Protein AF-0000000073468523 (afdb_homodimer)

InterPro domains:
  IPR001236 Lactate/malate dehydrogenase, N-terminal [PF00056] (4-134)
  IPR001557 L-lactate/malate dehydrogenase [PIRSF000102] (4-277)
  IPR001557 L-lactate/malate dehydrogenase [PR00086] (3-27)
  IPR001557 L-lactate/malate dehydrogenase [PR00086] (28-52)
  IPR001557 L-lactate/malate dehydrogenase [PR00086] (108-128)
  IPR001557 L-lactate/malate dehydrogenase [PR00086] (132-150)
  IPR001557 L-lactate/malate dehydrogenase [PR00086] (158-171)
  IPR015955 Lactate dehydrogenase/glycoside hydrolase, family 4, C-terminal [G3DSA:3.90.110.10] (137-283)
  IPR015955 Lactate dehydrogenase/glycoside hydrolase, family 4, C-terminal [SSF56327] (136-281)
  IPR036291 NAD(P)-binding domain superfamily [SSF51735] (4-136)

Secondary structure (DSSP, 8-state):
--EEEEE--SHHHHHHHHHHHHTT--SEEEEE-S-HHHHHHHHHHHHTT----EE--GGGGGG-SEEEE--SPPPBTTB-SHHHHHHHHHHHHHHHHHHTTT--SEEEE-SSSHHHHHHHHHHTSSS-GGGEEE--SHHHHHHHHHHHHHTT--S---EEE-SSTTEEE-GGGSSS---HHHHHHHHHHHHTTTHHHHHHHSS--HHHHHHHHHHHHHHHHT-EEEEEEE-TTGGG--SSEEEEEEEEETTEEEE-TT----HHHHHHHHHHHHHHHHHHTT-/--EEEEE--SHHHHHHHHHHHHTT--SEEEEE-S-HHHHHHHHHHHHTT----EE--GGGGGG-SEEEE--SPPPBTTB-SHHHHHHHHHHHHHHHHHHTTT--SEEEE-SSSHHHHHHHHHHTSSS-GGGEEE--SHHHHHHHHHHHHHTT------EEE-SSTTEEE-GGGSSS---HHHHHHHHHHHHTTTHHHHHHHSS--HHHHHHHHHHHHHHHHT-EEEEEEE-TTGGG--SSEEEEEEEEETTEEEE-TT----HHHHHHHHHHHHHHHHHHTT-

Foldseek 3Di:
DAEEEEEDCPQANLLLQLVLVVVVVHQAYEYEDPDPVSRVVSVVVSVVPDPHHYHPDLVCQQVHQEYEYADADDDDPVQPDLVSRCVGCVVVLQVVLVSNVNRAHAYEFERPVRFLSLLCCCPPGPYPLFRGWYLPWQLLQVLLCVLCVVVPANDGWTWKFGRALLIFIAPVPGPDDDDPVRVVVSSVCSNCSFVVVCVVPNGDRPSSSVSVSVVVVCQQVQHWDWIWHQCCCQLHAHQTTMTAIWGHHRRGIDGDNPDDGDPVRSVSNVVSRVVRNVSNVVD/DAEEEEEDCPQANLLLQLVLVVVVVHQAYEYEDPDPVSRVVSVVVSVVPDPHHYHPDLVCQQVHQEYEYADADDDDPVQPDLVSRCVGCVVVLQVVLVSNVNRAHAYEFERPVRFLSLLCCCPPGPYPQFRGWYLPWQLLQVLLCVLCVVVPANDGWTWKFGRALLIFIAPVPGPDDDDPVRVVVSSVCSNCSFVVVCVVPNGDRPSSSVSVSVVVVCQQVQHWDWIWHQCCCQLHAHQTTMTAIWGHHRRGIDGDNPDDGDPVRSVSNVVSRVVRNVSNVVD

Solvent-accessible surface area (backbone atoms only — not comparable to full-atom values): 28530 Å² total; per-residue (Å²): 134,40,30,39,25,23,40,15,45,54,71,48,26,36,42,27,54,47,48,25,42,73,70,63,61,32,57,31,39,34,45,37,39,94,49,60,52,34,38,50,13,48,49,50,26,43,48,36,47,40,98,54,58,70,42,66,55,66,82,54,52,36,70,19,50,31,34,36,40,38,46,66,71,70,81,39,98,86,30,76,47,67,67,49,33,36,67,66,25,47,63,50,51,55,55,49,43,60,62,41,60,79,40,74,32,28,36,38,27,57,35,52,50,24,37,46,50,30,29,40,43,27,72,71,43,89,42,57,47,52,27,41,38,13,74,18,21,56,47,53,8,38,42,43,21,53,53,35,45,73,74,72,38,91,55,84,41,46,24,30,21,32,81,53,88,34,49,30,64,50,56,79,80,43,99,55,90,73,56,66,73,58,49,51,51,51,51,57,50,59,63,49,61,59,49,59,22,28,76,26,65,74,45,77,38,55,15,57,22,48,42,54,41,47,47,55,54,35,25,73,70,51,37,77,41,49,25,14,35,67,37,80,46,53,96,76,34,59,68,30,21,32,17,39,46,22,39,31,38,74,83,30,65,42,77,50,80,80,70,82,67,50,73,70,47,45,51,42,37,50,51,19,47,52,57,38,26,60,56,35,70,74,104,134,38,30,38,24,22,41,16,46,54,71,48,25,37,43,26,55,47,49,26,42,73,71,62,61,32,56,30,38,34,45,36,40,94,51,59,52,34,40,49,12,48,49,50,26,44,50,35,48,39,96,53,57,69,42,67,54,67,81,54,51,36,72,20,51,32,33,36,40,40,47,66,68,70,79,40,96,86,30,75,46,68,67,49,32,36,66,66,25,47,65,52,52,55,54,48,42,60,62,42,60,78,39,73,33,28,35,39,26,58,35,51,49,24,35,48,48,29,30,40,44,27,72,71,44,88,43,57,48,53,27,41,36,13,73,19,22,53,47,53,8,38,43,42,20,54,53,34,44,73,74,72,38,91,55,84,41,46,26,29,22,32,81,54,87,37,49,30,62,51,57,77,80,43,100,54,91,72,56,66,72,57,48,51,52,51,51,56,50,58,62,49,63,59,49,58,22,28,76,26,66,74,44,78,38,56,15,56,24,46,44,54,42,48,46,56,53,35,25,73,69,50,38,77,42,49,26,14,35,67,36,78,46,54,96,76,33,60,68,29,21,32,18,40,47,22,38,29,39,74,82,28,65,44,77,50,80,80,72,83,67,50,72,70,47,46,51,42,37,51,52,20,46,52,57,38,25,61,57,35,67,74,105

Nearest PDB structures (foldseek):
  1o6z-assembly1_A  TM=9.249E-01  e=2.351E-25  Haloarcula marismortui
  2hlp-assembly1_A  TM=9.266E-01  e=4.103E-25  Haloarcula marismortui
  2j5r-assembly1_D  TM=9.161E-01  e=2.049E-24  Haloarcula marismortui
  1d3a-assembly1_A  TM=9.272E-01  e=5.515E-24  Haloarcula marismortui
  6j9t-assembly1_A-2  TM=8.940E-01  e=2.434E-23  Lacticaseibacillus casei DSM 20011 = JCM 1134 = ATCC 393

Organism: Methanocorpusculum labreanum (strain ATCC 43576 / DSM 4855 / Z) (NCBI:txid410358)

Radius of gyration: 25.34 Å; Cα contacts (8 Å, |Δi|>4): 1255; chains: 2; bounding box: 51×72×53 Å

Structure (mmCIF, N/CA/C/O backbone):
data_AF-0000000073468523-model_v1
#
loop_
_entity.id
_entity.type
_entity.pdbx_description
1 polymer 'malate dehydrogenase'
#
loop_
_atom_site.group_PDB
_atom_site.id
_atom_site.type_symbol
_atom_site.label_atom_id
_atom_site.label_alt_id
_atom_site.label_comp_id
_atom_site.label_asym_id
_atom_site.label_entity_id
_atom_site.label_seq_id
_atom_site.pdbx_PDB_ins_code
_atom_site.Cartn_x
_atom_site.Cartn_y
_atom_site.Cartn_z
_atom_site.occupancy
_atom_site.B_iso_or_equiv
_atom_site.auth_seq_id
_atom_site.auth_comp_id
_atom_site.auth_asym_id
_atom_site.auth_atom_id
_atom_site.pdbx_PDB_model_num
ATOM 1 N N . MET A 1 1 ? 19.391 -9.727 9.672 1 92.06 1 MET A N 1
ATOM 2 C CA . MET A 1 1 ? 18.953 -8.648 8.789 1 92.06 1 MET A CA 1
ATOM 3 C C . MET A 1 1 ? 18.469 -9.203 7.457 1 92.06 1 MET A C 1
ATOM 5 O O . MET A 1 1 ? 19.141 -10.031 6.84 1 92.06 1 MET A O 1
ATOM 9 N N . THR A 1 2 ? 17.281 -8.977 7.008 1 98.44 2 THR A N 1
ATOM 10 C CA . THR A 1 2 ? 16.734 -9.469 5.75 1 98.44 2 THR A CA 1
ATOM 11 C C . THR A 1 2 ? 16.703 -8.359 4.703 1 98.44 2 THR A C 1
ATOM 13 O O . THR A 1 2 ? 16.125 -7.289 4.938 1 98.44 2 THR A O 1
ATOM 16 N N . ILE A 1 3 ? 17.375 -8.578 3.576 1 98.81 3 ILE A N 1
ATOM 17 C CA . ILE A 1 3 ? 17.375 -7.637 2.459 1 98.81 3 ILE A CA 1
ATOM 18 C C . ILE A 1 3 ? 16.406 -8.117 1.378 1 98.81 3 ILE A C 1
ATOM 20 O O . ILE A 1 3 ? 16.547 -9.234 0.87 1 98.81 3 ILE A O 1
ATOM 24 N N . VAL A 1 4 ? 15.383 -7.328 1.056 1 98.94 4 VAL A N 1
ATOM 25 C CA . VAL A 1 4 ? 14.43 -7.641 0.002 1 98.94 4 VAL A CA 1
ATOM 26 C C . VAL A 1 4 ? 14.664 -6.727 -1.2 1 98.94 4 VAL A C 1
ATOM 28 O O . VAL A 1 4 ? 14.688 -5.504 -1.062 1 98.94 4 VAL A O 1
ATOM 31 N N . ALA A 1 5 ? 14.898 -7.297 -2.336 1 98.94 5 ALA A N 1
ATOM 32 C CA . ALA A 1 5 ? 15.086 -6.559 -3.578 1 98.94 5 ALA A CA 1
ATOM 33 C C . ALA A 1 5 ? 13.875 -6.699 -4.496 1 98.94 5 ALA A C 1
ATOM 35 O O . ALA A 1 5 ? 13.172 -7.711 -4.449 1 98.94 5 ALA A O 1
ATOM 36 N N . CYS A 1 6 ? 13.609 -5.699 -5.262 1 98.88 6 CYS A N 1
ATOM 37 C CA . CYS A 1 6 ? 12.578 -5.734 -6.293 1 98.88 6 CYS A CA 1
ATOM 38 C C . CYS A 1 6 ? 13.148 -5.328 -7.645 1 98.88 6 CYS A C 1
ATOM 40 O O . CYS A 1 6 ? 13.672 -4.223 -7.797 1 98.88 6 CYS A O 1
ATOM 42 N N . LEU A 1 7 ? 13.117 -6.246 -8.578 1 98.69 7 LEU A N 1
ATOM 43 C CA . LEU A 1 7 ? 13.375 -5.941 -9.984 1 98.69 7 LEU A CA 1
ATOM 44 C C . LEU A 1 7 ? 12.086 -5.555 -10.703 1 98.69 7 LEU A C 1
ATOM 46 O O . LEU A 1 7 ? 11.305 -6.422 -11.086 1 98.69 7 LEU A O 1
ATOM 50 N N . GLY A 1 8 ? 11.961 -4.355 -11 1 98.5 8 GLY A N 1
ATOM 51 C CA . GLY A 1 8 ? 10.68 -3.77 -11.359 1 98.5 8 GLY A CA 1
ATOM 52 C C . GLY A 1 8 ? 9.914 -3.227 -10.164 1 98.5 8 GLY A C 1
ATOM 53 O O . GLY A 1 8 ? 9.438 -3.992 -9.328 1 98.5 8 GLY A O 1
ATOM 54 N N . VAL A 1 9 ? 9.82 -1.893 -10.109 1 98.62 9 VAL A N 1
ATOM 55 C CA . VAL A 1 9 ? 9.188 -1.299 -8.93 1 98.62 9 VAL A CA 1
ATOM 56 C C . VAL A 1 9 ? 7.961 -0.499 -9.359 1 98.62 9 VAL A C 1
ATOM 58 O O . VAL A 1 9 ? 7.715 0.596 -8.844 1 98.62 9 VAL A O 1
ATOM 61 N N . GLY A 1 10 ? 7.273 -1.049 -10.391 1 97.25 10 GLY A N 1
ATOM 62 C CA . GLY A 1 10 ? 5.969 -0.501 -10.727 1 97.25 10 GLY A CA 1
ATOM 63 C C . GLY A 1 10 ? 4.934 -0.711 -9.641 1 97.25 10 GLY A C 1
ATOM 64 O O . GLY A 1 10 ? 5.25 -0.627 -8.453 1 97.25 10 GLY A O 1
ATOM 65 N N . ARG A 1 11 ? 3.717 -0.922 -9.953 1 95.56 11 ARG A N 1
ATOM 66 C CA . ARG A 1 11 ? 2.604 -1.03 -9.016 1 95.56 11 ARG A CA 1
ATOM 67 C C . ARG A 1 11 ? 2.812 -2.189 -8.047 1 95.56 11 ARG A C 1
ATOM 69 O O . ARG A 1 11 ? 2.627 -2.039 -6.84 1 95.56 11 ARG A O 1
ATOM 76 N N . ILE A 1 12 ? 3.256 -3.328 -8.609 1 97.94 12 ILE A N 1
ATOM 77 C CA . ILE A 1 12 ? 3.373 -4.516 -7.773 1 97.94 12 ILE A CA 1
ATOM 78 C C . ILE A 1 12 ? 4.676 -4.461 -6.98 1 97.94 12 ILE A C 1
ATOM 80 O O . ILE A 1 12 ? 4.664 -4.504 -5.75 1 97.94 12 ILE A O 1
ATOM 84 N N . GLY A 1 13 ? 5.836 -4.301 -7.684 1 98.69 13 GLY A N 1
ATOM 85 C CA . GLY A 1 13 ? 7.125 -4.309 -7.008 1 98.69 13 GLY A CA 1
ATOM 86 C C . GLY A 1 13 ? 7.262 -3.207 -5.973 1 98.69 13 GLY A C 1
ATOM 87 O O . GLY A 1 13 ? 7.793 -3.436 -4.887 1 98.69 13 GLY A O 1
ATOM 88 N N . GLY A 1 14 ? 6.793 -2.02 -6.344 1 98.75 14 GLY A N 1
ATOM 89 C CA . GLY A 1 14 ? 6.809 -0.926 -5.383 1 98.75 14 GLY A CA 1
ATOM 90 C C . GLY A 1 14 ? 5.977 -1.206 -4.145 1 98.75 14 GLY A C 1
ATOM 91 O O . GLY A 1 14 ? 6.414 -0.944 -3.023 1 98.75 14 GLY A O 1
ATOM 92 N N . GLU A 1 15 ? 4.766 -1.772 -4.367 1 98.81 15 GLU A N 1
ATOM 93 C CA . GLU A 1 15 ? 3.881 -2.078 -3.248 1 98.81 15 GLU A CA 1
ATOM 94 C C . GLU A 1 15 ? 4.453 -3.191 -2.377 1 98.81 15 GLU A C 1
ATOM 96 O O . GLU A 1 15 ? 4.355 -3.141 -1.15 1 98.81 15 GLU A O 1
ATOM 101 N N . VAL A 1 16 ? 5.062 -4.184 -2.98 1 98.88 16 VAL A N 1
ATOM 102 C CA . VAL A 1 16 ? 5.652 -5.289 -2.23 1 98.88 16 VAL A CA 1
ATOM 103 C C . VAL A 1 16 ? 6.797 -4.773 -1.361 1 98.88 16 VAL A C 1
ATOM 105 O O . VAL A 1 16 ? 6.926 -5.168 -0.2 1 98.88 16 VAL A O 1
ATOM 108 N N . ALA A 1 17 ? 7.664 -3.922 -1.977 1 98.94 17 ALA A N 1
ATOM 109 C CA . ALA A 1 17 ? 8.742 -3.316 -1.193 1 98.94 17 ALA A CA 1
ATOM 110 C C . ALA A 1 17 ? 8.188 -2.586 0.025 1 98.94 17 ALA A C 1
ATOM 112 O O . ALA A 1 17 ? 8.648 -2.799 1.148 1 98.94 17 ALA A O 1
ATOM 113 N N . TYR A 1 18 ? 7.168 -1.843 -0.207 1 98.88 18 TYR A N 1
ATOM 114 C CA . TYR A 1 18 ? 6.512 -1.054 0.831 1 98.88 18 TYR A CA 1
ATOM 115 C C . TYR A 1 18 ? 5.91 -1.954 1.903 1 98.88 18 TYR A C 1
ATOM 117 O O . TYR A 1 18 ? 6.16 -1.761 3.096 1 98.88 18 TYR A O 1
ATOM 125 N N . VAL A 1 19 ? 5.164 -2.977 1.518 1 98.88 19 VAL A N 1
ATOM 126 C CA . VAL A 1 19 ? 4.461 -3.873 2.432 1 98.88 19 VAL A CA 1
ATOM 127 C C . VAL A 1 19 ? 5.473 -4.703 3.219 1 98.88 19 VAL A C 1
ATOM 129 O O . VAL A 1 19 ? 5.285 -4.957 4.41 1 98.88 19 VAL A O 1
ATOM 132 N N . SER A 1 20 ? 6.57 -5.137 2.559 1 98.75 20 SER A N 1
ATOM 133 C CA . SER A 1 20 ? 7.586 -5.914 3.26 1 98.75 20 SER A CA 1
ATOM 134 C C . SER A 1 20 ? 8.242 -5.094 4.363 1 98.75 20 SER A C 1
ATOM 136 O O . SER A 1 20 ? 8.602 -5.633 5.414 1 98.75 20 SER A O 1
ATOM 138 N N . ALA A 1 21 ? 8.43 -3.811 4.082 1 98.38 21 ALA A N 1
ATOM 139 C CA . ALA A 1 21 ? 8.977 -2.904 5.094 1 98.38 21 ALA A CA 1
ATOM 140 C C . ALA A 1 21 ? 7.977 -2.672 6.219 1 98.38 21 ALA A C 1
ATOM 142 O O . ALA A 1 21 ? 8.336 -2.725 7.398 1 98.38 21 ALA A O 1
ATOM 143 N N . LEU A 1 22 ? 6.727 -2.443 5.832 1 98 22 LEU A N 1
ATOM 144 C CA . LEU A 1 22 ? 5.66 -2.152 6.785 1 98 22 LEU A CA 1
ATOM 145 C C . LEU A 1 22 ? 5.484 -3.305 7.77 1 98 22 LEU A C 1
ATOM 147 O O . LEU A 1 22 ? 5.238 -3.08 8.953 1 98 22 LEU A O 1
ATOM 151 N N . ARG A 1 23 ? 5.605 -4.492 7.262 1 97.31 23 ARG A N 1
ATOM 152 C CA . ARG A 1 23 ? 5.391 -5.68 8.078 1 97.31 23 ARG A CA 1
ATOM 153 C C . ARG A 1 23 ? 6.672 -6.082 8.805 1 97.31 23 ARG A C 1
ATOM 155 O O . ARG A 1 23 ? 6.719 -7.125 9.461 1 97.31 23 ARG A O 1
ATOM 162 N N . LYS A 1 24 ? 7.777 -5.32 8.594 1 97.19 24 LYS A N 1
ATOM 163 C CA . LYS A 1 24 ? 9.062 -5.48 9.281 1 97.19 24 LYS A CA 1
ATOM 164 C C . LYS A 1 24 ? 9.734 -6.793 8.891 1 97.19 24 LYS A C 1
ATOM 166 O O . LYS A 1 24 ? 10.453 -7.391 9.688 1 97.19 24 LYS A O 1
ATOM 171 N N . PHE A 1 25 ? 9.359 -7.227 7.742 1 98.38 25 PHE A N 1
ATOM 172 C CA . PHE A 1 25 ? 10.07 -8.375 7.199 1 98.38 25 PHE A CA 1
ATOM 173 C C . PHE A 1 25 ? 11.414 -7.957 6.605 1 98.38 25 PHE A C 1
ATOM 175 O O . PHE A 1 25 ? 12.422 -8.633 6.805 1 98.38 25 PHE A O 1
ATOM 182 N N . ALA A 1 26 ? 11.391 -6.809 5.859 1 98.69 26 ALA A N 1
ATOM 183 C CA . ALA A 1 26 ? 12.602 -6.27 5.258 1 98.69 26 ALA A CA 1
ATOM 184 C C . ALA A 1 26 ? 13.305 -5.305 6.211 1 98.69 26 ALA A C 1
ATOM 186 O O . ALA A 1 26 ? 12.672 -4.398 6.758 1 98.69 26 ALA A O 1
ATOM 187 N N . ASP A 1 27 ? 14.523 -5.52 6.387 1 98.62 27 ASP A N 1
ATOM 188 C CA . ASP A 1 27 ? 15.352 -4.578 7.133 1 98.62 27 ASP A CA 1
ATOM 189 C C . ASP A 1 27 ? 16.016 -3.562 6.199 1 98.62 27 ASP A C 1
ATOM 191 O O . ASP A 1 27 ? 16.391 -2.475 6.629 1 98.62 27 ASP A O 1
ATOM 195 N N . GLU A 1 28 ? 16.188 -3.971 4.992 1 98.81 28 GLU A N 1
ATOM 196 C CA . GLU A 1 28 ? 16.766 -3.172 3.914 1 98.81 28 GLU A CA 1
ATOM 197 C C . GLU A 1 28 ? 16.125 -3.512 2.57 1 98.81 28 GLU A C 1
ATOM 199 O O . GLU A 1 28 ? 15.727 -4.656 2.336 1 98.81 28 GLU A O 1
ATOM 204 N N . LEU A 1 29 ? 16.016 -2.484 1.742 1 98.94 29 LEU A N 1
ATOM 205 C CA . LEU A 1 29 ? 15.445 -2.691 0.418 1 98.94 29 LEU A CA 1
ATOM 206 C C . LEU A 1 29 ? 16.469 -2.381 -0.672 1 98.94 29 LEU A C 1
ATOM 208 O O . LEU A 1 29 ? 17.328 -1.512 -0.496 1 98.94 29 LEU A O 1
ATOM 212 N N . VAL A 1 30 ? 16.406 -3.1 -1.757 1 98.94 30 VAL A N 1
ATOM 213 C CA . VAL A 1 30 ? 17.094 -2.771 -3 1 98.94 30 VAL A CA 1
ATOM 214 C C . VAL A 1 30 ? 16.094 -2.652 -4.137 1 98.94 30 VAL A C 1
ATOM 216 O O . VAL A 1 30 ? 15.391 -3.615 -4.461 1 98.94 30 VAL A O 1
ATOM 219 N N . LEU A 1 31 ? 15.992 -1.471 -4.688 1 98.88 31 LEU A N 1
ATOM 220 C CA . LEU A 1 31 ? 15.016 -1.216 -5.742 1 98.88 31 LEU A CA 1
ATOM 221 C C . LEU A 1 31 ? 15.711 -0.968 -7.078 1 98.88 31 LEU A C 1
ATOM 223 O O . LEU A 1 31 ? 16.625 -0.14 -7.168 1 98.88 31 LEU A O 1
ATOM 227 N N . PHE A 1 32 ? 15.242 -1.645 -8.094 1 98.75 32 PHE A N 1
ATOM 228 C CA . PHE A 1 32 ? 15.766 -1.405 -9.438 1 98.75 32 PHE A CA 1
ATOM 229 C C . PHE A 1 32 ? 14.633 -1.328 -10.453 1 98.75 32 PHE A C 1
ATOM 231 O O . PHE A 1 32 ? 13.727 -2.164 -10.445 1 98.75 32 PHE A O 1
ATOM 238 N N . ASP A 1 33 ? 14.648 -0.378 -11.203 1 98.56 33 ASP A N 1
ATOM 239 C CA . ASP A 1 33 ? 13.773 -0.202 -12.352 1 98.56 33 ASP A CA 1
ATOM 240 C C . ASP A 1 33 ? 14.516 0.462 -13.516 1 98.56 33 ASP A C 1
ATOM 242 O O . ASP A 1 33 ? 15.422 1.265 -13.297 1 98.56 33 ASP A O 1
ATOM 246 N N . ILE A 1 34 ? 14.086 0.087 -14.688 1 97.38 34 ILE A N 1
ATOM 247 C CA . ILE A 1 34 ? 14.703 0.719 -15.852 1 97.38 34 ILE A CA 1
ATOM 248 C C . ILE A 1 34 ? 14.359 2.209 -15.867 1 97.38 34 ILE A C 1
ATOM 250 O O . ILE A 1 34 ? 15.109 3.016 -16.422 1 97.38 34 ILE A O 1
ATOM 254 N N . SER A 1 35 ? 13.227 2.586 -15.336 1 97.75 35 SER A N 1
ATOM 255 C CA . SER A 1 35 ? 12.859 3.988 -15.164 1 97.75 35 SER A CA 1
ATOM 256 C C . SER A 1 35 ? 13.484 4.566 -13.898 1 97.75 35 SER A C 1
ATOM 258 O O . SER A 1 35 ? 12.961 4.379 -12.797 1 97.75 35 SER A O 1
ATOM 260 N N . GLU A 1 36 ? 14.492 5.41 -14.016 1 97.56 36 GLU A N 1
ATOM 261 C CA . GLU A 1 36 ? 15.195 5.996 -12.883 1 97.56 36 GLU A CA 1
ATOM 262 C C . GLU A 1 36 ? 14.273 6.914 -12.078 1 97.56 36 GLU A C 1
ATOM 264 O O . GLU A 1 36 ? 14.273 6.879 -10.852 1 97.56 36 GLU A O 1
ATOM 269 N N . PRO A 1 37 ? 13.398 7.719 -12.781 1 97.94 37 PRO A N 1
ATOM 270 C CA . PRO A 1 37 ? 12.484 8.57 -12.008 1 97.94 37 PRO A CA 1
ATOM 271 C C . PRO A 1 37 ? 11.516 7.762 -11.148 1 97.94 37 PRO A C 1
ATOM 273 O O . PRO A 1 37 ? 11.25 8.133 -10.008 1 97.94 37 PRO A O 1
ATOM 276 N N . LEU A 1 38 ? 11.031 6.641 -11.688 1 98.5 38 LEU A N 1
ATOM 277 C CA . LEU A 1 38 ? 10.117 5.797 -10.93 1 98.5 38 LEU A CA 1
ATOM 278 C C . LEU A 1 38 ? 10.828 5.164 -9.734 1 98.5 38 LEU A C 1
ATOM 280 O O . LEU A 1 38 ? 10.305 5.16 -8.625 1 98.5 38 LEU A O 1
ATOM 284 N N . GLN A 1 39 ? 12.016 4.641 -10.023 1 98.56 39 GLN A N 1
ATOM 285 C CA . GLN A 1 39 ? 12.828 4.027 -8.977 1 98.56 39 GLN A CA 1
ATOM 286 C C . GLN A 1 39 ? 13.086 5.004 -7.832 1 98.56 39 GLN A C 1
ATOM 288 O O . GLN A 1 39 ? 12.922 4.656 -6.664 1 98.56 39 GLN A O 1
ATOM 293 N N . HIS A 1 40 ? 13.453 6.191 -8.195 1 98.25 40 HIS A N 1
ATOM 294 C CA . HIS A 1 40 ? 13.75 7.227 -7.215 1 98.25 40 HIS A CA 1
ATOM 295 C C . HIS A 1 40 ? 12.5 7.641 -6.453 1 98.25 40 HIS A C 1
ATOM 297 O O . HIS A 1 40 ? 12.539 7.832 -5.234 1 98.25 40 HIS A O 1
ATOM 303 N N . ALA A 1 41 ? 11.398 7.777 -7.133 1 98.62 41 ALA A N 1
ATOM 304 C CA . ALA A 1 41 ? 10.133 8.148 -6.516 1 98.62 41 ALA A CA 1
ATOM 305 C C . ALA A 1 41 ? 9.695 7.109 -5.488 1 98.62 41 ALA A C 1
ATOM 307 O O . ALA A 1 41 ? 9.25 7.461 -4.391 1 98.62 41 ALA A O 1
ATOM 308 N N . GLN A 1 42 ? 9.844 5.84 -5.883 1 98.81 42 GLN A N 1
ATOM 309 C CA . GLN A 1 42 ? 9.484 4.77 -4.965 1 98.81 42 GLN A CA 1
ATOM 310 C C . GLN A 1 42 ? 10.344 4.812 -3.705 1 98.81 42 GLN A C 1
ATOM 312 O O . GLN A 1 42 ? 9.828 4.723 -2.59 1 98.81 42 GLN A O 1
ATOM 317 N N . LYS A 1 43 ? 11.641 4.98 -3.871 1 98.69 43 LYS A N 1
ATOM 318 C CA . LYS A 1 43 ? 12.547 5.082 -2.736 1 98.69 43 LYS A CA 1
ATOM 319 C C . LYS A 1 43 ? 12.156 6.23 -1.812 1 98.69 43 LYS A C 1
ATOM 321 O O . LYS A 1 43 ? 12.016 6.043 -0.603 1 98.69 43 LYS A O 1
ATOM 326 N N . LEU A 1 44 ? 11.984 7.383 -2.416 1 98.31 44 LEU A N 1
ATOM 327 C CA . LEU A 1 44 ? 11.703 8.578 -1.626 1 98.31 44 LEU A CA 1
ATOM 328 C C . LEU A 1 44 ? 10.375 8.43 -0.883 1 98.31 44 LEU A C 1
ATOM 330 O O . LEU A 1 44 ? 10.281 8.789 0.292 1 98.31 44 LEU A O 1
ATOM 334 N N . ASP A 1 45 ? 9.375 7.93 -1.563 1 98.69 45 ASP A N 1
ATOM 335 C CA . ASP A 1 45 ? 8.062 7.77 -0.937 1 98.69 45 ASP A CA 1
ATOM 336 C C . ASP A 1 45 ? 8.133 6.809 0.25 1 98.69 45 ASP A C 1
ATOM 338 O O . ASP A 1 45 ? 7.5 7.039 1.28 1 98.69 45 ASP A O 1
ATOM 342 N N . ILE A 1 46 ? 8.938 5.797 0.11 1 98.81 46 ILE A N 1
ATOM 343 C CA . ILE A 1 46 ? 9.086 4.82 1.184 1 98.81 46 ILE A CA 1
ATOM 344 C C . ILE A 1 46 ? 9.844 5.449 2.354 1 98.81 46 ILE A C 1
ATOM 346 O O . ILE A 1 46 ? 9.406 5.352 3.504 1 98.81 46 ILE A O 1
ATOM 350 N N . ILE A 1 47 ? 10.898 6.215 2.096 1 98.12 47 ILE A N 1
ATOM 351 C CA . ILE A 1 47 ? 11.727 6.703 3.189 1 98.12 47 ILE A CA 1
ATOM 352 C C . ILE A 1 47 ? 11.07 7.926 3.83 1 98.12 47 ILE A C 1
ATOM 354 O O . ILE A 1 47 ? 11.438 8.328 4.934 1 98.12 47 ILE A O 1
ATOM 358 N N . HIS A 1 48 ? 10.148 8.547 3.119 1 98.12 48 HIS A N 1
ATOM 359 C CA . HIS A 1 48 ? 9.336 9.602 3.725 1 98.12 48 HIS A CA 1
ATOM 360 C C . HIS A 1 48 ? 8.344 9.023 4.727 1 98.12 48 HIS A C 1
ATOM 362 O O . HIS A 1 48 ? 7.781 9.758 5.543 1 98.12 48 HIS A O 1
ATOM 368 N N . GLY A 1 49 ? 8.102 7.734 4.699 1 97.19 49 GLY A N 1
ATOM 369 C CA . GLY A 1 49 ? 7.23 7.074 5.656 1 97.19 49 GLY A CA 1
ATOM 370 C C . GLY A 1 49 ? 7.992 6.344 6.75 1 97.19 49 GLY A C 1
ATOM 371 O O . GLY A 1 49 ? 7.73 6.555 7.938 1 97.19 49 GLY A O 1
ATOM 372 N N . MET A 1 50 ? 8.969 5.633 6.34 1 96.88 50 MET A N 1
ATOM 373 C CA . MET A 1 50 ? 9.633 4.711 7.258 1 96.88 50 MET A CA 1
ATOM 374 C C . MET A 1 50 ? 11.141 4.914 7.234 1 96.88 50 MET A C 1
ATOM 376 O O . MET A 1 50 ? 11.711 5.27 6.199 1 96.88 50 MET A O 1
ATOM 380 N N . ASP A 1 51 ? 11.711 4.656 8.367 1 96.56 51 ASP A N 1
ATOM 381 C CA . ASP A 1 51 ? 13.172 4.672 8.469 1 96.56 51 ASP A CA 1
ATOM 382 C C . ASP A 1 51 ? 13.758 3.316 8.086 1 96.56 51 ASP A C 1
ATOM 384 O O . ASP A 1 51 ? 13.984 2.463 8.945 1 96.56 51 ASP A O 1
ATOM 388 N N . ILE A 1 52 ? 14.047 3.123 6.883 1 98.25 52 ILE A N 1
ATOM 389 C CA . ILE A 1 52 ? 14.602 1.891 6.336 1 98.25 52 ILE A CA 1
ATOM 390 C C . ILE A 1 52 ? 15.625 2.223 5.254 1 98.25 52 ILE A C 1
ATOM 392 O O . ILE A 1 52 ? 15.391 3.082 4.406 1 98.25 52 ILE A O 1
ATOM 396 N N . PRO A 1 53 ? 16.812 1.595 5.254 1 98.19 53 PRO A N 1
ATOM 397 C CA . PRO A 1 53 ? 17.75 1.805 4.148 1 98.19 53 PRO A CA 1
ATOM 398 C C . PRO A 1 53 ? 17.219 1.292 2.816 1 98.19 53 PRO A C 1
ATOM 400 O O . PRO A 1 53 ? 16.656 0.199 2.754 1 98.19 53 PRO A O 1
ATOM 403 N N . VAL A 1 54 ? 17.328 2.08 1.825 1 98.75 54 VAL A N 1
ATOM 404 C CA . VAL A 1 54 ? 16.906 1.706 0.479 1 98.75 54 VAL A CA 1
ATOM 405 C C . VAL A 1 54 ? 18.031 1.994 -0.513 1 98.75 54 VAL A C 1
ATOM 407 O O . VAL A 1 54 ? 18.422 3.148 -0.699 1 98.75 54 VAL A O 1
ATOM 410 N N . SER A 1 55 ? 18.531 0.97 -1.14 1 98.69 55 SER A N 1
ATOM 411 C CA . SER A 1 55 ? 19.531 1.111 -2.193 1 98.69 55 SER A CA 1
ATOM 412 C C . SER A 1 55 ? 18.875 1.071 -3.574 1 98.69 55 SER A C 1
ATOM 414 O O . SER A 1 55 ? 17.891 0.357 -3.787 1 98.69 55 SER A O 1
ATOM 416 N N . THR A 1 56 ? 19.422 1.83 -4.488 1 98.44 56 THR A N 1
ATOM 417 C CA . THR A 1 56 ? 19 1.766 -5.883 1 98.44 56 THR A CA 1
ATOM 418 C C . THR A 1 56 ? 20.172 1.357 -6.781 1 98.44 56 THR A C 1
ATOM 420 O O . THR A 1 56 ? 20.109 1.51 -8 1 98.44 56 THR A O 1
ATOM 423 N N . ASN A 1 57 ? 21.234 0.937 -6.137 1 97.81 57 ASN A N 1
ATOM 424 C CA . ASN A 1 57 ? 22.391 0.436 -6.863 1 97.81 57 ASN A CA 1
ATOM 425 C C . ASN A 1 57 ? 22.203 -1.02 -7.285 1 97.81 57 ASN A C 1
ATOM 427 O O . ASN A 1 57 ? 22.125 -1.909 -6.438 1 97.81 57 ASN A O 1
ATOM 431 N N . PRO A 1 58 ? 22.25 -1.243 -8.594 1 97.25 58 PRO A N 1
ATOM 432 C CA . PRO A 1 58 ? 22.016 -2.611 -9.062 1 97.25 58 PRO A CA 1
ATOM 433 C C . PRO A 1 58 ? 23.047 -3.602 -8.523 1 97.25 58 PRO A C 1
ATOM 435 O O . PRO A 1 58 ? 22.75 -4.789 -8.375 1 97.25 58 PRO A O 1
ATOM 438 N N . ALA A 1 59 ? 24.219 -3.172 -8.164 1 97.5 59 ALA A N 1
ATOM 439 C CA . ALA A 1 59 ? 25.266 -4.043 -7.641 1 97.5 59 ALA A CA 1
ATOM 440 C C . ALA A 1 59 ? 24.844 -4.652 -6.301 1 97.5 59 ALA A C 1
ATOM 442 O O . ALA A 1 59 ? 25.391 -5.676 -5.883 1 97.5 59 ALA A O 1
ATOM 443 N N . ASP A 1 60 ? 23.859 -4.039 -5.645 1 98.25 60 ASP A N 1
ATOM 444 C CA . ASP A 1 60 ? 23.438 -4.496 -4.32 1 98.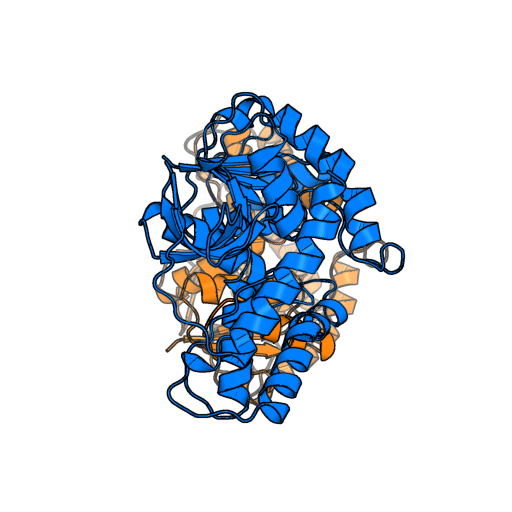25 60 ASP A CA 1
ATOM 445 C C . ASP A 1 60 ? 22.438 -5.633 -4.422 1 98.25 60 ASP A C 1
ATOM 447 O O . ASP A 1 60 ? 22.109 -6.273 -3.42 1 98.25 60 ASP A O 1
ATOM 451 N N . LEU A 1 61 ? 22 -5.965 -5.648 1 98 61 LEU A N 1
ATOM 452 C CA . LEU A 1 61 ? 21.031 -7.039 -5.855 1 98 61 LEU A CA 1
ATOM 453 C C . LEU A 1 61 ? 21.594 -8.375 -5.375 1 98 61 LEU A C 1
ATOM 455 O O . LEU A 1 61 ? 20.859 -9.195 -4.82 1 98 61 LEU A O 1
ATOM 459 N N . LYS A 1 62 ? 22.844 -8.594 -5.59 1 96.62 62 LYS A N 1
ATOM 460 C CA . LYS A 1 62 ? 23.484 -9.875 -5.273 1 96.62 62 LYS A CA 1
ATOM 461 C C . LYS A 1 62 ? 23.469 -10.141 -3.773 1 96.62 62 LYS A C 1
ATOM 463 O O . LYS A 1 62 ? 23.609 -11.281 -3.34 1 96.62 62 LYS A O 1
ATOM 468 N N . ASP A 1 63 ? 23.281 -9.078 -2.977 1 97.38 63 ASP A N 1
ATOM 469 C CA . ASP A 1 63 ? 23.344 -9.203 -1.523 1 97.38 63 ASP A CA 1
ATOM 470 C C . ASP A 1 63 ? 21.969 -9.484 -0.929 1 97.38 63 ASP A C 1
ATOM 472 O O . ASP A 1 63 ? 21.844 -9.758 0.268 1 97.38 63 ASP A O 1
ATOM 476 N N . ALA A 1 64 ? 20.922 -9.469 -1.749 1 98.31 64 ALA A N 1
ATOM 477 C CA . ALA A 1 64 ? 19.562 -9.625 -1.257 1 98.31 64 ALA A CA 1
ATOM 478 C C . ALA A 1 64 ? 19.297 -11.062 -0.832 1 98.31 64 ALA A C 1
ATOM 480 O O . ALA A 1 64 ? 19.828 -12.008 -1.422 1 98.31 64 ALA A O 1
ATOM 481 N N . ASP A 1 65 ? 18.484 -11.227 0.208 1 98.44 65 ASP A N 1
ATOM 482 C CA . ASP A 1 65 ? 18.016 -12.539 0.625 1 98.44 65 ASP A CA 1
ATOM 483 C C . ASP A 1 65 ? 16.859 -13.016 -0.257 1 98.44 65 ASP A C 1
ATOM 485 O O . ASP A 1 65 ? 16.719 -14.211 -0.514 1 98.44 65 ASP A O 1
ATOM 489 N N . TYR A 1 66 ? 16.031 -12.102 -0.634 1 98.75 66 TYR A N 1
ATOM 490 C CA . TYR A 1 66 ? 14.922 -12.32 -1.549 1 98.75 66 TYR A CA 1
ATOM 491 C C . TYR A 1 66 ? 14.93 -11.289 -2.672 1 98.75 66 TYR A C 1
ATOM 493 O O . TYR A 1 66 ? 15.242 -10.117 -2.445 1 98.75 66 TYR A O 1
ATOM 501 N N . CYS A 1 67 ? 14.594 -11.695 -3.84 1 98.69 67 CYS A N 1
ATOM 502 C CA . CYS A 1 67 ? 14.398 -10.781 -4.965 1 98.69 67 CYS A CA 1
ATOM 503 C C . CYS A 1 67 ? 13.07 -11.055 -5.66 1 98.69 67 CYS A C 1
ATOM 505 O O . CYS A 1 67 ? 12.781 -12.195 -6.035 1 98.69 67 CYS A O 1
ATOM 507 N N . ILE A 1 68 ? 12.25 -10.039 -5.742 1 98.94 68 ILE A N 1
ATOM 508 C CA . ILE A 1 68 ? 10.977 -10.125 -6.449 1 98.94 68 ILE A CA 1
ATOM 509 C C . ILE A 1 68 ? 11.164 -9.719 -7.906 1 98.94 68 ILE A C 1
ATOM 511 O O . ILE A 1 68 ? 11.562 -8.578 -8.195 1 98.94 68 ILE A O 1
ATOM 515 N N . PHE A 1 69 ? 10.969 -10.633 -8.812 1 98.88 69 PHE A N 1
ATOM 516 C CA . PHE A 1 69 ? 10.961 -10.297 -10.234 1 98.88 69 PHE A CA 1
ATOM 517 C C . PHE A 1 69 ? 9.562 -9.867 -10.672 1 98.88 69 PHE A C 1
ATOM 519 O O . PHE A 1 69 ? 8.711 -10.703 -10.953 1 98.88 69 PHE A O 1
ATOM 526 N N . SER A 1 70 ? 9.359 -8.555 -10.758 1 98.56 70 SER A N 1
ATOM 527 C CA . SER A 1 70 ? 8.078 -7.969 -11.141 1 98.56 70 SER A CA 1
ATOM 528 C C . SER A 1 70 ? 8.242 -6.988 -12.297 1 98.56 70 SER A C 1
ATOM 530 O O . SER A 1 70 ? 7.395 -6.121 -12.508 1 98.56 70 SER A O 1
ATOM 532 N N . ALA A 1 71 ? 9.352 -7.094 -12.961 1 98.12 71 ALA A N 1
ATOM 533 C CA . ALA A 1 71 ? 9.609 -6.258 -14.133 1 98.12 71 ALA A CA 1
ATOM 534 C C . ALA A 1 71 ? 8.875 -6.789 -15.359 1 98.12 71 ALA A C 1
ATOM 536 O O . ALA A 1 71 ? 8.875 -7.996 -15.617 1 98.12 71 ALA A O 1
ATOM 537 N N . GLY A 1 72 ? 8.289 -5.938 -16.062 1 95.88 72 GLY A N 1
ATOM 538 C CA . GLY A 1 72 ? 7.66 -6.348 -17.312 1 95.88 72 GLY A CA 1
ATOM 539 C C . GLY A 1 72 ? 6.355 -5.621 -17.594 1 95.88 72 GLY A C 1
ATOM 540 O O . GLY A 1 72 ? 5.922 -4.789 -16.797 1 95.88 72 GLY A O 1
ATOM 541 N N . TYR A 1 73 ? 5.805 -5.941 -18.688 1 92.69 73 TYR A N 1
ATOM 542 C CA . TYR A 1 73 ? 4.539 -5.367 -19.125 1 92.69 73 TYR A CA 1
ATOM 543 C C . TYR A 1 73 ? 3.361 -6.195 -18.609 1 92.69 73 TYR A C 1
ATOM 545 O O . TYR A 1 73 ? 3.51 -7.383 -18.328 1 92.69 73 TYR A O 1
ATOM 553 N N . SER A 1 74 ? 2.336 -5.484 -18.359 1 87.81 74 SER A N 1
ATOM 554 C CA . SER A 1 74 ? 1.071 -6.148 -18.062 1 87.81 74 SER A CA 1
ATOM 555 C C . SER A 1 74 ? 0.146 -6.141 -19.266 1 87.81 74 SER A C 1
ATOM 557 O O . SER A 1 74 ? 0.447 -5.508 -20.281 1 87.81 74 SER A O 1
ATOM 559 N N . ARG A 1 75 ? -0.953 -6.922 -19.203 1 79.5 75 ARG A N 1
ATOM 560 C CA . ARG A 1 75 ? -1.938 -6.918 -20.281 1 79.5 75 ARG A CA 1
ATOM 561 C C . ARG A 1 75 ? -2.484 -5.516 -20.516 1 79.5 75 ARG A C 1
ATOM 563 O O . ARG A 1 75 ? -2.65 -4.738 -19.578 1 79.5 75 ARG A O 1
ATOM 570 N N . SER A 1 76 ? -2.611 -5.195 -21.609 1 79 76 SER A N 1
ATOM 571 C CA . SER A 1 76 ? -3.172 -3.945 -22.125 1 79 76 SER A CA 1
ATOM 572 C C . SER A 1 76 ? -3.893 -4.16 -23.438 1 79 76 SER A C 1
ATOM 574 O O . SER A 1 76 ? -3.9 -5.27 -23.984 1 79 76 SER A O 1
ATOM 576 N N . PRO A 1 77 ? -4.691 -3.123 -23.812 1 74.75 77 PRO A N 1
ATOM 577 C CA . PRO A 1 77 ? -5.348 -3.256 -25.109 1 74.75 77 PRO A CA 1
ATOM 578 C C . PRO A 1 77 ? -4.379 -3.658 -26.219 1 74.75 77 PRO A C 1
ATOM 580 O O . PRO A 1 77 ? -4.777 -4.32 -27.188 1 74.75 77 PRO A O 1
ATOM 583 N N . ASN A 1 78 ? -3.127 -3.357 -26.047 1 80.31 78 ASN A N 1
ATOM 584 C CA . ASN A 1 78 ? -2.129 -3.662 -27.062 1 80.31 78 ASN A CA 1
ATOM 585 C C . ASN A 1 78 ? -1.44 -4.996 -26.797 1 80.31 78 ASN A C 1
ATOM 587 O O . ASN A 1 78 ? -0.736 -5.523 -27.656 1 80.31 78 ASN A O 1
ATOM 591 N N . ILE A 1 79 ? -1.458 -5.465 -25.688 1 79.5 79 ILE A N 1
ATOM 592 C CA . ILE A 1 79 ? -0.935 -6.754 -25.25 1 79.5 79 ILE A CA 1
ATOM 593 C C . ILE A 1 79 ? -2.072 -7.617 -24.719 1 79.5 79 ILE A C 1
ATOM 595 O O . ILE A 1 79 ? -2.363 -7.586 -23.516 1 79.5 79 ILE A O 1
ATOM 599 N N . LYS A 1 80 ? -2.617 -8.328 -25.656 1 74.88 80 LYS A N 1
ATOM 600 C CA . LYS A 1 80 ? -3.934 -8.859 -25.312 1 74.88 80 LYS A CA 1
ATOM 601 C C . LYS A 1 80 ? -3.846 -10.312 -24.875 1 74.88 80 LYS A C 1
ATOM 603 O O . LYS A 1 80 ? -4.617 -10.758 -24.016 1 74.88 80 LYS A O 1
ATOM 608 N N . THR A 1 81 ? -2.848 -11.07 -25.375 1 78.38 81 THR A N 1
ATOM 609 C CA . THR A 1 81 ? -2.826 -12.508 -25.109 1 78.38 81 THR A CA 1
ATOM 610 C C . THR A 1 81 ? -1.65 -12.875 -24.203 1 78.38 81 THR A C 1
ATOM 612 O O . THR A 1 81 ? -0.705 -12.094 -24.062 1 78.38 81 THR A O 1
ATOM 615 N N . ARG A 1 82 ? -1.707 -14.055 -23.641 1 78.75 82 ARG A N 1
ATOM 616 C CA . ARG A 1 82 ? -0.601 -14.57 -22.844 1 78.75 82 ARG A CA 1
ATOM 617 C C . ARG A 1 82 ? 0.656 -14.742 -23.688 1 78.75 82 ARG A C 1
ATOM 619 O O . ARG A 1 82 ? 1.767 -14.484 -23.219 1 78.75 82 ARG A O 1
ATOM 626 N N . ALA A 1 83 ? 0.464 -15.18 -24.859 1 80.25 83 ALA A N 1
ATOM 627 C CA . ALA A 1 83 ? 1.586 -15.336 -25.781 1 80.25 83 ALA A CA 1
ATOM 628 C C . ALA A 1 83 ? 2.238 -13.992 -26.078 1 80.25 83 ALA A C 1
ATOM 630 O O . ALA A 1 83 ? 3.465 -13.891 -26.172 1 80.25 83 ALA A O 1
ATOM 631 N N . ASP A 1 84 ? 1.434 -12.945 -26.266 1 87.5 84 ASP A N 1
ATOM 632 C CA . ASP A 1 84 ? 1.96 -11.602 -26.469 1 87.5 84 ASP A CA 1
ATOM 633 C C . ASP A 1 84 ? 2.773 -11.148 -25.266 1 87.5 84 ASP A C 1
ATOM 635 O O . ASP A 1 84 ? 3.852 -10.57 -25.422 1 87.5 84 ASP A O 1
ATOM 639 N N . LEU A 1 85 ? 2.221 -11.461 -24.156 1 90.88 85 LEU A N 1
ATOM 640 C CA . LEU A 1 85 ? 2.904 -11.086 -22.922 1 90.88 85 LEU A CA 1
ATOM 641 C C . LEU A 1 85 ? 4.25 -11.797 -22.812 1 90.88 85 LEU A C 1
ATOM 643 O O . LEU A 1 85 ? 5.238 -11.203 -22.375 1 90.88 85 LEU A O 1
ATOM 647 N N . PHE A 1 86 ? 4.238 -13.031 -23.156 1 92.81 86 PHE A N 1
ATOM 648 C CA . PHE A 1 86 ? 5.461 -13.828 -23.141 1 92.81 86 PHE A CA 1
ATOM 649 C C . PHE A 1 86 ? 6.531 -13.195 -24.031 1 92.81 86 PHE A C 1
ATOM 651 O O . PHE A 1 86 ? 7.664 -12.992 -23.594 1 92.81 86 PHE A O 1
ATOM 658 N N . ASP A 1 87 ? 6.195 -12.812 -25.219 1 93.62 87 ASP A N 1
ATOM 659 C CA . ASP A 1 87 ? 7.152 -12.273 -26.188 1 93.62 87 ASP A CA 1
ATOM 660 C C . ASP A 1 87 ? 7.691 -10.922 -25.719 1 93.62 87 ASP A C 1
ATOM 662 O O . ASP A 1 87 ? 8.859 -10.602 -25.938 1 93.62 87 ASP A O 1
ATOM 666 N N . LYS A 1 88 ? 6.879 -10.211 -25.078 1 95 88 LYS A N 1
ATOM 667 C CA . LYS A 1 88 ? 7.27 -8.875 -24.625 1 95 88 LYS A CA 1
ATOM 668 C C . LYS A 1 88 ? 8.148 -8.953 -23.391 1 95 88 LYS A C 1
ATOM 670 O O . LYS A 1 88 ? 9.07 -8.148 -23.219 1 95 88 LYS A O 1
ATOM 675 N N . ASN A 1 89 ? 7.895 -9.969 -22.516 1 97.44 89 ASN A N 1
ATOM 676 C CA . ASN A 1 89 ? 8.562 -9.992 -21.219 1 97.44 89 ASN A CA 1
ATOM 677 C C . ASN A 1 89 ? 9.773 -10.914 -21.234 1 97.44 89 ASN A C 1
ATOM 679 O O . ASN A 1 89 ? 10.609 -10.852 -20.328 1 97.44 89 ASN A O 1
ATOM 683 N N . LEU A 1 90 ? 9.945 -11.727 -22.266 1 96.88 90 LEU A N 1
ATOM 684 C CA . LEU A 1 90 ? 11.078 -12.648 -22.312 1 96.88 90 LEU A CA 1
ATOM 685 C C . LEU A 1 90 ? 12.398 -11.891 -22.359 1 96.88 90 LEU A C 1
ATOM 687 O O . LEU A 1 90 ? 13.328 -12.203 -21.594 1 96.88 90 LEU A O 1
ATOM 691 N N . PRO A 1 91 ? 12.531 -10.82 -23.234 1 97.19 91 PRO A N 1
ATOM 692 C CA . PRO A 1 91 ? 13.781 -10.055 -23.203 1 97.19 91 PRO A CA 1
ATOM 693 C C . PRO A 1 91 ? 14.07 -9.43 -21.844 1 97.19 91 PRO A C 1
ATOM 695 O O . PRO A 1 91 ? 15.227 -9.328 -21.438 1 97.19 91 PRO A O 1
ATOM 698 N N . ILE A 1 92 ? 13.055 -9.055 -21.141 1 98 92 ILE A N 1
ATOM 699 C CA . ILE A 1 92 ? 13.195 -8.453 -19.828 1 98 92 ILE A CA 1
ATOM 700 C C . ILE A 1 92 ? 13.68 -9.5 -18.828 1 98 92 ILE A C 1
ATOM 702 O O . ILE A 1 92 ? 14.562 -9.227 -18 1 98 92 ILE A O 1
ATOM 706 N N . ALA A 1 93 ? 13.125 -10.703 -18.938 1 98.06 93 ALA A N 1
ATOM 707 C CA . ALA A 1 93 ? 13.57 -11.797 -18.078 1 98.06 93 ALA A CA 1
ATOM 708 C C . ALA A 1 93 ? 15.039 -12.117 -18.312 1 98.06 93 ALA A C 1
ATOM 710 O O . ALA A 1 93 ? 15.797 -12.336 -17.375 1 98.06 93 ALA A O 1
ATOM 711 N N . LYS A 1 94 ? 15.438 -12.102 -19.547 1 97.44 94 LYS A N 1
ATOM 712 C CA . LYS A 1 94 ? 16.828 -12.383 -19.906 1 97.44 94 LYS A CA 1
ATOM 713 C C . LYS A 1 94 ? 17.766 -11.32 -19.328 1 97.44 94 LYS A C 1
ATOM 715 O O . LYS A 1 94 ? 18.781 -11.648 -18.734 1 97.44 94 LYS A O 1
ATOM 720 N N . GLU A 1 95 ? 17.375 -10.086 -19.5 1 97.5 95 GLU A N 1
ATOM 721 C CA . GLU A 1 95 ? 18.172 -8.984 -18.969 1 97.5 95 GLU A CA 1
ATOM 722 C C . GLU A 1 95 ? 18.234 -9.055 -17.438 1 97.5 95 GLU A C 1
ATOM 724 O O . GLU A 1 95 ? 19.281 -8.781 -16.844 1 97.5 95 GLU A O 1
ATOM 729 N N . SER A 1 96 ? 17.141 -9.398 -16.844 1 98 96 SER A N 1
ATOM 730 C CA . SER A 1 96 ? 17.078 -9.5 -15.391 1 98 96 SER A CA 1
ATOM 731 C C . SER A 1 96 ? 17.969 -10.633 -14.883 1 98 96 SER A C 1
ATOM 733 O O . SER A 1 96 ? 18.578 -10.516 -13.812 1 98 96 SER A O 1
ATOM 735 N N . SER A 1 97 ? 17.984 -11.727 -15.633 1 97.25 97 SER A N 1
ATOM 736 C CA . SER A 1 97 ? 18.859 -12.836 -15.273 1 97.25 97 SER A CA 1
ATOM 737 C C . SER A 1 97 ? 20.312 -12.398 -15.234 1 97.25 97 SER A C 1
ATOM 739 O O . SER A 1 97 ? 21.078 -12.836 -14.367 1 97.25 97 SER A O 1
ATOM 741 N N . GLU A 1 98 ? 20.656 -11.523 -16.141 1 96.62 98 GLU A N 1
ATOM 742 C CA . GLU A 1 98 ? 22.016 -11.008 -16.172 1 96.62 98 GLU A CA 1
ATOM 743 C C . GLU A 1 98 ? 22.297 -10.117 -14.969 1 96.62 98 GLU A C 1
ATOM 745 O O . GLU A 1 98 ? 23.391 -10.164 -14.398 1 96.62 98 GLU A O 1
ATOM 750 N N . LEU A 1 99 ? 21.328 -9.336 -14.586 1 97.25 99 LEU A N 1
ATOM 751 C CA . LEU A 1 99 ? 21.469 -8.461 -13.422 1 97.25 99 LEU A CA 1
ATOM 752 C C . LEU A 1 99 ? 21.609 -9.273 -12.141 1 97.25 99 LEU A C 1
ATOM 754 O O . LEU A 1 99 ? 22.172 -8.797 -11.156 1 97.25 99 LEU A O 1
ATOM 758 N N . LEU A 1 100 ? 21.141 -10.547 -12.195 1 97.56 100 LEU A N 1
ATOM 759 C CA . LEU A 1 100 ? 21.094 -11.375 -11 1 97.56 100 LEU A CA 1
ATOM 760 C C . LEU A 1 100 ? 22.297 -12.312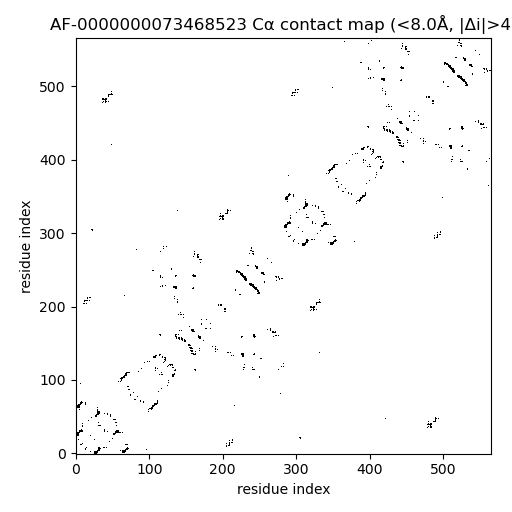 -10.938 1 97.56 100 LEU A C 1
ATOM 762 O O . LEU A 1 100 ? 22.328 -13.242 -10.133 1 97.56 100 LEU A O 1
ATOM 766 N N . LYS A 1 101 ? 23.234 -12.094 -11.883 1 96.06 101 LYS A N 1
ATOM 767 C CA . LYS A 1 101 ? 24.469 -12.867 -11.789 1 96.06 101 LYS A CA 1
ATOM 768 C C . LYS A 1 101 ? 25.109 -12.703 -10.414 1 96.06 101 LYS A C 1
ATOM 770 O O . LYS A 1 101 ? 25.312 -11.586 -9.945 1 96.06 101 LYS A O 1
ATOM 775 N N . GLY A 1 102 ? 25.406 -13.711 -9.758 1 95.31 102 GLY A N 1
ATOM 776 C CA . GLY A 1 102 ? 26.016 -13.68 -8.43 1 95.31 102 GLY A CA 1
ATOM 777 C C . GLY A 1 102 ? 25 -13.68 -7.309 1 95.31 102 GLY A C 1
ATOM 778 O O . GLY A 1 102 ? 25.359 -13.797 -6.137 1 95.31 102 GLY A O 1
ATOM 779 N N . PHE A 1 103 ? 23.719 -13.57 -7.668 1 96.5 103 PHE A N 1
ATOM 780 C CA . PHE A 1 103 ? 22.641 -13.617 -6.684 1 96.5 103 PHE A CA 1
ATOM 781 C C . PHE A 1 103 ? 22.453 -15.031 -6.152 1 96.5 103 PHE A C 1
ATOM 783 O O . PHE A 1 103 ? 22.375 -15.984 -6.926 1 96.5 103 PHE A O 1
ATOM 790 N N . SER A 1 104 ? 22.391 -15.172 -4.82 1 95.38 104 SER A N 1
ATOM 791 C CA . SER A 1 104 ? 22.25 -16.5 -4.219 1 95.38 104 SER A CA 1
ATOM 792 C C . SER A 1 104 ? 21.016 -16.578 -3.324 1 95.38 104 SER A C 1
ATOM 794 O O . SER A 1 104 ? 20.828 -17.562 -2.625 1 95.38 104 SER A O 1
ATOM 796 N N . GLY A 1 105 ? 20.25 -15.484 -3.248 1 96.88 105 GLY A N 1
ATOM 797 C CA . GLY A 1 105 ? 19.016 -15.492 -2.486 1 96.88 105 GLY A CA 1
ATOM 798 C C . GLY A 1 105 ? 17.875 -16.172 -3.215 1 96.88 105 GLY A C 1
ATOM 799 O O . GLY A 1 105 ? 18.094 -16.875 -4.207 1 96.88 105 GLY A O 1
ATOM 800 N N . LYS A 1 106 ? 16.688 -16.062 -2.711 1 98.19 106 LYS A N 1
ATOM 801 C CA . LYS A 1 106 ? 15.492 -16.656 -3.309 1 98.19 106 LYS A CA 1
ATOM 802 C C . LYS A 1 106 ? 14.82 -15.688 -4.27 1 98.19 106 LYS A C 1
ATOM 804 O O . LYS A 1 106 ? 14.508 -14.555 -3.898 1 98.19 106 LYS A O 1
ATOM 809 N N . LEU A 1 107 ? 14.664 -16.141 -5.473 1 98.31 107 LEU A N 1
ATOM 810 C CA . LEU A 1 107 ? 13.945 -15.344 -6.465 1 9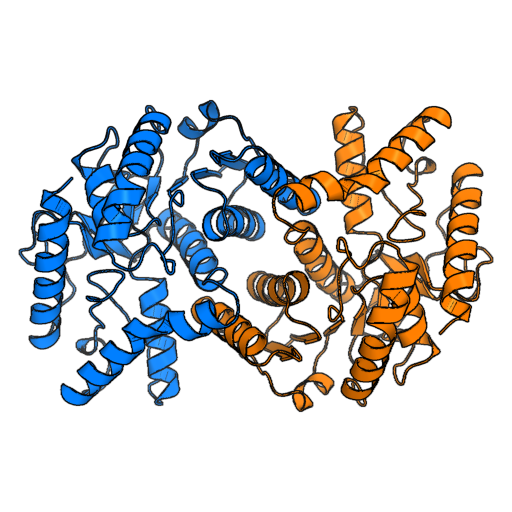8.31 107 LEU A CA 1
ATOM 811 C C . LEU A 1 107 ? 12.461 -15.695 -6.469 1 98.31 107 LEU A C 1
ATOM 813 O O . LEU A 1 107 ? 12.094 -16.859 -6.609 1 98.31 107 LEU A O 1
ATOM 817 N N . ILE A 1 108 ? 11.625 -14.695 -6.258 1 98.81 108 ILE A N 1
ATOM 818 C CA . ILE A 1 108 ? 10.18 -14.852 -6.391 1 98.81 108 ILE A CA 1
ATOM 819 C C . ILE A 1 108 ? 9.727 -14.289 -7.738 1 98.81 108 ILE A C 1
ATOM 821 O O . ILE A 1 108 ? 9.781 -13.078 -7.969 1 98.81 108 ILE A O 1
ATOM 825 N N . VAL A 1 109 ? 9.242 -15.133 -8.586 1 98.81 109 VAL A N 1
ATOM 826 C CA . VAL A 1 109 ? 8.828 -14.727 -9.922 1 98.81 109 VAL A CA 1
ATOM 827 C C . VAL A 1 109 ? 7.363 -14.297 -9.906 1 98.81 109 VAL A C 1
ATOM 829 O O . VAL A 1 109 ? 6.492 -15.062 -9.492 1 98.81 109 VAL A O 1
ATOM 832 N N . VAL A 1 110 ? 7.07 -13.07 -10.375 1 98.44 110 VAL A N 1
ATOM 833 C CA . VAL A 1 110 ? 5.719 -12.523 -10.312 1 98.44 110 VAL A CA 1
ATOM 834 C C . VAL A 1 110 ? 5.242 -12.164 -11.719 1 98.44 110 VAL A C 1
ATOM 836 O O . VAL A 1 110 ? 4.059 -12.297 -12.031 1 98.44 110 VAL A O 1
ATOM 839 N N . THR A 1 111 ? 6.168 -11.797 -12.633 1 97.5 111 THR A N 1
ATOM 840 C CA . THR A 1 111 ? 5.848 -11.289 -13.961 1 97.5 111 THR A CA 1
ATOM 841 C C . THR A 1 111 ? 5.215 -12.383 -14.82 1 97.5 111 THR A C 1
ATOM 843 O O . THR A 1 111 ? 5.711 -13.516 -14.859 1 97.5 111 THR A O 1
ATOM 846 N N . ASN A 1 112 ? 4.164 -12.023 -15.508 1 94.75 112 ASN A N 1
ATOM 847 C CA . ASN A 1 112 ? 3.447 -12.961 -16.359 1 94.75 112 ASN A CA 1
ATOM 848 C C . ASN A 1 112 ? 4.113 -13.102 -17.734 1 94.75 112 ASN A C 1
ATOM 850 O O . ASN A 1 112 ? 4.664 -12.133 -18.25 1 94.75 112 ASN A O 1
ATOM 854 N N . PRO A 1 113 ? 3.955 -14.258 -18.328 1 96.12 113 PRO A N 1
ATOM 855 C CA . PRO A 1 113 ? 3.381 -15.484 -17.766 1 96.12 113 PRO A CA 1
ATOM 856 C C . PRO A 1 113 ? 4.254 -16.094 -16.672 1 96.12 113 PRO A C 1
ATOM 858 O O . PRO A 1 113 ? 5.301 -16.672 -16.969 1 96.12 113 PRO A O 1
ATOM 861 N N . MET A 1 114 ? 3.82 -16.031 -15.508 1 97.12 114 MET A N 1
ATOM 862 C CA . MET A 1 114 ? 4.617 -16.219 -14.297 1 97.12 114 MET A CA 1
ATOM 863 C C . MET A 1 114 ? 5.188 -17.625 -14.234 1 97.12 114 MET A C 1
ATOM 865 O O . MET A 1 114 ? 6.379 -17.812 -13.984 1 97.12 114 MET A O 1
ATOM 869 N N . ASP A 1 115 ? 4.363 -18.641 -14.562 1 97.75 115 ASP A N 1
ATOM 870 C CA . ASP A 1 115 ? 4.809 -20.031 -14.492 1 97.75 115 ASP A CA 1
ATOM 871 C C . ASP A 1 115 ? 5.91 -20.297 -15.508 1 97.75 115 ASP A C 1
ATOM 873 O O . ASP A 1 115 ? 6.859 -21.031 -15.219 1 97.75 115 ASP A O 1
ATOM 877 N N . VAL A 1 116 ? 5.793 -19.703 -16.656 1 97.56 116 VAL A N 1
ATOM 878 C CA . VAL A 1 116 ? 6.777 -19.891 -17.719 1 97.56 116 VAL A CA 1
ATOM 879 C C . VAL A 1 116 ? 8.102 -19.25 -17.312 1 97.56 116 VAL A C 1
ATOM 881 O O . VAL A 1 116 ? 9.172 -19.828 -17.516 1 97.56 116 VAL A O 1
ATOM 884 N N . PHE A 1 117 ? 8.031 -18.094 -16.734 1 98.19 117 PHE A N 1
ATOM 885 C CA . PHE A 1 117 ? 9.258 -17.406 -16.328 1 98.19 117 PHE A CA 1
ATOM 886 C C . PHE A 1 117 ? 9.875 -18.078 -15.109 1 98.19 117 PHE A C 1
ATOM 888 O O . PHE A 1 117 ? 11.086 -18.031 -14.922 1 98.19 117 PHE A O 1
ATOM 895 N N . THR A 1 118 ? 9 -18.672 -14.289 1 98.44 118 THR A N 1
ATOM 896 C CA . THR A 1 118 ? 9.555 -19.516 -13.234 1 98.44 118 THR A CA 1
ATOM 897 C C . THR A 1 118 ? 10.406 -20.625 -13.82 1 98.44 118 THR A C 1
ATOM 899 O O . THR A 1 118 ? 11.523 -20.875 -13.359 1 98.44 118 THR A O 1
ATOM 902 N N . TRP A 1 119 ? 9.906 -21.266 -14.82 1 98.31 119 TRP A N 1
ATOM 903 C CA . TRP A 1 119 ? 10.641 -22.312 -15.523 1 98.31 119 TRP A CA 1
ATOM 904 C C . TRP A 1 119 ? 11.922 -21.766 -16.141 1 98.31 119 TRP A C 1
ATOM 906 O O . TRP A 1 119 ? 13 -22.359 -15.984 1 98.31 119 TRP A O 1
ATOM 916 N N . TYR A 1 120 ? 11.836 -20.656 -16.812 1 98.25 120 TYR A N 1
ATOM 917 C CA . TYR A 1 120 ? 12.984 -20.031 -17.438 1 98.25 120 TYR A CA 1
ATOM 918 C C . TYR A 1 120 ? 14.102 -19.766 -16.422 1 98.25 120 TYR A C 1
ATOM 920 O O . TYR A 1 120 ? 15.242 -20.188 -16.641 1 98.25 120 TYR A O 1
ATOM 928 N N . PHE A 1 121 ? 13.789 -19.094 -15.328 1 98.38 121 PHE A N 1
ATOM 929 C CA . PHE A 1 121 ? 14.805 -18.734 -14.344 1 98.38 121 PHE A CA 1
ATOM 930 C C . PHE A 1 121 ? 15.391 -19.984 -13.695 1 98.38 121 PHE A C 1
ATOM 932 O O . PHE A 1 121 ? 16.578 -20.016 -13.383 1 98.38 121 PHE A O 1
ATOM 939 N N . ALA A 1 122 ? 14.531 -21 -13.508 1 97.69 122 ALA A N 1
ATOM 940 C CA . ALA A 1 122 ? 14.961 -22.219 -12.82 1 97.69 122 ALA A CA 1
ATOM 941 C C . ALA A 1 122 ? 15.844 -23.078 -13.727 1 97.69 122 ALA A C 1
ATOM 943 O O . ALA A 1 122 ? 16.797 -23.703 -13.25 1 97.69 122 ALA A O 1
ATOM 944 N N . LYS A 1 123 ? 15.555 -23.062 -15.047 1 97.75 123 LYS A N 1
ATOM 945 C CA . LYS A 1 123 ? 16.156 -24.078 -15.898 1 97.75 123 LYS A CA 1
ATOM 946 C C . LYS A 1 123 ? 17.078 -23.453 -16.938 1 97.75 123 LYS A C 1
ATOM 948 O O . LYS A 1 123 ? 17.953 -24.125 -17.5 1 97.75 123 LYS A O 1
ATOM 953 N N . LYS A 1 124 ? 16.906 -22.188 -17.234 1 95.88 124 LYS A N 1
ATOM 954 C CA . LYS A 1 124 ? 17.578 -21.625 -18.406 1 95.88 124 LYS A CA 1
ATOM 955 C C . LYS A 1 124 ? 18.422 -20.406 -18.016 1 95.88 124 LYS A C 1
ATOM 957 O O . LYS A 1 124 ? 19.047 -19.797 -18.875 1 95.88 124 LYS A O 1
ATOM 962 N N . SER A 1 125 ? 18.359 -20.031 -16.781 1 95.62 125 SER A N 1
ATOM 963 C CA . SER A 1 125 ? 19.141 -18.875 -16.344 1 95.62 125 SER A CA 1
ATOM 964 C C . SER A 1 125 ? 20.359 -19.312 -15.539 1 95.62 125 SER A C 1
ATOM 966 O O . SER A 1 125 ? 20.688 -20.5 -15.477 1 95.62 125 SER A O 1
ATOM 968 N N . CYS A 1 126 ? 21.094 -18.312 -14.938 1 93.62 126 CYS A N 1
ATOM 969 C CA . CYS A 1 126 ? 22.297 -18.562 -14.156 1 93.62 126 CYS A CA 1
ATOM 970 C C . CYS A 1 126 ? 21.953 -18.953 -12.727 1 93.62 126 CYS A C 1
ATOM 972 O O . CYS A 1 126 ? 22.844 -19.266 -11.93 1 93.62 126 CYS A O 1
ATOM 974 N N . LEU A 1 127 ? 20.734 -19 -12.383 1 94.62 127 LEU A N 1
ATOM 975 C CA . LEU A 1 127 ? 20.312 -19.266 -11.016 1 94.62 127 LEU A CA 1
ATOM 976 C C . LEU A 1 127 ? 20.156 -20.766 -10.781 1 94.62 127 LEU A C 1
ATOM 978 O O . LEU A 1 127 ? 19.797 -21.516 -11.703 1 94.62 127 LEU A O 1
ATOM 982 N N . ASP A 1 128 ? 20.359 -21.141 -9.539 1 94.44 128 ASP A N 1
ATOM 983 C CA . ASP A 1 128 ? 20.047 -22.516 -9.133 1 94.44 128 ASP A CA 1
ATOM 984 C C . ASP A 1 128 ? 18.547 -22.734 -9.047 1 94.44 128 ASP A C 1
ATOM 986 O O . ASP A 1 128 ? 17.812 -21.875 -8.539 1 94.44 128 ASP A O 1
ATOM 990 N N . GLU A 1 129 ? 18.109 -23.844 -9.562 1 95.31 129 GLU A N 1
ATOM 991 C CA . GLU A 1 129 ? 16.688 -24.188 -9.562 1 95.31 129 GLU A CA 1
ATOM 992 C C . GLU A 1 129 ? 16.094 -24.047 -8.164 1 95.31 129 GLU A C 1
ATOM 994 O O . GLU A 1 129 ? 14.961 -23.594 -8.008 1 95.31 129 GLU A O 1
ATOM 999 N N . SER A 1 130 ? 16.859 -24.344 -7.152 1 92.38 130 SER A N 1
ATOM 1000 C CA . SER A 1 130 ? 16.375 -24.344 -5.777 1 92.38 130 SER A CA 1
ATOM 1001 C C . SER A 1 130 ? 16.125 -22.922 -5.281 1 92.38 130 SER A C 1
ATOM 1003 O O . SER A 1 130 ? 15.477 -22.734 -4.25 1 92.38 130 SER A O 1
ATOM 1005 N N . GLN A 1 131 ? 16.578 -21.922 -6.043 1 94.31 131 GLN A N 1
ATOM 1006 C CA . GLN A 1 131 ? 16.469 -20.516 -5.637 1 94.31 131 GLN A CA 1
ATOM 1007 C C . GLN A 1 131 ? 15.273 -19.844 -6.285 1 94.31 131 GLN A C 1
ATOM 1009 O O . GLN A 1 131 ? 14.961 -18.688 -5.98 1 94.31 131 GLN A O 1
ATOM 1014 N N . VAL A 1 132 ? 14.586 -20.578 -7.117 1 97.81 132 VAL A N 1
ATOM 1015 C CA . VAL A 1 132 ? 13.547 -19.938 -7.926 1 97.81 132 VAL A CA 1
ATOM 1016 C C . VAL A 1 132 ? 12.18 -20.469 -7.516 1 97.81 132 VAL A C 1
ATOM 1018 O O . VAL A 1 132 ? 11.961 -21.688 -7.465 1 97.81 132 VAL A O 1
ATOM 1021 N N . VAL A 1 133 ? 11.289 -19.578 -7.176 1 98.38 133 VAL A N 1
ATOM 1022 C CA . VAL A 1 133 ? 9.906 -19.938 -6.84 1 98.38 133 VAL A CA 1
ATOM 1023 C C . VAL A 1 133 ? 8.953 -18.953 -7.516 1 98.38 133 VAL A C 1
ATOM 1025 O O . VAL A 1 133 ? 9.211 -17.75 -7.566 1 98.38 133 VAL A O 1
ATOM 1028 N N . GLY A 1 134 ? 7.891 -19.438 -8.055 1 98.62 134 GLY A N 1
ATOM 1029 C CA . GLY A 1 134 ? 6.883 -18.562 -8.648 1 98.62 134 GLY A CA 1
ATOM 1030 C C . GLY A 1 134 ? 5.73 -18.266 -7.707 1 98.62 134 GLY A C 1
ATOM 1031 O O . GLY A 1 134 ? 5.297 -19.141 -6.953 1 98.62 134 GLY A O 1
ATOM 1032 N N . PHE A 1 135 ? 5.145 -16.969 -7.73 1 96.81 135 PHE A N 1
ATOM 1033 C CA . PHE A 1 135 ? 4.047 -16.469 -6.91 1 96.81 135 PHE A CA 1
ATOM 1034 C C . PHE A 1 135 ? 2.715 -17.031 -7.391 1 96.81 135 PHE A C 1
ATOM 1036 O O . PHE A 1 135 ? 1.698 -16.344 -7.383 1 96.81 135 PHE A O 1
ATOM 1043 N N . GLY A 1 136 ? 2.641 -18.359 -7.656 1 87.75 136 GLY A N 1
ATOM 1044 C CA . GLY A 1 136 ? 1.406 -18.953 -8.156 1 87.75 136 GLY A CA 1
ATOM 1045 C C . GLY A 1 136 ? 0.597 -19.641 -7.074 1 87.75 136 GLY A C 1
ATOM 1046 O O . GLY A 1 136 ? 1.158 -20.312 -6.203 1 87.75 136 GLY A O 1
ATOM 1047 N N . GLY A 1 137 ? -0.734 -19.297 -7.004 1 93.56 137 GLY A N 1
ATOM 1048 C CA . GLY A 1 137 ? -1.64 -20.141 -6.242 1 93.56 137 GLY A CA 1
ATOM 1049 C C . GLY A 1 137 ? -2.186 -19.469 -5 1 93.56 137 GLY A C 1
ATOM 1050 O O . GLY A 1 137 ? -3.318 -19.719 -4.59 1 93.56 137 GLY A O 1
ATOM 1051 N N . LEU A 1 138 ? -1.336 -18.609 -4.297 1 96.5 138 LEU A N 1
ATOM 1052 C CA . LEU A 1 138 ? -1.784 -18.031 -3.037 1 96.5 138 LEU A CA 1
ATOM 1053 C C . LEU A 1 138 ? -2.939 -17.062 -3.264 1 96.5 138 LEU A C 1
ATOM 1055 O O . LEU A 1 138 ? -3.979 -17.172 -2.609 1 96.5 138 LEU A O 1
ATOM 1059 N N . LEU A 1 139 ? -2.76 -16.156 -4.176 1 97.06 139 LEU A N 1
ATOM 1060 C CA . LEU A 1 139 ? -3.801 -15.18 -4.504 1 97.06 139 LEU A CA 1
ATOM 1061 C C . LEU A 1 139 ? -5.027 -15.875 -5.078 1 97.06 139 LEU A C 1
ATOM 1063 O O . LEU A 1 139 ? -6.16 -15.57 -4.691 1 97.06 139 LEU A O 1
ATOM 1067 N N . ASP A 1 140 ? -4.82 -16.828 -5.953 1 97.31 140 ASP A N 1
ATOM 1068 C CA . ASP A 1 140 ? -5.914 -17.578 -6.566 1 97.31 140 ASP A CA 1
ATOM 1069 C C . ASP A 1 140 ? -6.695 -18.375 -5.516 1 97.31 140 ASP A C 1
ATOM 1071 O O . ASP A 1 140 ? -7.918 -18.484 -5.602 1 97.31 140 ASP A O 1
ATOM 1075 N N . SER A 1 141 ? -5.973 -18.922 -4.602 1 98.06 141 SER A N 1
ATOM 1076 C CA . SER A 1 141 ? -6.617 -19.672 -3.527 1 98.06 141 SER A CA 1
ATOM 1077 C C . SER A 1 141 ? -7.48 -18.766 -2.656 1 98.06 141 SER A C 1
ATOM 1079 O O . SER A 1 141 ? -8.586 -19.141 -2.258 1 98.06 141 SER A O 1
ATOM 1081 N N . ARG A 1 142 ? -6.984 -17.609 -2.373 1 98 142 ARG A N 1
ATOM 1082 C CA . ARG A 1 142 ? -7.77 -16.641 -1.619 1 98 142 ARG A CA 1
ATOM 1083 C C . ARG A 1 142 ? -9.023 -16.234 -2.387 1 98 142 ARG A C 1
ATOM 1085 O O . ARG A 1 142 ? -10.109 -16.141 -1.807 1 98 142 ARG A O 1
ATOM 1092 N N . ARG A 1 143 ? -8.883 -15.977 -3.627 1 97.88 143 ARG A N 1
ATOM 1093 C CA . ARG A 1 143 ? -10.031 -15.633 -4.449 1 97.88 143 ARG A CA 1
ATOM 1094 C C . ARG A 1 143 ? -11.055 -16.766 -4.461 1 97.88 143 ARG A C 1
ATOM 1096 O O . ARG A 1 143 ? -12.266 -16.516 -4.422 1 97.88 143 ARG A O 1
ATOM 1103 N N . PHE A 1 144 ? -10.562 -18 -4.551 1 98.25 144 PHE A N 1
ATOM 1104 C CA . PHE A 1 144 ? -11.445 -19.156 -4.48 1 98.25 144 PHE A CA 1
ATOM 1105 C C . PHE A 1 144 ? -12.18 -19.203 -3.146 1 98.25 144 PHE A C 1
ATOM 1107 O O . PHE A 1 144 ? -13.391 -19.453 -3.105 1 98.25 144 PHE A O 1
ATOM 1114 N N . THR A 1 145 ? -11.5 -18.906 -2.059 1 97.94 145 THR A N 1
ATOM 1115 C CA . THR A 1 145 ? -12.109 -18.844 -0.737 1 97.94 145 THR A CA 1
ATOM 1116 C C . THR A 1 145 ? -13.227 -17.797 -0.708 1 97.94 145 THR A C 1
ATOM 1118 O O . THR A 1 145 ? -14.305 -18.062 -0.161 1 97.94 145 THR A O 1
ATOM 1121 N N . VAL A 1 146 ? -12.938 -16.641 -1.285 1 97.06 146 VAL A N 1
ATOM 1122 C CA . VAL A 1 146 ? -13.93 -15.562 -1.327 1 97.06 146 VAL A CA 1
ATOM 1123 C C . VAL A 1 146 ? -15.164 -16.031 -2.102 1 97.06 146 VAL A C 1
ATOM 1125 O O . VAL A 1 146 ? -16.297 -15.781 -1.68 1 97.06 146 VAL A O 1
ATOM 1128 N N . VAL A 1 147 ? -14.945 -16.688 -3.244 1 96.5 147 VAL A N 1
ATOM 1129 C CA . VAL A 1 147 ? -16.047 -17.188 -4.07 1 96.5 147 VAL A CA 1
ATOM 1130 C C . VAL A 1 147 ? -16.844 -18.234 -3.293 1 96.5 147 VAL A C 1
ATOM 1132 O O . VAL A 1 147 ? -18.078 -18.188 -3.281 1 96.5 147 VAL A O 1
ATOM 1135 N N . LEU A 1 148 ? -16.156 -19.172 -2.635 1 96.69 148 LEU A N 1
ATOM 1136 C CA . LEU A 1 148 ? -16.828 -20.219 -1.855 1 96.69 148 LEU A CA 1
ATOM 1137 C C . LEU A 1 148 ? -17.719 -19.594 -0.788 1 96.69 148 LEU A C 1
ATOM 1139 O O . LEU A 1 148 ? -18.891 -19.953 -0.663 1 96.69 148 LEU A O 1
ATOM 1143 N N . ARG A 1 149 ? -17.219 -18.609 -0.11 1 95.56 149 ARG A N 1
ATOM 1144 C CA . ARG A 1 149 ? -17.969 -17.953 0.946 1 95.56 149 ARG A CA 1
ATOM 1145 C C . ARG A 1 149 ? -19.188 -17.219 0.374 1 95.56 149 ARG A C 1
ATOM 1147 O O . ARG A 1 149 ? -20.25 -17.188 1.002 1 95.56 149 ARG A O 1
ATOM 1154 N N . SER A 1 150 ? -19.016 -16.672 -0.777 1 93.88 150 SER A N 1
ATOM 1155 C CA . SER A 1 150 ? -20.109 -15.922 -1.4 1 93.88 150 SER A CA 1
ATOM 1156 C C . SER A 1 150 ? -21.281 -16.828 -1.749 1 93.88 150 SER A C 1
ATOM 1158 O O . SER A 1 150 ? -22.422 -16.375 -1.861 1 93.88 150 SER A O 1
ATOM 1160 N N . ILE A 1 151 ? -21.031 -18.125 -1.905 1 93.06 151 ILE A N 1
ATOM 1161 C CA . ILE A 1 151 ? -22.109 -19.031 -2.26 1 93.06 151 ILE A CA 1
ATOM 1162 C C . ILE A 1 151 ? -22.453 -19.906 -1.06 1 93.06 151 ILE A C 1
ATOM 1164 O O . ILE A 1 151 ? -23.047 -20.984 -1.217 1 93.06 151 ILE A O 1
ATOM 1168 N N . GLY A 1 152 ? -21.969 -19.5 0.129 1 94.06 152 GLY A N 1
ATOM 1169 C CA . GLY A 1 152 ? -22.422 -20.078 1.384 1 94.06 152 GLY A CA 1
ATOM 1170 C C . GLY A 1 1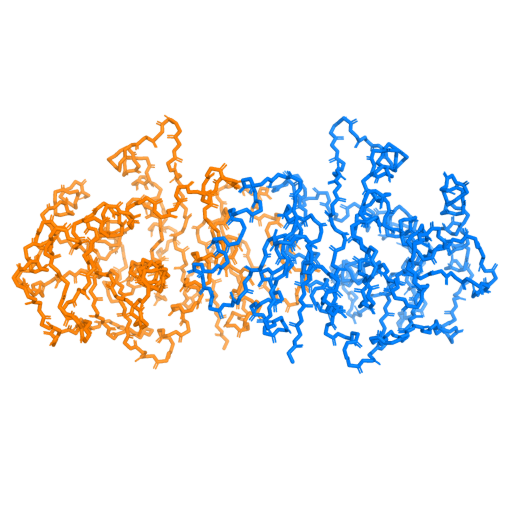52 ? -21.562 -21.25 1.838 1 94.06 152 GLY A C 1
ATOM 1171 O O . GLY A 1 152 ? -21.938 -21.969 2.758 1 94.06 152 GLY A O 1
ATOM 1172 N N . ILE A 1 153 ? -20.422 -21.469 1.209 1 94.5 153 ILE A N 1
ATOM 1173 C CA . ILE A 1 153 ? -19.531 -22.562 1.604 1 94.5 153 ILE A CA 1
ATOM 1174 C C . ILE A 1 153 ? -18.391 -22 2.465 1 94.5 153 ILE A C 1
ATOM 1176 O O . ILE A 1 153 ? -17.547 -21.266 1.975 1 94.5 153 ILE A O 1
ATOM 1180 N N . GLU A 1 154 ? -18.406 -22.344 3.725 1 94.06 154 GLU A N 1
ATOM 1181 C CA . GLU A 1 154 ? -17.375 -21.875 4.648 1 94.06 154 GLU A CA 1
ATOM 1182 C C . GLU A 1 154 ? -16.156 -22.797 4.637 1 94.06 154 GLU A C 1
ATOM 1184 O O . GLU A 1 154 ? -16.031 -23.672 5.492 1 94.06 154 GLU A O 1
ATOM 1189 N N . ALA A 1 155 ? -15.289 -22.609 3.719 1 95.38 155 ALA A N 1
ATOM 1190 C CA . ALA A 1 155 ? -14.07 -23.406 3.572 1 95.38 155 ALA A CA 1
ATOM 1191 C C . ALA A 1 155 ? -12.953 -22.578 2.939 1 95.38 155 ALA A C 1
ATOM 1193 O O . ALA A 1 155 ? -13.211 -21.578 2.285 1 95.38 155 ALA A O 1
ATOM 1194 N N . GLU A 1 156 ? -11.797 -22.953 3.182 1 95.75 156 GLU A N 1
ATOM 1195 C CA . GLU A 1 156 ? -10.641 -22.375 2.512 1 95.75 156 GLU A CA 1
ATOM 1196 C C . GLU A 1 156 ? -10.352 -23.078 1.192 1 95.75 156 GLU A C 1
ATOM 1198 O O . GLU A 1 156 ? -10.242 -24.312 1.152 1 95.75 156 GLU A O 1
ATOM 1203 N N . GLY A 1 157 ? -10.305 -22.297 0.194 1 96.88 157 GLY A N 1
ATOM 1204 C CA . GLY A 1 157 ? -10.031 -22.844 -1.123 1 96.88 157 GLY A CA 1
ATOM 1205 C C . GLY A 1 157 ? -8.555 -22.938 -1.437 1 96.88 157 GLY A C 1
ATOM 1206 O O . GLY A 1 157 ? -7.746 -22.188 -0.883 1 96.88 157 GLY A O 1
ATOM 1207 N N . GLN A 1 158 ? -8.234 -23.875 -2.283 1 97.56 158 GLN A N 1
ATOM 1208 C CA . GLN A 1 158 ? -6.902 -24.031 -2.848 1 97.56 158 GLN A CA 1
ATOM 1209 C C . GLN A 1 158 ? -6.949 -24.094 -4.371 1 97.56 158 GLN A C 1
ATOM 1211 O O . GLN A 1 158 ? -7.855 -24.719 -4.941 1 97.56 158 GLN A O 1
ATOM 1216 N N . VAL A 1 159 ? -6.047 -23.406 -4.945 1 98.38 159 VAL A N 1
ATOM 1217 C CA . VAL A 1 159 ? -5.969 -23.422 -6.398 1 98.38 159 VAL A CA 1
ATOM 1218 C C . VAL A 1 159 ? -4.547 -23.766 -6.84 1 98.38 159 VAL A C 1
ATOM 1220 O O . VAL A 1 159 ? -3.582 -23.156 -6.363 1 98.38 159 VAL A O 1
ATOM 1223 N N . LEU A 1 160 ? -4.355 -24.75 -7.652 1 98.25 160 LEU A N 1
ATOM 1224 C CA . LEU A 1 160 ? -3.094 -25.188 -8.234 1 98.25 160 LEU A CA 1
ATOM 1225 C C . LEU A 1 160 ? -3.072 -24.922 -9.742 1 98.25 160 LEU A C 1
ATOM 1227 O O . LEU A 1 160 ? -3.877 -24.141 -10.25 1 98.25 160 LEU A O 1
ATOM 1231 N N . GLY A 1 161 ? -2.109 -25.5 -10.453 1 97.94 161 GLY A N 1
ATOM 1232 C CA . GLY A 1 161 ? -2.043 -25.391 -11.898 1 97.94 161 GLY A CA 1
ATOM 1233 C C . GLY A 1 161 ? -1.4 -24.094 -12.367 1 97.94 161 GLY A C 1
ATOM 1234 O O . GLY A 1 161 ? -0.384 -23.672 -11.812 1 97.94 161 GLY A O 1
ATOM 1235 N N . GLU A 1 162 ? -1.939 -23.594 -13.438 1 96.88 162 GLU A N 1
ATOM 1236 C CA . GLU A 1 162 ? -1.4 -22.359 -14.016 1 96.88 162 GLU A CA 1
ATOM 1237 C C . GLU A 1 162 ? -1.999 -21.125 -13.352 1 96.88 162 GLU A C 1
ATOM 1239 O O . GLU A 1 162 ? -3.205 -21.078 -13.102 1 96.88 162 GLU A O 1
ATOM 1244 N N . HIS A 1 163 ? -1.203 -20.141 -12.961 1 93.5 163 HIS A N 1
ATOM 1245 C CA . HIS A 1 163 ? -1.699 -18.828 -12.562 1 93.5 163 HIS A CA 1
ATOM 1246 C C . HIS A 1 163 ? -2.299 -18.078 -13.75 1 93.5 163 HIS A C 1
ATOM 1248 O O . HIS A 1 163 ? -1.67 -17.172 -14.297 1 93.5 163 HIS A O 1
ATOM 1254 N N . GLY A 1 164 ? -3.461 -18.422 -14.133 1 90.62 164 GLY A N 1
ATOM 1255 C CA . GLY A 1 164 ? -4.145 -17.906 -15.305 1 90.62 164 GLY A CA 1
ATOM 1256 C C . GLY A 1 164 ? -5.395 -18.688 -15.664 1 90.62 164 GLY A C 1
ATOM 1257 O O . GLY A 1 164 ? -6.195 -19.031 -14.789 1 90.62 164 GLY A O 1
ATOM 1258 N N . GLU A 1 165 ? -5.516 -18.969 -16.906 1 90.88 165 GLU A N 1
ATOM 1259 C CA . GLU A 1 165 ? -6.746 -19.562 -17.422 1 90.88 165 GLU A CA 1
ATOM 1260 C C . GLU A 1 165 ? -6.859 -21.031 -17.016 1 90.88 165 GLU A C 1
ATOM 1262 O O . GLU A 1 165 ? -7.965 -21.578 -16.938 1 90.88 165 GLU A O 1
ATOM 1267 N N . HIS A 1 166 ? -5.766 -21.625 -16.734 1 95.56 166 HIS A N 1
ATOM 1268 C CA . HIS A 1 166 ? -5.766 -23.062 -16.469 1 95.56 166 HIS A CA 1
ATOM 1269 C C . HIS A 1 166 ? -5.516 -23.344 -14.984 1 95.56 166 HIS A C 1
ATOM 1271 O O . HIS A 1 166 ? -4.742 -24.234 -14.641 1 95.56 166 HIS A O 1
ATOM 1277 N N . GLN A 1 167 ? -6.113 -22.516 -14.156 1 97.5 167 GLN A N 1
ATOM 1278 C CA . GLN A 1 167 ? -6.066 -22.766 -12.727 1 97.5 167 GLN A CA 1
ATOM 1279 C C . GLN A 1 167 ? -6.867 -24.016 -12.367 1 97.5 167 GLN A C 1
ATOM 1281 O O . GLN A 1 167 ? -7.805 -24.391 -13.078 1 97.5 167 GLN A O 1
ATOM 1286 N N . VAL A 1 168 ? -6.508 -24.672 -11.32 1 98.25 168 VAL A N 1
ATOM 1287 C CA . VAL A 1 168 ? -7.133 -25.922 -10.891 1 98.25 168 VAL A CA 1
ATOM 1288 C C . VAL A 1 168 ? -7.609 -25.797 -9.445 1 98.25 168 VAL A C 1
ATOM 1290 O O . VAL A 1 168 ? -6.895 -26.172 -8.516 1 98.25 168 VAL A O 1
ATOM 1293 N N . PRO A 1 169 ? -8.867 -25.375 -9.25 1 98.44 169 PRO A N 1
ATOM 1294 C CA . PRO A 1 169 ? -9.422 -25.375 -7.898 1 98.44 169 PRO A CA 1
ATOM 1295 C C . PRO A 1 169 ? -9.609 -26.781 -7.332 1 98.44 169 PRO A C 1
ATOM 1297 O O . PRO A 1 169 ? -10.055 -27.672 -8.047 1 98.44 169 PRO A O 1
ATOM 1300 N N . LEU A 1 170 ? -9.273 -26.969 -6.109 1 97.88 170 LEU A N 1
ATOM 1301 C CA . LEU A 1 170 ? -9.375 -28.281 -5.461 1 97.88 170 LEU A CA 1
ATOM 1302 C C . LEU A 1 170 ? -10.719 -28.422 -4.758 1 97.88 170 LEU A C 1
ATOM 1304 O O . LEU A 1 170 ? -10.836 -28.141 -3.562 1 97.88 170 LEU A O 1
ATOM 1308 N N . PHE A 1 171 ? -11.641 -28.953 -5.465 1 97.81 171 PHE A N 1
ATOM 1309 C CA . PHE A 1 171 ? -12.961 -29.188 -4.902 1 97.81 171 PHE A CA 1
ATOM 1310 C C . PHE A 1 171 ? -12.961 -30.422 -4 1 97.81 171 PHE A C 1
ATOM 1312 O O . PHE A 1 171 ? -13.727 -30.5 -3.037 1 97.81 171 PHE A O 1
ATOM 1319 N N . SER A 1 172 ? -12.062 -31.359 -4.273 1 95.12 172 SER A N 1
ATOM 1320 C CA . SER A 1 172 ? -11.977 -32.594 -3.518 1 95.12 172 SER A CA 1
ATOM 1321 C C . SER A 1 172 ? -11.547 -32.344 -2.076 1 95.12 172 SER A C 1
ATOM 1323 O O . SER A 1 172 ? -11.758 -33.188 -1.203 1 95.12 172 SER A O 1
ATOM 1325 N N . SER A 1 173 ? -10.891 -31.203 -1.88 1 92.94 173 SER A N 1
ATOM 1326 C CA . SER A 1 173 ? -10.422 -30.875 -0.54 1 92.94 173 SER A CA 1
ATOM 1327 C C . SER A 1 173 ? -11.531 -30.25 0.299 1 92.94 173 SER A C 1
ATOM 1329 O O . SER A 1 173 ? -11.359 -30.047 1.502 1 92.94 173 SER A O 1
ATOM 1331 N N . LEU A 1 174 ? -12.625 -30.125 -0.423 1 94.25 174 LEU A N 1
ATOM 1332 C CA . LEU A 1 174 ? -13.75 -29.516 0.283 1 94.25 174 LEU A CA 1
ATOM 1333 C C . LEU A 1 174 ? -14.586 -30.594 0.976 1 94.25 174 LEU A C 1
ATOM 1335 O O . LEU A 1 174 ? -14.586 -31.75 0.561 1 94.25 174 LEU A O 1
ATOM 1339 N N . ASP A 1 175 ? -15.18 -30.406 2.135 1 89.81 175 ASP A N 1
ATOM 1340 C CA . ASP A 1 175 ? -16 -31.359 2.879 1 89.81 175 ASP A CA 1
ATOM 1341 C C . ASP A 1 175 ? -17.391 -31.484 2.262 1 89.81 175 ASP A C 1
ATOM 1343 O O . ASP A 1 175 ? -18.328 -31.938 2.92 1 89.81 175 ASP A O 1
ATOM 1347 N N . ILE A 1 176 ? -17.562 -31.062 1.007 1 92.44 176 ILE A N 1
ATOM 1348 C CA . ILE A 1 176 ? -18.844 -31.125 0.314 1 92.44 176 ILE A CA 1
ATOM 1349 C C . ILE A 1 176 ? -18.625 -31.547 -1.135 1 92.44 176 ILE A C 1
ATOM 1351 O O . ILE A 1 176 ? -17.594 -31.234 -1.735 1 92.44 176 ILE A O 1
ATOM 1355 N N . ASP A 1 177 ? -19.625 -32.281 -1.598 1 92.44 177 ASP A N 1
ATOM 1356 C CA . ASP A 1 177 ? -19.562 -32.688 -2.994 1 92.44 177 ASP A CA 1
ATOM 1357 C C . ASP A 1 177 ? -20.141 -31.625 -3.914 1 92.44 177 ASP A C 1
ATOM 1359 O O . ASP A 1 177 ? -21.328 -31.297 -3.809 1 92.44 177 ASP A O 1
ATOM 1363 N N . ILE A 1 178 ? -19.312 -31.125 -4.75 1 95.25 178 ILE A N 1
ATOM 1364 C CA . ILE A 1 178 ? -19.766 -30.125 -5.723 1 95.25 178 ILE A CA 1
ATOM 1365 C C . ILE A 1 178 ? -19.828 -30.75 -7.109 1 95.25 178 ILE A C 1
ATOM 1367 O O . ILE A 1 178 ? -18.828 -31.234 -7.637 1 95.25 178 ILE A O 1
ATOM 1371 N N . PRO A 1 179 ? -21 -30.75 -7.758 1 96.12 179 PRO A N 1
ATOM 1372 C CA . PRO A 1 179 ? -21.141 -31.344 -9.086 1 96.12 179 PRO A CA 1
ATOM 1373 C C . PRO A 1 179 ? -20.266 -30.656 -10.133 1 96.12 179 PRO A C 1
ATOM 1375 O O . PRO A 1 179 ? -20 -29.453 -10.023 1 96.12 179 PRO A O 1
ATOM 1378 N N . ILE A 1 180 ? -19.938 -31.375 -11.18 1 97.06 180 ILE A N 1
ATOM 1379 C CA . ILE A 1 180 ? -18.969 -30.938 -12.188 1 97.06 180 ILE A CA 1
ATOM 1380 C C . ILE A 1 180 ? -19.469 -29.656 -12.859 1 97.06 180 ILE A C 1
ATOM 1382 O O . ILE A 1 180 ? -18.703 -28.719 -13.047 1 97.06 180 ILE A O 1
ATOM 1386 N N . PRO A 1 181 ? -20.781 -29.578 -13.188 1 97.38 181 PRO A N 1
ATOM 1387 C CA . PRO A 1 181 ? -21.234 -28.344 -13.82 1 97.38 181 PRO A CA 1
ATOM 1388 C C . PRO A 1 181 ? -21.016 -27.109 -12.938 1 97.38 181 PRO A C 1
ATOM 1390 O O . PRO A 1 181 ? -20.703 -26.031 -13.445 1 97.38 181 PRO A O 1
ATOM 1393 N N . VAL A 1 182 ? -21.203 -27.312 -11.664 1 96.62 182 VAL A N 1
ATOM 1394 C CA . VAL A 1 182 ? -21 -26.219 -10.719 1 96.62 182 VAL A CA 1
ATOM 1395 C C . VAL A 1 182 ? -19.516 -25.906 -10.594 1 96.62 182 VAL A C 1
ATOM 1397 O O . VAL A 1 182 ? -19.125 -24.75 -10.492 1 96.62 182 VAL A O 1
ATOM 1400 N N . ARG A 1 183 ? -18.625 -26.953 -10.641 1 97.88 183 ARG A N 1
ATOM 1401 C CA . ARG A 1 183 ? -17.188 -26.75 -10.641 1 97.88 183 ARG A CA 1
ATOM 1402 C C . ARG A 1 183 ? -16.75 -25.875 -11.812 1 97.88 183 ARG A C 1
ATOM 1404 O O . ARG A 1 183 ? -15.961 -24.953 -11.641 1 97.88 183 ARG A O 1
ATOM 1411 N N . GLU A 1 184 ? -17.328 -26.219 -12.93 1 97.5 184 GLU A N 1
ATOM 1412 C CA . GLU A 1 184 ? -16.969 -25.484 -14.141 1 97.5 184 GLU A CA 1
ATOM 1413 C C . GLU A 1 184 ? -17.406 -24.031 -14.062 1 97.5 184 GLU A C 1
ATOM 1415 O O . GLU A 1 184 ? -16.703 -23.125 -14.531 1 97.5 184 GLU A O 1
ATOM 1420 N N . GLU A 1 185 ? -18.547 -23.797 -13.516 1 96.88 185 GLU A N 1
ATOM 1421 C CA . GLU A 1 185 ? -19.047 -22.438 -13.344 1 96.88 185 GLU A CA 1
ATOM 1422 C C . GLU A 1 185 ? -18.141 -21.641 -12.398 1 96.88 185 GLU A C 1
ATOM 1424 O O . GLU A 1 185 ? -17.828 -20.484 -12.68 1 96.88 185 GLU A O 1
ATOM 1429 N N . ILE A 1 186 ? -17.781 -22.266 -11.297 1 97.12 186 ILE A N 1
ATOM 1430 C CA . ILE A 1 186 ? -16.906 -21.625 -10.328 1 97.12 186 ILE A CA 1
ATOM 1431 C C . ILE A 1 186 ? -15.555 -21.312 -10.969 1 97.12 186 ILE A C 1
ATOM 1433 O O . ILE A 1 186 ? -15.023 -20.219 -10.82 1 97.12 186 ILE A O 1
ATOM 1437 N N . LEU A 1 187 ? -15.023 -22.281 -11.711 1 97.5 187 LEU A N 1
ATOM 1438 C CA . LEU A 1 187 ? -13.742 -22.109 -12.398 1 97.5 187 LEU A CA 1
ATOM 1439 C C . LEU A 1 187 ? -13.805 -20.938 -13.375 1 97.5 187 LEU A C 1
ATOM 1441 O O . LEU A 1 187 ? -12.875 -20.125 -13.438 1 97.5 187 LEU A O 1
ATOM 1445 N N . THR A 1 188 ? -14.883 -20.828 -14.133 1 95.81 188 THR A N 1
ATOM 1446 C CA . THR A 1 188 ? -15.07 -19.719 -15.062 1 95.81 188 THR A CA 1
ATOM 1447 C C . THR A 1 188 ? -15.086 -18.391 -14.328 1 95.81 188 THR A C 1
ATOM 1449 O O . THR A 1 188 ? -14.469 -17.422 -14.773 1 95.81 188 THR A O 1
ATOM 1452 N N . GLY A 1 189 ? -15.734 -18.328 -13.227 1 94.81 189 GLY A N 1
ATOM 1453 C CA . GLY A 1 189 ? -15.766 -17.125 -12.398 1 94.81 189 GLY A CA 1
ATOM 1454 C C . GLY A 1 189 ? -14.398 -16.75 -11.852 1 94.81 189 GLY A C 1
ATOM 1455 O O . GLY A 1 189 ? -14.047 -15.57 -11.82 1 94.81 189 GLY A O 1
ATOM 1456 N N . LEU A 1 190 ? -13.648 -17.734 -11.422 1 96.25 190 LEU A N 1
ATOM 1457 C CA . LEU A 1 190 ? -12.312 -17.5 -10.867 1 96.25 190 LEU A CA 1
ATOM 1458 C C . LEU A 1 190 ? -11.391 -16.891 -11.914 1 96.25 190 LEU A C 1
ATOM 1460 O O . LEU A 1 190 ? -10.578 -16.016 -11.602 1 96.25 190 LEU A O 1
ATOM 1464 N N . ARG A 1 191 ? -11.523 -17.281 -13.18 1 92.25 191 ARG A N 1
ATOM 1465 C CA . ARG A 1 191 ? -10.711 -16.75 -14.266 1 92.25 191 ARG A CA 1
ATOM 1466 C C . ARG A 1 191 ? -10.945 -15.258 -14.445 1 92.25 191 ARG A C 1
ATOM 1468 O O . ARG A 1 191 ? -10.047 -14.531 -14.875 1 92.25 191 ARG A O 1
ATOM 1475 N N . GLY A 1 192 ? -12.062 -14.758 -14.031 1 91.38 192 GLY A N 1
ATOM 1476 C CA . GLY A 1 192 ? -12.438 -13.359 -14.211 1 91.38 192 GLY A CA 1
ATOM 1477 C C . GLY A 1 192 ? -12.383 -12.562 -12.922 1 91.38 192 GLY A C 1
ATOM 1478 O O . GLY A 1 192 ? -12.82 -11.406 -12.883 1 91.38 192 GLY A O 1
ATOM 1479 N N . SER A 1 193 ? -11.797 -13.125 -11.891 1 92.44 193 SER A N 1
ATOM 1480 C CA . SER A 1 193 ? -11.883 -12.547 -10.555 1 92.44 193 SER A CA 1
ATOM 1481 C C . SER A 1 193 ? -11.156 -11.203 -10.484 1 92.44 193 SER A C 1
ATOM 1483 O O . SER A 1 193 ? -11.5 -10.352 -9.656 1 92.44 193 SER A O 1
ATOM 1485 N N . SER A 1 194 ? -10.156 -11 -11.375 1 92.88 194 SER A N 1
ATOM 1486 C CA . SER A 1 194 ? -9.359 -9.781 -11.312 1 92.88 194 SER A CA 1
ATOM 1487 C C . SER A 1 194 ? -10.008 -8.648 -12.109 1 92.88 194 SER A C 1
ATOM 1489 O O . SER A 1 194 ? -9.633 -7.484 -11.953 1 92.88 194 SER A O 1
ATOM 1491 N N . MET A 1 195 ? -10.969 -8.93 -12.938 1 93.19 195 MET A N 1
ATOM 1492 C CA . MET A 1 195 ? -11.477 -8 -13.945 1 93.19 195 MET A CA 1
ATOM 1493 C C . MET A 1 195 ? -12.156 -6.805 -13.289 1 93.19 195 MET A C 1
ATOM 1495 O O . MET A 1 195 ? -11.922 -5.66 -13.68 1 93.19 195 MET A O 1
ATOM 1499 N N . PRO A 1 196 ? -13 -7.055 -12.234 1 95 196 PRO A N 1
ATOM 1500 C CA . PRO A 1 196 ? -13.609 -5.883 -11.609 1 95 196 PRO A CA 1
ATOM 1501 C C . PRO A 1 196 ? -12.578 -4.938 -10.992 1 95 196 PRO A C 1
ATOM 1503 O O . PRO A 1 196 ? -12.773 -3.717 -11 1 95 196 PRO A O 1
ATOM 1506 N N . VAL A 1 197 ? -11.508 -5.477 -10.445 1 96.88 197 VAL A N 1
ATOM 1507 C CA . VAL A 1 197 ? -10.453 -4.652 -9.859 1 96.88 197 VAL A CA 1
ATOM 1508 C C . VAL A 1 197 ? -9.758 -3.855 -10.961 1 96.88 197 VAL A C 1
ATOM 1510 O O . VAL A 1 197 ? -9.562 -2.645 -10.828 1 96.88 197 VAL A O 1
ATOM 1513 N N . ILE A 1 198 ? -9.43 -4.527 -12.055 1 94.75 198 ILE A N 1
ATOM 1514 C CA . ILE A 1 198 ? -8.719 -3.9 -13.164 1 94.75 198 ILE A CA 1
ATOM 1515 C C . ILE A 1 198 ? -9.578 -2.801 -13.781 1 94.75 198 ILE A C 1
ATOM 1517 O O . ILE A 1 198 ? -9.094 -1.706 -14.062 1 94.75 198 ILE A O 1
ATOM 1521 N N . LYS A 1 199 ? -10.852 -3.07 -13.922 1 94.88 199 LYS A N 1
ATOM 1522 C CA . LYS A 1 199 ? -11.766 -2.098 -14.508 1 94.88 199 LYS A CA 1
ATOM 1523 C C . LYS A 1 199 ? -11.93 -0.88 -13.609 1 94.88 199 LYS A C 1
ATOM 1525 O O . LYS A 1 199 ? -12.094 0.242 -14.094 1 94.88 199 LYS A O 1
ATOM 1530 N N . GLY A 1 200 ? -11.859 -1.102 -12.305 1 96.94 200 GLY A N 1
ATOM 1531 C CA . GLY A 1 200 ? -12.164 -0.038 -11.367 1 96.94 200 GLY A CA 1
ATOM 1532 C C . GLY A 1 200 ? -10.945 0.798 -11 1 96.94 200 GLY A C 1
ATOM 1533 O O . GLY A 1 200 ? -11.086 1.961 -10.609 1 96.94 200 GLY A O 1
ATOM 1534 N N . LYS A 1 201 ? -9.781 0.188 -11.055 1 96.12 201 LYS A N 1
ATOM 1535 C CA . LYS A 1 201 ? -8.641 0.964 -10.586 1 96.12 201 LYS A CA 1
ATOM 1536 C C . LYS A 1 201 ? -7.387 0.634 -11.391 1 96.12 201 LYS A C 1
ATOM 1538 O O . LYS A 1 201 ? -6.266 0.877 -10.93 1 96.12 201 LYS A O 1
ATOM 1543 N N . ALA A 1 202 ? -7.477 -0.049 -12.508 1 92 202 ALA A N 1
ATOM 1544 C CA . ALA A 1 202 ? -6.484 -0.226 -13.562 1 92 202 ALA A CA 1
ATOM 1545 C C . ALA A 1 202 ? -5.523 -1.365 -13.227 1 92 202 ALA A C 1
ATOM 1547 O O . ALA A 1 202 ? -4.555 -1.6 -13.945 1 92 202 ALA A O 1
ATOM 1548 N N . GLY A 1 203 ? -5.766 -2.092 -12.148 1 93.44 203 GLY A N 1
ATOM 1549 C CA . GLY A 1 203 ? -4.934 -3.248 -11.852 1 93.44 203 GLY A CA 1
ATOM 1550 C C . GLY A 1 203 ? -5.098 -3.746 -10.43 1 93.44 203 GLY A C 1
ATOM 1551 O O . GLY A 1 203 ? -5.566 -3.01 -9.555 1 93.44 203 GLY A O 1
ATOM 1552 N N . THR A 1 204 ? -4.715 -4.992 -10.219 1 95.25 204 THR A N 1
ATOM 1553 C CA . THR A 1 204 ? -4.648 -5.543 -8.875 1 95.25 204 THR A CA 1
ATOM 1554 C C . THR A 1 204 ? -3.338 -5.152 -8.195 1 95.25 204 THR A C 1
ATOM 1556 O O . THR A 1 204 ? -2.273 -5.188 -8.82 1 95.25 204 THR A O 1
ATOM 1559 N N . VAL A 1 205 ? -3.398 -4.719 -6.941 1 97.81 205 VAL A N 1
ATOM 1560 C CA . VAL A 1 205 ? -2.188 -4.246 -6.277 1 97.81 205 VAL A CA 1
ATOM 1561 C C . VAL A 1 205 ? -2.143 -4.781 -4.848 1 97.81 205 VAL A C 1
ATOM 1563 O O . VAL A 1 205 ? -1.2 -5.48 -4.469 1 97.81 205 VAL A O 1
ATOM 1566 N N . PHE A 1 206 ? -3.203 -4.57 -4.059 1 98.62 206 PHE A N 1
ATOM 1567 C CA . PHE A 1 206 ? -3.205 -4.883 -2.633 1 98.62 206 PHE A CA 1
ATOM 1568 C C . PHE A 1 206 ? -3.158 -6.387 -2.408 1 98.62 206 PHE A C 1
ATOM 1570 O O . PHE A 1 206 ? -2.322 -6.883 -1.647 1 98.62 206 PHE A O 1
ATOM 1577 N N . GLY A 1 207 ? -4.047 -7.086 -3.084 1 98.25 207 GLY A N 1
ATOM 1578 C CA . GLY A 1 207 ? -4.094 -8.531 -2.957 1 98.25 207 GLY A CA 1
ATOM 1579 C C . GLY A 1 207 ? -2.773 -9.203 -3.283 1 98.25 207 GLY A C 1
ATOM 1580 O O . GLY A 1 207 ? -2.184 -9.875 -2.434 1 98.25 207 GLY A O 1
ATOM 1581 N N . PRO A 1 208 ? -2.273 -8.93 -4.492 1 98 208 PRO A N 1
ATOM 1582 C CA . PRO A 1 208 ? -1.001 -9.547 -4.879 1 98 208 PRO A CA 1
ATOM 1583 C C . PRO A 1 208 ? 0.141 -9.18 -3.934 1 98 208 PRO A C 1
ATOM 1585 O O . PRO A 1 208 ? 0.904 -10.047 -3.514 1 98 208 PRO A O 1
ATOM 1588 N N . ALA A 1 209 ? 0.251 -7.891 -3.582 1 98.69 209 ALA A N 1
ATOM 1589 C CA . ALA A 1 209 ? 1.349 -7.461 -2.721 1 98.69 209 ALA A CA 1
ATOM 1590 C C . ALA A 1 209 ? 1.271 -8.133 -1.354 1 98.69 209 ALA A C 1
ATOM 1592 O O . ALA A 1 209 ? 2.293 -8.539 -0.795 1 98.69 209 ALA A O 1
ATOM 1593 N N . TYR A 1 210 ? 0.059 -8.258 -0.839 1 98.62 210 TYR A N 1
ATOM 1594 C CA . TYR A 1 210 ? -0.133 -8.93 0.439 1 98.62 210 TYR A CA 1
ATOM 1595 C C . TYR A 1 210 ? 0.368 -10.367 0.376 1 98.62 210 TYR A C 1
ATOM 1597 O O . TYR A 1 210 ? 1.102 -10.82 1.262 1 98.62 210 TYR A O 1
ATOM 1605 N N . HIS A 1 211 ? -0.016 -11.062 -0.633 1 98.62 211 HIS A N 1
ATOM 1606 C CA . HIS A 1 211 ? 0.29 -12.484 -0.704 1 98.62 211 HIS A CA 1
ATOM 1607 C C . HIS A 1 211 ? 1.76 -12.719 -1.04 1 98.62 211 HIS A C 1
ATOM 1609 O O . HIS A 1 211 ? 2.359 -13.695 -0.581 1 98.62 211 HIS A O 1
ATOM 1615 N N . ILE A 1 212 ? 2.383 -11.836 -1.857 1 98.75 212 ILE A N 1
ATOM 1616 C CA . ILE A 1 212 ? 3.811 -11.961 -2.133 1 98.75 212 ILE A CA 1
ATOM 1617 C C . ILE A 1 212 ? 4.605 -11.758 -0.845 1 98.75 212 ILE A C 1
ATOM 1619 O O . ILE A 1 212 ? 5.496 -12.547 -0.521 1 98.75 212 ILE A O 1
ATOM 1623 N N . ALA A 1 213 ? 4.266 -10.711 -0.092 1 98.5 213 ALA A N 1
ATOM 1624 C CA . ALA A 1 213 ? 4.93 -10.477 1.187 1 98.5 213 ALA A CA 1
ATOM 1625 C C . ALA A 1 213 ? 4.695 -11.641 2.146 1 98.5 213 ALA A C 1
ATOM 1627 O O . ALA A 1 213 ? 5.617 -12.062 2.846 1 98.5 213 ALA A O 1
ATOM 1628 N N . SER A 1 214 ? 3.469 -12.164 2.174 1 98.19 214 SER A N 1
ATOM 1629 C CA . SER A 1 214 ? 3.15 -13.305 3.031 1 98.19 214 SER A CA 1
ATOM 1630 C C . SER A 1 214 ? 3.965 -14.531 2.645 1 98.19 214 SER A C 1
ATOM 1632 O O . SER A 1 214 ? 4.363 -15.312 3.51 1 98.19 214 SER A O 1
ATOM 1634 N N . MET A 1 215 ? 4.137 -14.688 1.354 1 98.44 215 MET A N 1
ATOM 1635 C CA . MET A 1 215 ? 4.922 -15.812 0.859 1 98.44 215 MET A CA 1
ATOM 1636 C C . MET A 1 215 ? 6.344 -15.766 1.406 1 98.44 215 MET A C 1
ATOM 1638 O O . MET A 1 215 ? 6.895 -16.797 1.811 1 98.44 215 MET A O 1
ATOM 1642 N N . LEU A 1 216 ? 6.953 -14.555 1.399 1 98.56 216 LEU A N 1
ATOM 1643 C CA . LEU A 1 216 ? 8.297 -14.406 1.95 1 98.56 216 LEU A CA 1
ATOM 1644 C C . LEU A 1 216 ? 8.344 -14.883 3.398 1 98.56 216 LEU A C 1
ATOM 1646 O O . LEU A 1 216 ? 9.25 -15.617 3.785 1 98.56 216 LEU A O 1
ATOM 1650 N N . GLU A 1 217 ? 7.359 -14.508 4.125 1 98.19 217 GLU A N 1
ATOM 1651 C CA . GLU A 1 217 ? 7.281 -14.883 5.531 1 98.19 217 GLU A CA 1
ATOM 1652 C C . GLU A 1 217 ? 7.113 -16.391 5.695 1 98.19 217 GLU A C 1
ATOM 1654 O O . GLU A 1 217 ? 7.738 -17 6.566 1 98.19 217 GLU A O 1
ATOM 1659 N N . LYS A 1 218 ? 6.25 -16.953 4.883 1 97.94 218 LYS A N 1
ATOM 1660 C CA . LYS A 1 218 ? 5.988 -18.391 4.957 1 97.94 218 LYS A CA 1
ATOM 1661 C C . LYS A 1 218 ? 7.223 -19.188 4.57 1 97.94 218 LYS A C 1
ATOM 1663 O O . LYS A 1 218 ? 7.504 -20.234 5.168 1 97.94 218 LYS A O 1
ATOM 1668 N N . ILE A 1 219 ? 7.895 -18.688 3.557 1 98.12 219 ILE A N 1
ATOM 1669 C CA . ILE A 1 219 ? 9.125 -19.344 3.139 1 98.12 219 ILE A CA 1
ATOM 1670 C C . ILE A 1 219 ? 10.141 -19.312 4.281 1 98.12 219 ILE A C 1
ATOM 1672 O O . ILE A 1 219 ? 10.789 -20.328 4.562 1 98.12 219 ILE A O 1
ATOM 1676 N N . GLU A 1 220 ? 10.266 -18.156 4.934 1 97.31 220 GLU A N 1
ATOM 1677 C CA . GLU A 1 220 ? 11.188 -18.016 6.051 1 97.31 220 GLU A CA 1
ATOM 1678 C C . GLU A 1 220 ? 10.875 -19 7.164 1 97.31 220 GLU A C 1
ATOM 1680 O O . GLU A 1 220 ? 11.781 -19.484 7.852 1 97.31 220 GLU A O 1
ATOM 1685 N N . LYS A 1 221 ? 9.641 -19.422 7.316 1 96.81 221 LYS A N 1
ATOM 1686 C CA . LYS A 1 221 ? 9.195 -20.297 8.383 1 96.81 221 LYS A CA 1
ATOM 1687 C C . LYS A 1 221 ? 9.188 -21.75 7.926 1 96.81 221 LYS A C 1
ATOM 1689 O O . LYS A 1 221 ? 8.953 -22.672 8.727 1 96.81 221 LYS A O 1
ATOM 1694 N N . GLY A 1 222 ? 9.398 -21.953 6.707 1 96.69 222 GLY A N 1
ATOM 1695 C CA . GLY A 1 222 ? 9.359 -23.312 6.16 1 96.69 222 GLY A CA 1
ATOM 1696 C C . GLY A 1 222 ? 7.965 -23.906 6.137 1 96.69 222 GLY A C 1
ATOM 1697 O O . GLY A 1 222 ? 7.793 -25.094 6.367 1 96.69 222 GLY A O 1
ATOM 1698 N N . GLU A 1 223 ? 7.023 -23.047 5.832 1 96.69 223 GLU A N 1
ATOM 1699 C CA . GLU A 1 223 ? 5.637 -23.5 5.789 1 96.69 223 GLU A CA 1
ATOM 1700 C C . GLU A 1 223 ? 5.301 -24.125 4.438 1 96.69 223 GLU A C 1
ATOM 1702 O O . GLU A 1 223 ? 5.93 -23.797 3.426 1 96.69 223 GLU A O 1
ATOM 1707 N N . ARG A 1 224 ? 4.371 -25.047 4.504 1 97.06 224 ARG A N 1
ATOM 1708 C CA . ARG A 1 224 ? 3.83 -25.578 3.254 1 97.06 224 ARG A CA 1
ATOM 1709 C C . ARG A 1 224 ? 2.965 -24.531 2.549 1 97.06 224 ARG A C 1
ATOM 1711 O O . ARG A 1 224 ? 2.051 -23.969 3.152 1 97.06 224 ARG A O 1
ATOM 1718 N N . ILE A 1 225 ? 3.287 -24.281 1.271 1 97.38 225 ILE A N 1
ATOM 1719 C CA . ILE A 1 225 ? 2.547 -23.281 0.507 1 97.38 225 ILE A CA 1
ATOM 1720 C C . ILE A 1 225 ? 2.275 -23.797 -0.902 1 97.38 225 ILE A C 1
ATOM 1722 O O . ILE A 1 225 ? 2.916 -24.75 -1.35 1 97.38 225 ILE A O 1
ATOM 1726 N N . ILE A 1 226 ? 1.271 -23.25 -1.531 1 97.81 226 ILE A N 1
ATOM 1727 C CA . ILE A 1 226 ? 1.094 -23.453 -2.965 1 97.81 226 ILE A CA 1
ATOM 1728 C C . ILE A 1 226 ? 1.931 -22.438 -3.738 1 97.81 226 ILE A C 1
ATOM 1730 O O . ILE A 1 226 ? 1.835 -21.234 -3.5 1 97.81 226 ILE A O 1
ATOM 1734 N N . CYS A 1 227 ? 2.785 -22.891 -4.621 1 98.31 227 CYS A N 1
ATOM 1735 C CA . CYS A 1 227 ? 3.637 -22.031 -5.434 1 98.31 227 CYS A CA 1
ATOM 1736 C C . CYS A 1 227 ? 4.031 -22.719 -6.73 1 98.31 227 CYS A C 1
ATOM 1738 O O . CYS A 1 227 ? 3.793 -23.922 -6.898 1 98.31 227 CYS A O 1
ATOM 1740 N N . SER A 1 228 ? 4.449 -21.969 -7.652 1 98.56 228 SER A N 1
ATOM 1741 C CA . SER A 1 228 ? 4.895 -22.531 -8.922 1 98.56 228 SER A CA 1
ATOM 1742 C C . SER A 1 228 ? 6.344 -23 -8.844 1 98.56 228 SER A C 1
ATOM 1744 O O . SER A 1 228 ? 7.223 -22.25 -8.414 1 98.56 228 SER A O 1
ATOM 1746 N N . LEU A 1 229 ? 6.594 -24.219 -9.164 1 98.31 229 LEU A N 1
ATOM 1747 C CA . LEU A 1 229 ? 7.91 -24.844 -9.211 1 98.31 229 LEU A CA 1
ATOM 1748 C C . LEU A 1 229 ? 8.031 -25.75 -10.43 1 98.31 229 LEU A C 1
ATOM 1750 O O . LEU A 1 229 ? 7.023 -26.219 -10.969 1 98.31 229 LEU A O 1
ATOM 1754 N N . PRO A 1 230 ? 9.266 -25.922 -10.883 1 98.25 230 PRO A N 1
ATOM 1755 C CA . PRO A 1 230 ? 9.414 -27 -11.859 1 98.25 230 PRO A CA 1
ATOM 1756 C C . PRO A 1 230 ? 8.867 -28.344 -11.336 1 98.25 230 PRO A C 1
ATOM 1758 O O . PRO A 1 230 ? 9.242 -28.781 -10.25 1 98.25 230 PRO A O 1
ATOM 1761 N N . ALA A 1 231 ? 8 -28.953 -12.117 1 97.94 231 ALA A N 1
ATOM 1762 C CA . ALA A 1 231 ? 7.305 -30.156 -11.664 1 97.94 231 ALA A CA 1
ATOM 1763 C C . ALA A 1 231 ? 8.273 -31.328 -11.516 1 97.94 231 ALA A C 1
ATOM 1765 O O . ALA A 1 231 ? 8.086 -32.188 -10.648 1 97.94 231 ALA A O 1
ATOM 1766 N N . ASN A 1 232 ? 9.25 -31.422 -12.453 1 97.31 232 ASN A N 1
ATOM 1767 C CA . ASN A 1 232 ? 10.312 -32.406 -12.414 1 97.31 232 ASN A CA 1
ATOM 1768 C C . ASN A 1 232 ? 9.758 -33.812 -12.172 1 97.31 232 ASN A C 1
ATOM 1770 O O . ASN A 1 232 ? 10.289 -34.562 -11.344 1 97.31 232 ASN A O 1
ATOM 1774 N N . GLY A 1 233 ? 8.625 -34.125 -12.719 1 98 233 GLY A N 1
ATOM 1775 C CA . GLY A 1 233 ? 8.086 -35.5 -12.664 1 98 233 GLY A CA 1
ATOM 1776 C C . GLY A 1 233 ? 6.922 -35.625 -11.695 1 98 233 GLY A C 1
ATOM 1777 O O . GLY A 1 233 ? 6.215 -36.656 -11.711 1 98 233 GLY A O 1
ATOM 1778 N N . ALA A 1 234 ? 6.762 -34.625 -10.812 1 97.56 234 ALA A N 1
ATOM 1779 C CA . ALA A 1 234 ? 5.633 -34.688 -9.891 1 97.56 234 ALA A CA 1
ATOM 1780 C C . ALA A 1 234 ? 4.316 -34.844 -10.641 1 97.56 234 ALA A C 1
ATOM 1782 O O . ALA A 1 234 ? 4.051 -34.156 -11.617 1 97.56 234 ALA A O 1
ATOM 1783 N N . TYR A 1 235 ? 3.541 -35.875 -10.227 1 97.19 235 TYR A N 1
ATOM 1784 C CA . TYR A 1 235 ? 2.238 -36.219 -10.797 1 97.19 235 TYR A CA 1
ATOM 1785 C C . TYR A 1 235 ? 2.357 -36.531 -12.281 1 97.19 235 TYR A C 1
ATOM 1787 O O . TYR A 1 235 ? 1.431 -36.281 -13.055 1 97.19 235 TYR A O 1
ATOM 1795 N N . GLY A 1 236 ? 3.543 -36.875 -12.695 1 97.62 236 GLY A N 1
ATOM 1796 C CA . GLY A 1 236 ? 3.801 -37.281 -14.07 1 97.62 236 GLY A CA 1
ATOM 1797 C C . GLY A 1 236 ? 4.062 -36.094 -14.984 1 97.62 236 GLY A C 1
ATOM 1798 O O . GLY A 1 236 ? 4.031 -36.219 -16.203 1 97.62 236 GLY A O 1
ATOM 1799 N N . ILE A 1 237 ? 4.273 -34.969 -14.422 1 98.25 237 ILE A N 1
ATOM 1800 C CA . ILE A 1 237 ? 4.402 -33.75 -15.203 1 98.25 237 ILE A CA 1
ATOM 1801 C C . ILE A 1 237 ? 5.875 -33.344 -15.297 1 98.25 237 ILE A C 1
ATOM 1803 O O . ILE A 1 237 ? 6.586 -33.344 -14.289 1 98.25 237 ILE A O 1
ATOM 1807 N N . GLU A 1 238 ? 6.309 -33.094 -16.469 1 97.81 238 GLU A N 1
ATOM 1808 C CA . GLU A 1 238 ? 7.664 -32.625 -16.766 1 97.81 238 GLU A CA 1
ATOM 1809 C C . GLU A 1 238 ? 7.645 -31.438 -17.734 1 97.81 238 GLU A C 1
ATOM 1811 O O . GLU A 1 238 ? 6.625 -31.172 -18.375 1 97.81 238 GLU A O 1
ATOM 1816 N N . GLY A 1 239 ? 8.734 -30.734 -17.766 1 98 239 GLY A N 1
ATOM 1817 C CA . GLY A 1 239 ? 8.961 -29.781 -18.844 1 98 239 GLY A CA 1
ATOM 1818 C C . GLY A 1 239 ? 8.281 -28.438 -18.609 1 98 239 GLY A C 1
ATOM 1819 O O . GLY A 1 239 ? 8.172 -27.625 -19.531 1 98 239 GLY A O 1
ATOM 1820 N N . CYS A 1 240 ? 7.82 -28.25 -17.406 1 98.5 240 CYS A N 1
ATOM 1821 C CA . CYS A 1 240 ? 7.219 -26.969 -17.094 1 98.5 240 CYS A CA 1
ATOM 1822 C C . CYS A 1 240 ? 7.191 -26.719 -15.586 1 98.5 240 CYS A C 1
ATOM 1824 O O . CYS A 1 240 ? 7.516 -27.609 -14.805 1 98.5 240 CYS A O 1
ATOM 1826 N N . SER A 1 241 ? 6.988 -25.5 -15.195 1 98.38 241 SER A N 1
ATOM 1827 C CA . SER A 1 241 ? 6.641 -25.125 -13.828 1 98.38 241 SER A CA 1
ATOM 1828 C C . SER A 1 241 ? 5.145 -24.859 -13.688 1 98.38 241 SER A C 1
ATOM 1830 O O . SER A 1 241 ? 4.516 -24.328 -14.602 1 98.38 241 SER A O 1
ATOM 1832 N N . LEU A 1 242 ? 4.535 -25.234 -12.609 1 98.25 242 LEU A N 1
ATOM 1833 C CA . LEU A 1 242 ? 3.137 -24.922 -12.336 1 98.25 242 LEU A CA 1
ATOM 1834 C C . LEU A 1 242 ? 2.857 -24.953 -10.836 1 98.25 242 LEU A C 1
ATOM 1836 O O . LEU A 1 242 ? 3.697 -25.406 -10.055 1 98.25 242 LEU A O 1
ATOM 1840 N N . GLY A 1 243 ? 1.746 -24.406 -10.461 1 98.25 243 GLY A N 1
ATOM 1841 C CA . GLY A 1 243 ? 1.359 -24.328 -9.062 1 98.25 243 GLY A CA 1
ATOM 1842 C C . GLY A 1 243 ? 1.132 -25.672 -8.422 1 98.25 243 GLY A C 1
ATOM 1843 O O . GLY A 1 243 ? 0.245 -26.422 -8.844 1 98.25 243 GLY A O 1
ATOM 1844 N N . LEU A 1 244 ? 1.892 -26.016 -7.402 1 97.75 244 LEU A N 1
ATOM 1845 C CA . LEU A 1 244 ? 1.81 -27.25 -6.617 1 97.75 244 LEU A CA 1
ATOM 1846 C C . LEU A 1 244 ? 2.109 -26.969 -5.148 1 97.75 244 LEU A C 1
ATOM 1848 O O . LEU A 1 244 ? 2.738 -25.969 -4.816 1 97.75 244 LEU A O 1
ATOM 1852 N N . PRO A 1 245 ? 1.561 -27.781 -4.258 1 97.19 245 PRO A N 1
ATOM 1853 C CA . PRO A 1 245 ? 1.974 -27.625 -2.859 1 97.19 245 PRO A CA 1
ATOM 1854 C C . PRO A 1 245 ? 3.439 -27.984 -2.633 1 97.19 245 PRO A C 1
ATOM 1856 O O . PRO A 1 245 ? 3.934 -28.969 -3.213 1 97.19 245 PRO A O 1
ATOM 1859 N N . ALA A 1 246 ? 4.102 -27.219 -1.859 1 97.38 246 ALA A N 1
ATOM 1860 C CA . ALA A 1 246 ? 5.516 -27.469 -1.589 1 97.38 246 ALA A CA 1
ATOM 1861 C C . ALA A 1 246 ? 5.934 -26.875 -0.252 1 97.38 246 ALA A C 1
ATOM 1863 O O . ALA A 1 246 ? 5.246 -26 0.292 1 97.38 246 ALA A O 1
ATOM 1864 N N . VAL A 1 247 ? 6.91 -27.438 0.308 1 97.31 247 VAL A N 1
ATOM 1865 C CA . VAL A 1 247 ? 7.645 -26.781 1.385 1 97.31 247 VAL A CA 1
ATOM 1866 C C . VAL A 1 247 ? 8.859 -26.047 0.813 1 97.31 247 VAL A C 1
ATOM 1868 O O . VAL A 1 247 ? 9.719 -26.672 0.184 1 97.31 247 VAL A O 1
ATOM 1871 N N . VAL A 1 248 ? 8.812 -24.75 0.951 1 97.19 248 VAL A N 1
ATOM 1872 C CA . VAL A 1 248 ? 9.883 -23.906 0.422 1 97.19 248 VAL A CA 1
ATOM 1873 C C . VAL A 1 248 ? 10.609 -23.219 1.57 1 97.19 248 VAL A C 1
ATOM 1875 O O . VAL A 1 248 ? 9.977 -22.703 2.498 1 97.19 248 VAL A O 1
ATOM 1878 N N . THR A 1 249 ? 11.922 -23.281 1.573 1 96.38 249 THR A N 1
ATOM 1879 C CA . THR A 1 249 ? 12.781 -22.578 2.516 1 96.38 249 THR A CA 1
ATOM 1880 C C . THR A 1 249 ? 13.773 -21.688 1.776 1 96.38 249 THR A C 1
ATOM 1882 O O . THR A 1 249 ? 13.805 -21.672 0.544 1 96.38 249 THR A O 1
ATOM 1885 N N . ARG A 1 250 ? 14.57 -20.953 2.525 1 90.38 250 ARG A N 1
ATOM 1886 C CA . ARG A 1 250 ? 15.578 -20.094 1.918 1 90.38 250 ARG A CA 1
ATOM 1887 C C . ARG A 1 250 ? 16.547 -20.906 1.071 1 90.38 250 ARG A C 1
ATOM 1889 O O . ARG A 1 250 ? 17.047 -20.422 0.054 1 90.38 250 ARG A O 1
ATOM 1896 N N . SER A 1 251 ? 16.719 -22.141 1.428 1 88.25 251 SER A N 1
ATOM 1897 C CA . SER A 1 251 ? 17.812 -22.906 0.828 1 88.25 251 SER A CA 1
ATOM 1898 C C . SER A 1 251 ? 17.266 -23.969 -0.12 1 88.25 251 SER A C 1
ATOM 1900 O O . SER A 1 251 ? 18.047 -24.656 -0.806 1 88.25 251 SER A O 1
ATOM 1902 N N . GLY A 1 252 ? 15.875 -24.078 -0.165 1 90.62 252 GLY A N 1
ATOM 1903 C CA . GLY A 1 252 ? 15.391 -25.156 -1.021 1 90.62 252 GLY A CA 1
ATOM 1904 C C . GLY A 1 252 ? 13.883 -25.172 -1.146 1 90.62 252 GLY A C 1
ATOM 1905 O O . GLY A 1 252 ? 13.188 -24.359 -0.542 1 90.62 252 GLY A O 1
ATOM 1906 N N . ALA A 1 253 ? 13.477 -26.016 -2.059 1 94.12 253 ALA A N 1
ATOM 1907 C CA . ALA A 1 253 ? 12.055 -26.266 -2.283 1 94.12 253 ALA A CA 1
ATOM 1908 C C . ALA A 1 253 ? 11.797 -27.734 -2.561 1 94.12 253 ALA A C 1
ATOM 1910 O O . ALA A 1 253 ? 12.586 -28.406 -3.236 1 94.12 253 ALA A O 1
ATOM 1911 N N . LYS A 1 254 ? 10.75 -28.234 -1.904 1 94.69 254 LYS A N 1
ATOM 1912 C CA . LYS A 1 254 ? 10.352 -29.625 -2.119 1 94.69 254 LYS A CA 1
ATOM 1913 C C . LYS A 1 254 ? 8.852 -29.719 -2.377 1 94.69 254 LYS A C 1
ATOM 1915 O O . LYS A 1 254 ? 8.039 -29.312 -1.539 1 94.69 254 LYS A O 1
ATOM 1920 N N . ILE A 1 255 ? 8.547 -30.344 -3.486 1 97.12 255 ILE A N 1
ATOM 1921 C CA . ILE A 1 255 ? 7.145 -30.547 -3.844 1 97.12 255 ILE A CA 1
ATOM 1922 C C . ILE A 1 255 ? 6.527 -31.609 -2.943 1 97.12 255 ILE A C 1
ATOM 1924 O O . ILE A 1 255 ? 7.156 -32.625 -2.666 1 97.12 255 ILE A O 1
ATOM 1928 N N . ASP A 1 256 ? 5.375 -31.297 -2.436 1 96.69 256 ASP A N 1
ATOM 1929 C CA . ASP A 1 256 ? 4.586 -32.25 -1.657 1 96.69 256 ASP A CA 1
ATOM 1930 C C . ASP A 1 256 ? 3.646 -33.031 -2.555 1 96.69 256 ASP A C 1
ATOM 1932 O O . ASP A 1 256 ? 2.574 -32.562 -2.926 1 96.69 256 ASP A O 1
ATOM 1936 N N . GLU A 1 257 ? 3.924 -34.312 -2.779 1 96.19 257 GLU A N 1
ATOM 1937 C CA . GLU A 1 257 ? 3.143 -35.125 -3.703 1 96.19 257 GLU A CA 1
ATOM 1938 C C . GLU A 1 257 ? 2.094 -35.938 -2.961 1 96.19 257 GLU A C 1
ATOM 1940 O O . GLU A 1 257 ? 1.515 -36.875 -3.523 1 96.19 257 GLU A O 1
ATOM 1945 N N . SER A 1 258 ? 1.865 -35.531 -1.735 1 95.25 258 SER A N 1
ATOM 1946 C CA . SER A 1 258 ? 0.921 -36.312 -0.936 1 95.25 258 SER A CA 1
ATOM 1947 C C . SER A 1 258 ? -0.521 -35.938 -1.275 1 95.25 258 SER A C 1
ATOM 1949 O O . SER A 1 258 ? -1.451 -36.656 -0.917 1 95.25 258 SER A O 1
ATOM 1951 N N . LEU A 1 259 ? -0.616 -34.812 -1.938 1 93.94 259 LEU A N 1
ATOM 1952 C CA . LEU A 1 259 ? -1.967 -34.375 -2.277 1 93.94 259 LEU A CA 1
ATOM 1953 C C . LEU A 1 259 ? -2.588 -35.312 -3.32 1 93.94 259 LEU A C 1
ATOM 1955 O O . LEU A 1 259 ? -1.953 -35.625 -4.328 1 93.94 259 LEU A O 1
ATOM 1959 N N . LYS A 1 260 ? -3.844 -35.719 -3.014 1 92.88 260 LYS A N 1
ATOM 1960 C CA . LYS A 1 260 ? -4.578 -36.562 -3.965 1 92.88 260 LYS A CA 1
ATOM 1961 C C . LYS A 1 260 ? -5.602 -35.719 -4.738 1 92.88 260 LYS A C 1
ATOM 1963 O O . LYS A 1 260 ? -6.254 -34.844 -4.172 1 92.88 260 LYS A O 1
ATOM 1968 N N . PHE A 1 261 ? -5.648 -36 -6.031 1 96 261 PHE A N 1
ATOM 1969 C CA . PHE A 1 261 ? -6.586 -35.312 -6.918 1 96 261 PHE A CA 1
ATOM 1970 C C . PHE A 1 261 ? -7.723 -36.25 -7.32 1 96 261 PHE A C 1
ATOM 1972 O O . PHE A 1 261 ? -7.504 -37.438 -7.566 1 96 261 PHE A O 1
ATOM 1979 N N . ASP A 1 262 ? -8.93 -35.75 -7.348 1 96.31 262 ASP A N 1
ATOM 1980 C CA . ASP A 1 262 ? -9.969 -36.531 -8.008 1 96.31 262 ASP A CA 1
ATOM 1981 C C . ASP A 1 262 ? -9.805 -36.5 -9.523 1 96.31 262 ASP A C 1
ATOM 1983 O O . ASP A 1 262 ? -8.922 -35.812 -10.039 1 96.31 262 ASP A O 1
ATOM 1987 N N . PRO A 1 263 ? -10.547 -37.281 -10.242 1 97.25 263 PRO A N 1
ATOM 1988 C CA . PRO A 1 263 ? -10.32 -37.406 -11.68 1 97.25 263 PRO A CA 1
ATOM 1989 C C . PRO A 1 263 ? -10.445 -36.062 -12.414 1 97.25 263 PRO A C 1
ATOM 1991 O O . PRO A 1 263 ? -9.664 -35.781 -13.328 1 97.25 263 PRO A O 1
ATOM 1994 N N . TRP A 1 264 ? -11.422 -35.281 -12.047 1 98 264 TRP A N 1
ATOM 1995 C CA . TRP A 1 264 ? -11.617 -33.969 -12.68 1 98 264 TRP A CA 1
ATOM 1996 C C . TRP A 1 264 ? -10.406 -33.062 -12.453 1 98 264 TRP A C 1
ATOM 1998 O O . TRP A 1 264 ? -9.898 -32.438 -13.391 1 98 264 TRP A O 1
ATOM 2008 N N . GLU A 1 265 ? -9.938 -33.031 -11.273 1 98.25 265 GLU A N 1
ATOM 2009 C CA . GLU A 1 265 ? -8.797 -32.188 -10.898 1 98.25 265 GLU A CA 1
ATOM 2010 C C . GLU A 1 265 ? -7.523 -32.656 -11.602 1 98.25 265 GLU A C 1
ATOM 2012 O O . GLU A 1 265 ? -6.727 -31.844 -12.062 1 98.25 265 GLU A O 1
ATOM 2017 N N . MET A 1 266 ? -7.355 -34 -11.664 1 97.88 266 MET A N 1
ATOM 2018 C CA . MET A 1 266 ? -6.18 -34.531 -12.336 1 97.88 266 MET A CA 1
ATOM 2019 C C . MET A 1 266 ? -6.188 -34.188 -13.82 1 97.88 266 MET A C 1
ATOM 2021 O O . MET A 1 266 ? -5.148 -33.844 -14.391 1 97.88 266 MET A O 1
ATOM 2025 N N . GLU A 1 267 ? -7.312 -34.281 -14.391 1 98.25 267 GLU A N 1
ATOM 2026 C CA . GLU A 1 267 ? -7.457 -33.906 -15.797 1 98.25 267 GLU A CA 1
ATOM 2027 C C . GLU A 1 267 ? -7.113 -32.438 -16.016 1 98.25 267 GLU A C 1
ATOM 2029 O O . GLU A 1 267 ? -6.379 -32.094 -16.938 1 98.25 267 GLU A O 1
ATOM 2034 N N . LYS A 1 268 ? -7.625 -31.578 -15.188 1 98.44 268 LYS A N 1
ATOM 2035 C CA . LYS A 1 268 ? -7.367 -30.141 -15.289 1 98.44 268 LYS A CA 1
ATOM 2036 C C . LYS A 1 268 ? -5.891 -29.828 -15.062 1 98.44 268 LYS A C 1
ATOM 2038 O O . LYS A 1 268 ? -5.328 -28.953 -15.703 1 98.44 268 LYS A O 1
ATOM 2043 N N . LEU A 1 269 ? -5.309 -30.562 -14.102 1 98.56 269 LEU A N 1
ATOM 2044 C CA . LEU A 1 269 ? -3.893 -30.359 -13.82 1 98.56 269 LEU A CA 1
ATOM 2045 C C . LEU A 1 269 ? -3.043 -30.688 -15.047 1 98.56 269 LEU A C 1
ATOM 2047 O O . LEU A 1 269 ? -2.109 -29.953 -15.375 1 98.56 269 LEU A O 1
ATOM 2051 N N . HIS A 1 270 ? -3.365 -31.734 -15.711 1 98.5 270 HIS A N 1
ATOM 2052 C CA . HIS A 1 270 ? -2.621 -32.125 -16.906 1 98.5 270 HIS A CA 1
ATOM 2053 C C . HIS A 1 270 ? -2.877 -31.172 -18.062 1 98.5 270 HIS A C 1
ATOM 2055 O O . HIS A 1 270 ? -1.983 -30.906 -18.859 1 98.5 270 HIS A O 1
ATOM 2061 N N . GLU A 1 271 ? -4.074 -30.656 -18.172 1 98.31 271 GLU A N 1
ATOM 2062 C CA . GLU A 1 271 ? -4.355 -29.625 -19.156 1 98.31 271 GLU A CA 1
ATOM 2063 C C . GLU A 1 271 ? -3.494 -28.391 -18.922 1 98.31 271 GLU A C 1
ATOM 2065 O O . GLU A 1 271 ? -2.965 -27.797 -19.859 1 98.31 271 GLU A O 1
ATOM 2070 N N . ALA A 1 272 ? -3.428 -28.031 -17.672 1 98.12 272 ALA A N 1
ATOM 2071 C CA . ALA A 1 272 ? -2.584 -26.891 -17.312 1 98.12 272 ALA A CA 1
ATOM 2072 C C . ALA A 1 272 ? -1.127 -27.141 -17.672 1 98.12 272 ALA A C 1
ATOM 2074 O O . ALA A 1 272 ? -0.466 -26.281 -18.266 1 98.12 272 ALA A O 1
ATOM 2075 N N . ALA A 1 273 ? -0.664 -28.344 -17.375 1 98.56 273 ALA A N 1
ATOM 2076 C CA . ALA A 1 273 ? 0.714 -28.734 -17.672 1 98.56 273 ALA A CA 1
ATOM 2077 C C . ALA A 1 273 ? 0.987 -28.688 -19.172 1 98.56 273 ALA A C 1
ATOM 2079 O O . ALA A 1 273 ? 2.021 -28.172 -19.594 1 98.56 273 ALA A O 1
ATOM 2080 N N . ASP A 1 274 ? 0.035 -29.219 -19.906 1 98.19 274 ASP A N 1
ATOM 2081 C CA . ASP A 1 274 ? 0.187 -29.25 -21.359 1 98.19 274 ASP A CA 1
ATOM 2082 C C . ASP A 1 274 ? 0.318 -27.828 -21.938 1 98.19 274 ASP A C 1
ATOM 2084 O O . ASP A 1 274 ? 1.175 -27.578 -22.781 1 98.19 274 ASP A O 1
ATOM 2088 N N . PHE A 1 275 ? -0.516 -26.984 -21.516 1 96.19 275 PHE A N 1
ATOM 2089 C CA . PHE A 1 275 ? -0.489 -25.594 -21.953 1 96.19 275 PHE A CA 1
ATOM 2090 C C . PHE A 1 275 ? 0.853 -24.938 -21.625 1 96.19 275 PHE A C 1
ATOM 2092 O O . PHE A 1 275 ? 1.484 -24.344 -22.484 1 96.19 275 PHE A O 1
ATOM 2099 N N . LEU A 1 276 ? 1.316 -25.141 -20.375 1 97 276 LEU A N 1
ATOM 2100 C CA . LEU A 1 276 ? 2.549 -24.516 -19.906 1 97 276 LEU A CA 1
ATOM 2101 C C . LEU A 1 276 ? 3.764 -25.125 -20.609 1 97 276 LEU A C 1
ATOM 2103 O O . LEU A 1 276 ? 4.727 -24.422 -20.906 1 97 276 LEU A O 1
ATOM 2107 N N . GLN A 1 277 ? 3.693 -26.453 -20.828 1 97.88 277 GLN A N 1
ATOM 2108 C CA . GLN A 1 277 ? 4.766 -27.125 -21.578 1 97.88 277 GLN A CA 1
ATOM 2109 C C . GLN A 1 277 ? 4.945 -26.5 -22.953 1 97.88 277 GLN A C 1
ATOM 2111 O O . GLN A 1 277 ? 6.074 -26.312 -23.406 1 97.88 277 GLN A O 1
ATOM 2116 N N . GLY A 1 278 ? 3.844 -26.25 -23.562 1 96 278 GLY A N 1
ATOM 2117 C CA . GLY A 1 278 ? 3.895 -25.609 -24.859 1 96 278 GLY A CA 1
ATOM 2118 C C . GLY A 1 278 ? 4.625 -24.281 -24.844 1 96 278 GLY A C 1
ATOM 2119 O O . GLY A 1 278 ? 5.414 -23.984 -25.75 1 96 278 GLY A O 1
ATOM 2120 N N . LEU A 1 279 ? 4.441 -23.484 -23.875 1 94.25 279 LEU A N 1
ATOM 2121 C CA . LEU A 1 279 ? 5.086 -22.188 -23.75 1 94.25 279 LEU A CA 1
ATOM 2122 C C . LEU A 1 279 ? 6.539 -22.328 -23.312 1 94.25 279 LEU A C 1
ATOM 2124 O O . LEU A 1 279 ? 7.414 -21.609 -23.797 1 94.25 279 LEU A O 1
ATOM 2128 N N . CYS A 1 280 ? 6.766 -23.266 -22.391 1 96.56 280 CYS A N 1
ATOM 2129 C CA . CYS A 1 280 ? 8.109 -23.453 -21.859 1 96.56 280 CYS A CA 1
ATOM 2130 C C . CYS A 1 280 ? 9.07 -23.938 -22.938 1 96.56 280 CYS A C 1
ATOM 2132 O O . CYS A 1 280 ? 10.266 -23.688 -22.859 1 96.56 280 CYS A O 1
ATOM 2134 N N . ARG A 1 281 ? 8.539 -24.594 -23.922 1 95.94 281 ARG A N 1
ATOM 2135 C CA . ARG A 1 281 ? 9.367 -25.062 -25.031 1 95.94 281 ARG A CA 1
ATOM 2136 C C . ARG A 1 281 ? 9.922 -23.891 -25.844 1 95.94 281 ARG A C 1
ATOM 2138 O O . ARG A 1 281 ? 10.914 -24.047 -26.562 1 95.94 281 ARG A O 1
ATOM 2145 N N . ARG A 1 282 ? 9.344 -22.766 -25.656 1 92.31 282 ARG A N 1
ATOM 2146 C CA . ARG A 1 282 ? 9.734 -21.594 -26.422 1 92.31 282 ARG A CA 1
ATOM 2147 C C . ARG A 1 282 ? 10.859 -20.828 -25.734 1 92.31 282 ARG A C 1
ATOM 2149 O O . ARG A 1 282 ? 11.383 -19.859 -26.281 1 92.31 282 ARG A O 1
ATOM 2156 N N . VAL A 1 283 ? 11.195 -21.172 -24.547 1 90.94 283 VAL A N 1
ATOM 2157 C CA . VAL A 1 283 ? 12.227 -20.438 -23.812 1 90.94 283 VAL A CA 1
ATOM 2158 C C . VAL A 1 283 ? 13.586 -21.094 -24.047 1 90.94 283 VAL A C 1
ATOM 2160 O O . VAL A 1 283 ? 13.688 -22.312 -24.109 1 90.94 283 VAL A O 1
ATOM 2163 N N . MET B 1 1 ? -13.242 -3.752 18.844 1 92 1 MET B N 1
ATOM 2164 C CA . MET B 1 1 ? -13.273 -3.746 17.391 1 92 1 MET B CA 1
ATOM 2165 C C . MET B 1 1 ? -13.156 -2.324 16.844 1 92 1 MET B C 1
ATOM 2167 O O . MET B 1 1 ? -13.852 -1.421 17.312 1 92 1 MET B O 1
ATOM 2171 N N . THR B 1 2 ? -12.242 -1.973 16.031 1 98.44 2 THR B N 1
ATOM 2172 C CA . THR B 1 2 ? -12.055 -0.641 15.461 1 98.44 2 THR B CA 1
ATOM 2173 C C . THR B 1 2 ? -12.516 -0.603 14.008 1 98.44 2 THR B C 1
ATOM 2175 O O . THR B 1 2 ? -12.062 -1.405 13.18 1 98.44 2 THR B O 1
ATOM 2178 N N . ILE B 1 3 ? -13.477 0.263 13.703 1 98.81 3 ILE B N 1
ATOM 2179 C CA . ILE B 1 3 ? -13.969 0.461 12.344 1 98.81 3 ILE B CA 1
ATOM 2180 C C . ILE B 1 3 ? -13.336 1.713 11.742 1 98.81 3 ILE B C 1
ATOM 2182 O O . ILE B 1 3 ? -13.461 2.809 12.297 1 98.81 3 ILE B O 1
ATOM 2186 N N . VAL B 1 4 ? -12.602 1.571 10.641 1 98.94 4 VAL B N 1
ATOM 2187 C CA . VAL B 1 4 ? -11.984 2.691 9.938 1 98.94 4 VAL B CA 1
ATOM 2188 C C . VAL B 1 4 ? -12.719 2.934 8.617 1 98.94 4 VAL B C 1
ATOM 2190 O O . VAL B 1 4 ? -12.875 2.016 7.809 1 98.94 4 VAL B O 1
ATOM 2193 N N . ALA B 1 5 ? -13.203 4.109 8.422 1 98.94 5 ALA B N 1
ATOM 2194 C CA . ALA B 1 5 ? -13.891 4.504 7.195 1 98.94 5 ALA B CA 1
ATOM 2195 C C . ALA B 1 5 ? -13.023 5.445 6.367 1 98.94 5 ALA B C 1
ATOM 2197 O O . ALA B 1 5 ? -12.195 6.184 6.914 1 98.94 5 ALA B O 1
ATOM 2198 N N . CYS B 1 6 ? -13.164 5.383 5.082 1 98.88 6 CYS B N 1
ATOM 2199 C CA . CYS B 1 6 ? -12.516 6.316 4.164 1 98.88 6 CYS B CA 1
ATOM 2200 C C . CYS B 1 6 ? -13.539 6.957 3.232 1 98.88 6 CYS B C 1
ATOM 2202 O O . CYS B 1 6 ? -14.242 6.258 2.502 1 98.88 6 CYS B O 1
ATOM 2204 N N . LEU B 1 7 ? -13.672 8.258 3.334 1 98.75 7 LEU B N 1
ATOM 2205 C CA . LEU B 1 7 ? -14.398 9.047 2.348 1 98.75 7 LEU B CA 1
ATOM 2206 C C . LEU B 1 7 ? -13.477 9.508 1.224 1 98.75 7 LEU B C 1
ATOM 2208 O O . LEU B 1 7 ? -12.734 10.477 1.379 1 98.75 7 LEU B O 1
ATOM 2212 N N . GLY B 1 8 ? -13.617 8.938 0.124 1 98.5 8 GLY B N 1
ATOM 2213 C CA . GLY B 1 8 ? -12.617 9 -0.926 1 98.5 8 GLY B CA 1
ATOM 2214 C C . GLY B 1 8 ? -11.602 7.875 -0.849 1 98.5 8 GLY B C 1
ATOM 2215 O O . GLY B 1 8 ? -10.773 7.84 0.066 1 98.5 8 GLY B O 1
ATOM 2216 N N . VAL B 1 9 ? -11.688 6.957 -1.818 1 98.62 9 VAL B N 1
ATOM 2217 C CA . VAL B 1 9 ? -10.805 5.793 -1.745 1 98.62 9 VAL B CA 1
ATOM 2218 C C . VAL B 1 9 ? -9.898 5.75 -2.975 1 98.62 9 VAL B C 1
ATOM 2220 O O . VAL B 1 9 ? -9.672 4.684 -3.551 1 98.62 9 VAL B O 1
ATOM 2223 N N . GLY B 1 10 ? -9.5 6.977 -3.408 1 97.25 10 GLY B N 1
ATOM 2224 C CA . GLY B 1 10 ? -8.461 7.047 -4.426 1 97.25 10 GLY B CA 1
ATOM 2225 C C . GLY B 1 10 ? -7.117 6.543 -3.939 1 97.25 10 GLY B C 1
ATOM 2226 O O . GLY B 1 10 ? -7.047 5.57 -3.184 1 97.25 10 GLY B O 1
ATOM 2227 N N . ARG B 1 11 ? -6.055 7.102 -4.344 1 95.44 11 ARG B N 1
ATOM 2228 C CA . ARG B 1 11 ? -4.699 6.652 -4.055 1 95.44 11 ARG B CA 1
ATOM 2229 C C . ARG B 1 11 ? -4.422 6.68 -2.555 1 95.44 11 ARG B C 1
ATOM 2231 O O . ARG B 1 11 ? -3.889 5.715 -1.998 1 95.44 11 ARG B O 1
ATOM 2238 N N . ILE B 1 12 ? -4.852 7.773 -1.929 1 97.94 12 ILE B N 1
ATOM 2239 C CA . ILE B 1 12 ? -4.527 7.93 -0.515 1 97.94 12 ILE B CA 1
ATOM 2240 C C . ILE B 1 12 ? -5.508 7.117 0.331 1 97.94 12 ILE B C 1
ATOM 2242 O O . ILE B 1 12 ? -5.098 6.246 1.101 1 97.94 12 ILE B O 1
ATOM 2246 N N . GLY B 1 13 ? -6.832 7.352 0.147 1 98.69 13 GLY B N 1
ATOM 2247 C CA . GLY B 1 13 ? -7.824 6.672 0.964 1 98.69 13 GLY B CA 1
ATOM 2248 C C . GLY B 1 13 ? -7.785 5.164 0.822 1 98.69 13 GLY B C 1
ATOM 2249 O O . GLY B 1 13 ? -7.902 4.438 1.812 1 98.69 13 GLY B O 1
ATOM 2250 N N . GLY B 1 14 ? -7.633 4.719 -0.421 1 98.75 14 GLY B N 1
ATOM 2251 C CA . GLY B 1 14 ? -7.5 3.287 -0.642 1 98.75 14 GLY B CA 1
ATOM 2252 C C . GLY B 1 14 ? -6.293 2.686 0.05 1 98.75 14 GLY B C 1
ATOM 2253 O O . GLY B 1 14 ? -6.391 1.628 0.673 1 98.75 14 GLY B O 1
ATOM 2254 N N . GLU B 1 15 ? -5.145 3.395 -0.051 1 98.81 15 GLU B N 1
ATOM 2255 C CA . GLU B 1 15 ? -3.918 2.904 0.567 1 98.81 15 GLU B CA 1
ATOM 2256 C C . GLU B 1 15 ? -4.023 2.922 2.09 1 98.81 15 GLU B C 1
ATOM 2258 O O . GLU B 1 15 ? -3.549 2.002 2.76 1 98.81 15 GLU B O 1
ATOM 2263 N N . VAL B 1 16 ? -4.648 3.932 2.652 1 98.94 16 VAL B N 1
ATOM 2264 C CA . VAL B 1 16 ? -4.805 4.031 4.098 1 98.94 16 VAL B CA 1
ATOM 2265 C C . VAL B 1 16 ? -5.676 2.885 4.605 1 98.94 16 VAL B C 1
ATOM 2267 O O . VAL B 1 16 ? -5.379 2.275 5.633 1 98.94 16 VAL B O 1
ATOM 2270 N N . ALA B 1 17 ? -6.805 2.648 3.879 1 98.94 17 ALA B N 1
ATOM 2271 C CA . ALA B 1 17 ? -7.652 1.517 4.246 1 98.94 17 ALA B CA 1
ATOM 2272 C C . ALA B 1 17 ? -6.855 0.217 4.27 1 98.94 17 ALA B C 1
ATOM 2274 O O . ALA B 1 17 ? -6.906 -0.533 5.246 1 98.94 17 ALA B O 1
ATOM 2275 N N . TYR B 1 18 ? -6.078 0.037 3.262 1 98.88 18 TYR B N 1
ATOM 2276 C CA . TYR B 1 18 ? -5.25 -1.153 3.102 1 98.88 18 TYR B CA 1
ATOM 2277 C C . TYR B 1 18 ? -4.219 -1.256 4.219 1 98.88 18 TYR B C 1
ATOM 2279 O O . TYR B 1 18 ? -4.105 -2.295 4.871 1 98.88 18 TYR B O 1
ATOM 2287 N N . VAL B 1 19 ? -3.49 -0.181 4.496 1 98.88 19 VAL B N 1
ATOM 2288 C CA . VAL B 1 19 ? -2.416 -0.156 5.484 1 98.88 19 VAL B CA 1
ATOM 2289 C C . VAL B 1 19 ? -2.998 -0.33 6.887 1 98.88 19 VAL B C 1
ATOM 2291 O O . VAL B 1 19 ? -2.406 -1.007 7.73 1 98.88 19 VAL B O 1
ATOM 2294 N N . SER B 1 20 ? -4.172 0.282 7.152 1 98.75 20 SER B N 1
ATOM 2295 C CA . SER B 1 20 ? -4.793 0.136 8.469 1 98.75 20 SER B CA 1
ATOM 2296 C C . SER B 1 20 ? -5.18 -1.313 8.734 1 98.75 20 SER B C 1
ATOM 2298 O O . SER B 1 20 ? -5.109 -1.778 9.875 1 98.75 20 SER B O 1
ATOM 2300 N N . ALA B 1 21 ? -5.621 -1.992 7.684 1 98.38 21 ALA B N 1
ATOM 2301 C CA . ALA B 1 21 ? -5.945 -3.412 7.797 1 98.38 21 ALA B CA 1
ATOM 2302 C C . ALA B 1 21 ? -4.684 -4.246 7.988 1 98.38 21 ALA B C 1
ATOM 2304 O O . ALA B 1 21 ? -4.637 -5.129 8.852 1 98.38 21 ALA B O 1
ATOM 2305 N N . LEU B 1 22 ? -3.672 -3.934 7.195 1 98 22 LEU B N 1
ATOM 2306 C CA . LEU B 1 22 ? -2.412 -4.668 7.223 1 98 22 LEU B CA 1
ATOM 2307 C C . LEU B 1 22 ? -1.771 -4.598 8.602 1 98 22 LEU B C 1
ATOM 2309 O O . LEU B 1 22 ? -1.196 -5.582 9.078 1 98 22 LEU B O 1
ATOM 2313 N N . ARG B 1 23 ? -1.875 -3.459 9.211 1 97.31 23 ARG B N 1
ATOM 2314 C CA . ARG B 1 23 ? -1.249 -3.234 10.508 1 97.31 23 ARG B CA 1
ATOM 2315 C C . ARG B 1 23 ? -2.16 -3.693 11.641 1 97.31 23 ARG B C 1
ATOM 2317 O O . ARG B 1 23 ? -1.846 -3.498 12.812 1 97.31 23 ARG B O 1
ATOM 2324 N N . LYS B 1 24 ? -3.375 -4.199 11.305 1 97.25 24 LYS B N 1
ATOM 2325 C CA . LYS B 1 24 ? -4.34 -4.781 12.234 1 97.25 24 LYS B CA 1
ATOM 2326 C C . LYS B 1 24 ? -4.906 -3.719 13.172 1 97.25 24 LYS B C 1
ATOM 2328 O O . LYS B 1 24 ? -5.246 -4.012 14.32 1 97.25 24 LYS B O 1
ATOM 2333 N N . PHE B 1 25 ? -4.852 -2.537 12.688 1 98.38 25 PHE B N 1
ATOM 2334 C CA . PHE B 1 25 ? -5.523 -1.478 13.43 1 98.38 25 PHE B CA 1
ATOM 2335 C C . PHE B 1 25 ? -7.027 -1.512 13.188 1 98.38 25 PHE B C 1
ATOM 2337 O O . PHE B 1 25 ? -7.816 -1.351 14.117 1 98.38 25 PHE B O 1
ATOM 2344 N N . ALA B 1 26 ? -7.402 -1.73 11.891 1 98.69 26 ALA B N 1
ATOM 2345 C CA . ALA B 1 26 ? -8.812 -1.821 11.516 1 98.69 26 ALA B CA 1
ATOM 2346 C C . ALA B 1 26 ? -9.305 -3.262 11.602 1 98.69 26 ALA B C 1
ATOM 2348 O O . ALA B 1 26 ? -8.68 -4.176 11.062 1 98.69 26 ALA B O 1
ATOM 2349 N N . ASP B 1 27 ? -10.367 -3.418 12.25 1 98.62 27 ASP B N 1
ATOM 2350 C CA . ASP B 1 27 ? -11.047 -4.711 12.273 1 98.62 27 ASP B CA 1
ATOM 2351 C C . ASP B 1 27 ? -12.102 -4.793 11.172 1 98.62 27 ASP B C 1
ATOM 2353 O O . ASP B 1 27 ? -12.484 -5.887 10.75 1 98.62 27 ASP B O 1
ATOM 2357 N N . GLU B 1 28 ? -12.586 -3.662 10.805 1 98.81 28 GLU B N 1
ATOM 2358 C CA . GLU B 1 28 ? -13.586 -3.484 9.75 1 98.81 28 GLU B CA 1
ATOM 2359 C C . GLU B 1 28 ? -13.359 -2.182 8.984 1 98.81 28 GLU B C 1
ATOM 2361 O O . GLU B 1 28 ? -12.891 -1.193 9.562 1 98.81 28 GLU B O 1
ATOM 2366 N N . LEU B 1 29 ? -13.672 -2.242 7.699 1 98.94 29 LEU B N 1
ATOM 2367 C CA . LEU B 1 29 ? -13.516 -1.051 6.871 1 98.94 29 LEU B CA 1
ATOM 2368 C C . LEU B 1 29 ? -14.859 -0.604 6.309 1 98.94 29 LEU B C 1
ATOM 2370 O O . LEU B 1 29 ? -15.734 -1.433 6.043 1 98.94 29 LEU B O 1
ATOM 2374 N N . VAL B 1 30 ? -15.047 0.682 6.164 1 98.94 30 VAL B N 1
ATOM 2375 C CA . VAL B 1 30 ? -16.141 1.276 5.395 1 98.94 30 VAL B CA 1
ATOM 2376 C C . VAL B 1 30 ? -15.562 2.176 4.301 1 98.94 30 VAL B C 1
ATOM 2378 O O . VAL B 1 30 ? -14.867 3.15 4.594 1 98.94 30 VAL B O 1
ATOM 2381 N N . LEU B 1 31 ? -15.828 1.809 3.076 1 98.88 31 LEU B N 1
ATOM 2382 C CA . LEU B 1 31 ? -15.281 2.553 1.947 1 98.88 31 LEU B CA 1
ATOM 2383 C C . LEU B 1 31 ? -16.391 3.27 1.183 1 98.88 31 LEU B C 1
ATOM 2385 O O . LEU B 1 31 ? -17.391 2.656 0.811 1 98.88 31 LEU B O 1
ATOM 2389 N N . PHE B 1 32 ? -16.172 4.535 0.922 1 98.75 32 PHE B N 1
ATOM 2390 C CA . PHE B 1 32 ? -17.109 5.289 0.107 1 98.75 32 PHE B CA 1
ATOM 2391 C C . PHE B 1 32 ? -16.391 6.145 -0.92 1 98.75 32 PHE B C 1
ATOM 2393 O O . PHE B 1 32 ? -15.406 6.82 -0.592 1 98.75 32 PHE B O 1
ATOM 2400 N N . ASP B 1 33 ? -16.781 6.066 -2.061 1 98.56 33 ASP B N 1
ATOM 2401 C CA . ASP B 1 33 ? -16.344 6.922 -3.162 1 98.56 33 ASP B CA 1
ATOM 2402 C C . ASP B 1 33 ? -17.5 7.223 -4.113 1 98.56 33 ASP B C 1
ATOM 2404 O O . ASP B 1 33 ? -18.391 6.398 -4.289 1 98.56 33 ASP B O 1
ATOM 2408 N N . ILE B 1 34 ? -17.406 8.391 -4.684 1 97.31 34 ILE B N 1
ATOM 2409 C CA . ILE B 1 34 ? -18.453 8.727 -5.656 1 97.31 34 ILE B CA 1
ATOM 2410 C C . ILE B 1 34 ? -18.344 7.801 -6.863 1 97.31 34 ILE B C 1
ATOM 2412 O O . ILE B 1 34 ? -19.344 7.559 -7.551 1 97.31 34 ILE B O 1
ATOM 2416 N N . SER B 1 35 ? -17.172 7.328 -7.18 1 97.75 35 SER B N 1
ATOM 2417 C CA . SER B 1 35 ? -16.969 6.32 -8.219 1 97.75 35 SER B CA 1
ATOM 2418 C C . SER B 1 35 ? -17.25 4.918 -7.688 1 97.75 35 SER B C 1
ATOM 2420 O O . SER B 1 35 ? -16.375 4.312 -7.047 1 97.75 35 SER B O 1
ATOM 2422 N N . GLU B 1 36 ? -18.344 4.312 -8.062 1 97.62 36 GLU B N 1
ATOM 2423 C CA . GLU B 1 36 ? -18.734 2.984 -7.59 1 97.62 36 GLU B CA 1
ATOM 2424 C C . GLU B 1 36 ? -17.75 1.922 -8.07 1 97.62 36 GLU B C 1
ATOM 2426 O O . GLU B 1 36 ? -17.344 1.042 -7.305 1 97.62 36 GLU B O 1
ATOM 2431 N N . PRO B 1 37 ? -17.266 2.021 -9.352 1 98 37 PRO B N 1
ATOM 2432 C CA . PRO B 1 37 ? -16.281 1.027 -9.805 1 98 37 PRO B CA 1
ATOM 2433 C C . PRO B 1 37 ? -14.984 1.072 -9 1 98 37 PRO B C 1
ATOM 2435 O O . PRO B 1 37 ? -14.422 0.025 -8.672 1 98 37 PRO B O 1
ATOM 2438 N N . LEU B 1 38 ? -14.547 2.283 -8.656 1 98.5 38 LEU B N 1
ATOM 2439 C CA . LEU B 1 38 ? -13.328 2.418 -7.867 1 98.5 38 LEU B CA 1
ATOM 2440 C C . LEU B 1 38 ? -13.531 1.858 -6.461 1 98.5 38 LEU B C 1
ATOM 2442 O O . LEU B 1 38 ? -12.68 1.119 -5.957 1 98.5 38 LEU B O 1
ATOM 2446 N N . GLN B 1 39 ? -14.664 2.242 -5.875 1 98.56 39 GLN B N 1
ATOM 2447 C CA . GLN B 1 39 ? -15.008 1.764 -4.539 1 98.56 39 GLN B CA 1
ATOM 2448 C C . GLN B 1 39 ? -15.023 0.239 -4.488 1 98.56 39 GLN B C 1
ATOM 2450 O O . GLN B 1 39 ? -14.453 -0.366 -3.582 1 98.56 39 GLN B O 1
ATOM 2455 N N . HIS B 1 40 ? -15.648 -0.331 -5.465 1 98.31 40 HIS B N 1
ATOM 2456 C CA . HIS B 1 40 ? -15.773 -1.782 -5.539 1 98.31 40 HIS B CA 1
ATOM 2457 C C . HIS B 1 40 ? -14.414 -2.436 -5.781 1 98.31 40 HIS B C 1
ATOM 2459 O O . HIS B 1 40 ? -14.102 -3.463 -5.18 1 98.31 40 HIS B O 1
ATOM 2465 N N . ALA B 1 41 ? -13.617 -1.865 -6.641 1 98.62 41 ALA B N 1
ATOM 2466 C CA . ALA B 1 41 ? -12.289 -2.379 -6.945 1 98.62 41 ALA B CA 1
ATOM 2467 C C . ALA B 1 41 ? -11.406 -2.383 -5.699 1 98.62 41 ALA B C 1
ATOM 2469 O O . ALA B 1 41 ? -10.695 -3.355 -5.441 1 98.62 41 ALA B O 1
ATOM 2470 N N . GLN B 1 42 ? -11.484 -1.276 -4.953 1 98.81 42 GLN B N 1
ATOM 2471 C CA . GLN B 1 42 ? -10.703 -1.188 -3.727 1 98.81 42 GLN B CA 1
ATOM 2472 C C . GLN B 1 42 ? -11.117 -2.268 -2.73 1 98.81 42 GLN B C 1
ATOM 2474 O O . GLN B 1 42 ? -10.273 -2.949 -2.154 1 98.81 42 GLN B O 1
ATOM 2479 N N . LYS B 1 43 ? -12.406 -2.441 -2.549 1 98.69 43 LYS B N 1
ATOM 2480 C CA . LYS B 1 43 ? -12.922 -3.471 -1.65 1 98.69 43 LYS B CA 1
ATOM 2481 C C . LYS B 1 43 ? -12.43 -4.855 -2.061 1 98.69 43 LYS B C 1
ATOM 2483 O O . LYS B 1 43 ? -11.891 -5.598 -1.237 1 98.69 43 LYS B O 1
ATOM 2488 N N . LEU B 1 44 ? -12.625 -5.16 -3.33 1 98.31 44 LEU B N 1
ATOM 2489 C CA . LEU B 1 44 ? -12.273 -6.488 -3.818 1 98.31 44 LEU B CA 1
ATOM 2490 C C . LEU B 1 44 ? -10.773 -6.746 -3.678 1 98.31 44 LEU B C 1
ATOM 2492 O O . LEU B 1 44 ? -10.367 -7.832 -3.262 1 98.31 44 LEU B O 1
ATOM 2496 N N . ASP B 1 45 ? -9.977 -5.77 -4.031 1 98.69 45 ASP B N 1
ATOM 2497 C CA . ASP B 1 45 ? -8.523 -5.934 -3.947 1 98.69 45 ASP B CA 1
ATOM 2498 C C . ASP B 1 45 ? -8.086 -6.176 -2.506 1 98.69 45 ASP B C 1
ATOM 2500 O O . ASP B 1 45 ? -7.195 -6.992 -2.254 1 98.69 45 ASP B O 1
ATOM 2504 N N . ILE B 1 46 ? -8.742 -5.52 -1.595 1 98.81 46 ILE B N 1
ATOM 2505 C CA . ILE B 1 46 ? -8.406 -5.684 -0.186 1 98.81 46 ILE B CA 1
ATOM 2506 C C . ILE B 1 46 ? -8.828 -7.066 0.293 1 98.81 46 ILE B C 1
ATOM 2508 O O . ILE B 1 46 ? -8.047 -7.785 0.917 1 98.81 46 ILE B O 1
ATOM 2512 N N . ILE B 1 47 ? -10.016 -7.527 -0.09 1 98.19 47 ILE B N 1
ATOM 2513 C CA . ILE B 1 47 ? -10.523 -8.781 0.47 1 98.19 47 ILE B CA 1
ATOM 2514 C C . ILE B 1 47 ? -9.883 -9.961 -0.251 1 98.19 47 ILE B C 1
ATOM 2516 O O . ILE B 1 47 ? -9.938 -11.094 0.232 1 98.19 47 ILE B O 1
ATOM 2520 N N . HIS B 1 48 ? -9.328 -9.727 -1.432 1 98.12 48 HIS B N 1
ATOM 2521 C CA . HIS B 1 48 ? -8.531 -10.75 -2.094 1 98.12 48 HIS B CA 1
ATOM 2522 C C . HIS B 1 48 ? -7.191 -10.953 -1.388 1 98.12 48 HIS B C 1
ATOM 2524 O O . HIS B 1 48 ? -6.512 -11.961 -1.612 1 98.12 48 HIS B O 1
ATOM 2530 N N . GLY B 1 49 ? -6.789 -10.047 -0.528 1 97.19 49 GLY B N 1
ATOM 2531 C CA . GLY B 1 49 ? -5.574 -10.188 0.258 1 97.19 49 GLY B CA 1
ATOM 2532 C C . GLY B 1 49 ? -5.836 -10.625 1.688 1 97.19 49 GLY B C 1
ATOM 2533 O O . GLY B 1 49 ? -5.238 -11.586 2.166 1 97.19 49 GLY B O 1
ATOM 2534 N N . MET B 1 50 ? -6.785 -10 2.27 1 96.88 50 MET B N 1
ATOM 2535 C CA . MET B 1 50 ? -6.984 -10.156 3.707 1 96.88 50 MET B CA 1
ATOM 2536 C C . MET B 1 50 ? -8.438 -10.492 4.02 1 96.88 50 MET B C 1
ATOM 2538 O O . MET B 1 50 ? -9.344 -10.047 3.318 1 96.88 50 MET B O 1
ATOM 2542 N N . ASP B 1 51 ? -8.578 -11.219 5.078 1 96.62 51 ASP B N 1
ATOM 2543 C CA . ASP B 1 51 ? -9.914 -11.516 5.586 1 96.62 51 ASP B CA 1
ATOM 2544 C C . ASP B 1 51 ? -10.398 -10.414 6.535 1 96.62 51 ASP B C 1
ATOM 2546 O O . ASP B 1 51 ? -10.211 -10.516 7.75 1 96.62 51 ASP B O 1
ATOM 2550 N N . ILE B 1 52 ? -11.016 -9.453 6.047 1 98.25 52 ILE B N 1
ATOM 2551 C CA . ILE B 1 52 ? -11.531 -8.312 6.801 1 98.25 52 ILE B CA 1
ATOM 2552 C C . ILE B 1 52 ? -12.883 -7.887 6.23 1 98.25 52 ILE B C 1
ATOM 2554 O O . ILE B 1 52 ? -13.047 -7.801 5.012 1 98.25 52 ILE B O 1
ATOM 2558 N N . PRO B 1 53 ? -13.914 -7.641 7.066 1 98.25 53 PRO B N 1
ATOM 2559 C CA . PRO B 1 53 ? -15.172 -7.102 6.543 1 98.25 53 PRO B CA 1
ATOM 2560 C C . PRO B 1 53 ? -15.008 -5.707 5.945 1 98.25 53 PRO B C 1
ATOM 2562 O O . PRO B 1 53 ? -14.336 -4.855 6.531 1 98.25 53 PRO B O 1
ATOM 2565 N N . VAL B 1 54 ? -15.539 -5.52 4.805 1 98.75 54 VAL B N 1
ATOM 2566 C CA . VAL B 1 54 ? -15.516 -4.223 4.137 1 98.75 54 VAL B CA 1
ATOM 2567 C C . VAL B 1 54 ? -16.922 -3.846 3.684 1 98.75 54 VAL B C 1
ATOM 2569 O O . VAL B 1 54 ? -17.516 -4.531 2.844 1 98.75 54 VAL B O 1
ATOM 2572 N N . SER B 1 55 ? -17.438 -2.777 4.219 1 98.69 55 SER B N 1
ATOM 2573 C CA . SER B 1 55 ? -18.734 -2.242 3.795 1 98.69 55 SER B CA 1
ATOM 2574 C C . SER B 1 55 ? -18.562 -1.108 2.791 1 98.69 55 SER B C 1
ATOM 2576 O O . SER B 1 55 ? -17.594 -0.338 2.877 1 98.69 55 SER B O 1
ATOM 2578 N N . THR B 1 56 ? -19.453 -1.023 1.848 1 98.44 56 THR B N 1
ATOM 2579 C CA . THR B 1 56 ? -19.5 0.104 0.923 1 98.44 56 THR B CA 1
ATOM 2580 C C . THR B 1 56 ? -20.812 0.864 1.057 1 98.44 56 THR B C 1
ATOM 2582 O O . THR B 1 56 ? -21.172 1.67 0.191 1 98.44 56 THR B O 1
ATOM 2585 N N . ASN B 1 57 ? -21.547 0.521 2.098 1 97.81 57 ASN B N 1
ATOM 2586 C CA . ASN B 1 57 ? -22.797 1.217 2.396 1 97.81 57 ASN B CA 1
ATOM 2587 C C . ASN B 1 57 ? -22.531 2.518 3.152 1 97.81 57 ASN B C 1
ATOM 2589 O O . ASN B 1 57 ? -22.062 2.498 4.285 1 97.81 57 ASN B O 1
ATOM 2593 N N . PRO B 1 58 ? -22.969 3.611 2.545 1 97.25 58 PRO B N 1
ATOM 2594 C CA . PRO B 1 58 ? -22.703 4.898 3.195 1 97.25 58 PRO B CA 1
ATOM 2595 C C . PRO B 1 58 ? -23.344 5.008 4.57 1 97.25 58 PRO B C 1
ATOM 2597 O O . PRO B 1 58 ? -22.859 5.73 5.438 1 97.25 58 PRO B O 1
ATOM 2600 N N . ALA B 1 59 ? -24.391 4.297 4.836 1 97.5 59 ALA B N 1
ATOM 2601 C CA . ALA B 1 59 ? -25.078 4.336 6.125 1 97.5 59 ALA B CA 1
ATOM 2602 C C . ALA B 1 59 ? -24.172 3.82 7.242 1 97.5 59 ALA B C 1
ATOM 2604 O O . ALA B 1 59 ? -24.406 4.113 8.422 1 97.5 59 ALA B O 1
ATOM 2605 N N . ASP B 1 60 ? -23.125 3.076 6.871 1 98.25 60 ASP B N 1
ATOM 2606 C CA . ASP B 1 60 ? -22.25 2.467 7.871 1 98.25 60 ASP B CA 1
ATOM 2607 C C . ASP B 1 60 ? -21.172 3.443 8.328 1 98.25 60 ASP B C 1
ATOM 2609 O O . ASP B 1 60 ? -20.469 3.184 9.297 1 98.25 60 ASP B O 1
ATOM 2613 N N . LEU B 1 61 ? -21.109 4.629 7.691 1 98 61 LEU B N 1
ATOM 2614 C CA . LEU B 1 61 ? -20.109 5.637 8.047 1 98 61 LEU B CA 1
ATOM 2615 C C . LEU B 1 61 ? -20.297 6.086 9.5 1 98 61 LEU B C 1
ATOM 2617 O O . LEU B 1 61 ? -19.312 6.328 10.203 1 98 61 LEU B O 1
ATOM 2621 N N . LYS B 1 62 ? -21.5 6.207 9.93 1 96.56 62 LYS B N 1
ATOM 2622 C CA . LYS B 1 62 ? -21.797 6.738 11.258 1 96.56 62 LYS B CA 1
ATOM 2623 C C . LYS B 1 62 ? -21.281 5.812 12.352 1 96.56 62 LYS B C 1
ATOM 2625 O O . LYS B 1 62 ? -21.109 6.234 13.5 1 96.56 62 LYS B O 1
ATOM 2630 N N . ASP B 1 63 ? -21.016 4.551 12 1 97.38 63 ASP B N 1
ATOM 2631 C CA . ASP B 1 63 ? -20.594 3.559 12.984 1 97.38 63 ASP B CA 1
ATOM 2632 C C . ASP B 1 63 ? -19.078 3.504 13.117 1 97.38 63 ASP B C 1
ATOM 2634 O O . ASP B 1 63 ? -18.547 2.826 14 1 97.38 63 ASP B O 1
ATOM 2638 N N . ALA B 1 64 ? -18.359 4.25 12.273 1 98.31 64 ALA B N 1
ATOM 2639 C CA . ALA B 1 64 ? -16.906 4.188 12.25 1 98.31 64 ALA B CA 1
ATOM 2640 C C . ALA B 1 64 ? -16.312 4.871 13.477 1 98.31 64 ALA B C 1
ATOM 2642 O O . ALA B 1 64 ? -16.859 5.852 13.984 1 98.31 64 ALA B O 1
ATOM 2643 N N . ASP B 1 65 ? -15.211 4.324 13.961 1 98.44 65 ASP B N 1
ATOM 2644 C CA . ASP B 1 65 ? -14.438 4.961 15.031 1 98.44 65 ASP B CA 1
ATOM 2645 C C . ASP B 1 65 ? -13.57 6.09 14.477 1 98.44 65 ASP B C 1
ATOM 2647 O O . ASP B 1 65 ? -13.344 7.09 15.156 1 98.44 65 ASP B O 1
ATOM 2651 N N . TYR B 1 66 ? -13.047 5.879 13.328 1 98.75 66 TYR B N 1
ATOM 2652 C CA . TYR B 1 66 ? -12.258 6.859 12.586 1 98.75 66 TYR B CA 1
ATOM 2653 C C . TYR B 1 66 ? -12.766 6.996 11.156 1 98.75 66 TYR B C 1
ATOM 2655 O O . TYR B 1 66 ? -13.164 6.012 10.531 1 98.75 66 TYR B O 1
ATOM 2663 N N . CYS B 1 67 ? -12.758 8.172 10.641 1 98.69 67 CYS B N 1
ATOM 2664 C CA . CYS B 1 67 ? -13.062 8.422 9.234 1 98.69 67 CYS B CA 1
ATOM 2665 C C . CYS B 1 67 ? -11.992 9.305 8.602 1 98.69 67 CYS B C 1
ATOM 2667 O O . CYS B 1 67 ? -11.688 10.383 9.109 1 98.69 67 CYS B O 1
ATOM 2669 N N . ILE B 1 68 ? -11.406 8.812 7.551 1 98.94 68 ILE B N 1
ATOM 2670 C CA . ILE B 1 68 ? -10.422 9.578 6.789 1 98.94 68 ILE B CA 1
ATOM 2671 C C . ILE B 1 68 ? -11.117 10.352 5.672 1 98.94 68 ILE B C 1
ATOM 2673 O O . ILE B 1 68 ? -11.742 9.75 4.789 1 98.94 68 ILE B O 1
ATOM 2677 N N . PHE B 1 69 ? -11.086 11.641 5.727 1 98.88 69 PHE B N 1
ATOM 2678 C CA . PHE B 1 69 ? -11.578 12.461 4.621 1 98.88 69 PHE B CA 1
ATOM 2679 C C . PHE B 1 69 ? -10.477 12.703 3.598 1 98.88 69 PHE B C 1
ATOM 2681 O O . PHE B 1 69 ? -9.641 13.594 3.771 1 98.88 69 PHE B O 1
ATOM 2688 N N . SER B 1 70 ? -10.5 11.93 2.537 1 98.56 70 SER B N 1
ATOM 2689 C CA . SER B 1 70 ? -9.508 12 1.471 1 98.56 70 SER B CA 1
ATOM 2690 C C . SER B 1 70 ? -10.172 12.172 0.109 1 98.56 70 SER B C 1
ATOM 2692 O O . SER B 1 70 ? -9.57 11.867 -0.924 1 98.56 70 SER B O 1
ATOM 2694 N N . ALA B 1 71 ? -11.398 12.586 0.131 1 98.12 71 ALA B N 1
ATOM 2695 C CA . ALA B 1 71 ? -12.133 12.844 -1.104 1 98.12 71 ALA B CA 1
ATOM 2696 C C . ALA B 1 71 ? -11.758 14.203 -1.688 1 98.12 71 ALA B C 1
ATOM 2698 O O . ALA B 1 71 ? -11.641 15.188 -0.955 1 98.12 71 ALA B O 1
ATOM 2699 N N . GLY B 1 72 ? -11.555 14.258 -2.918 1 95.75 72 GLY B N 1
ATOM 2700 C CA . GLY B 1 72 ? -11.305 15.531 -3.566 1 95.75 72 GLY B CA 1
ATOM 2701 C C . GLY B 1 72 ? -10.266 15.445 -4.672 1 95.75 72 GLY B C 1
ATOM 2702 O O . GLY B 1 72 ? -9.727 14.375 -4.941 1 95.75 72 GLY B O 1
ATOM 2703 N N . TYR B 1 73 ? -10.039 16.547 -5.266 1 92.69 73 TYR B N 1
ATOM 2704 C CA . TYR B 1 73 ? -9.07 16.672 -6.348 1 92.69 73 TYR B CA 1
ATOM 2705 C C . TYR B 1 73 ? -7.684 17.016 -5.801 1 92.69 73 TYR B C 1
ATOM 2707 O O . TYR B 1 73 ? -7.562 17.562 -4.711 1 92.69 73 TYR B O 1
ATOM 2715 N N . SER B 1 74 ? -6.738 16.5 -6.48 1 87.94 74 SER B N 1
ATOM 2716 C CA . SER B 1 74 ? -5.363 16.906 -6.211 1 87.94 74 SER B CA 1
ATOM 2717 C C . SER B 1 74 ? -4.875 17.922 -7.238 1 87.94 74 SER B C 1
ATOM 2719 O O . SER B 1 74 ? -5.566 18.188 -8.219 1 87.94 74 SER B O 1
ATOM 2721 N N . ARG B 1 75 ? -3.713 18.547 -6.957 1 80.06 75 ARG B N 1
ATOM 2722 C CA . ARG B 1 75 ? -3.127 19.469 -7.918 1 80.06 75 ARG B CA 1
ATOM 2723 C C . ARG B 1 75 ? -2.881 18.781 -9.258 1 80.06 75 ARG B C 1
ATOM 2725 O O . ARG B 1 75 ? -2.543 17.594 -9.305 1 80.06 75 ARG B O 1
ATOM 2732 N N . SER B 1 76 ? -3.143 19.406 -10.203 1 79.19 76 SER B N 1
ATOM 2733 C CA . SER B 1 76 ? -2.953 19.016 -11.602 1 79.19 76 SER B CA 1
ATOM 2734 C C . SER B 1 76 ? -2.662 20.234 -12.477 1 79.19 76 SER B C 1
ATOM 2736 O O . SER B 1 76 ? -2.668 21.359 -11.992 1 79.19 76 SER B O 1
ATOM 2738 N N . PRO B 1 77 ? -2.186 19.922 -13.695 1 75.12 77 PRO B N 1
ATOM 2739 C CA . PRO B 1 77 ? -1.962 21.062 -14.594 1 75.12 77 PRO B CA 1
ATOM 2740 C C . PRO B 1 77 ? -3.164 22 -14.672 1 75.12 77 PRO B C 1
ATOM 2742 O O . PRO B 1 77 ? -3 23.203 -14.891 1 75.12 77 PRO B O 1
ATOM 2745 N N . ASN B 1 78 ? -4.328 21.484 -14.391 1 80.5 78 ASN B N 1
ATOM 2746 C CA . ASN B 1 78 ? -5.543 22.297 -14.469 1 80.5 78 ASN B CA 1
ATOM 2747 C C . ASN B 1 78 ? -5.914 22.891 -13.109 1 80.5 78 ASN B C 1
ATOM 2749 O O . ASN B 1 78 ? -6.77 23.766 -13.031 1 80.5 78 ASN B O 1
ATOM 2753 N N . ILE B 1 79 ? -5.477 22.406 -12.102 1 80 79 ILE B N 1
ATOM 2754 C CA . ILE B 1 79 ? -5.652 22.875 -10.734 1 80 79 ILE B CA 1
ATOM 2755 C C . ILE B 1 79 ? -4.293 23.203 -10.125 1 80 79 ILE B C 1
ATOM 2757 O O . ILE B 1 79 ? -3.654 22.359 -9.5 1 80 79 ILE B O 1
ATOM 2761 N N . LYS B 1 80 ? -3.963 24.469 -10.266 1 75.81 80 LYS B N 1
ATOM 2762 C CA . LYS B 1 80 ? -2.543 24.75 -10.086 1 75.81 80 LYS B CA 1
ATOM 2763 C C . LYS B 1 80 ? -2.279 25.375 -8.711 1 75.81 80 LYS B C 1
ATOM 2765 O O . LYS B 1 80 ? -1.224 25.141 -8.117 1 75.81 80 LYS B O 1
ATOM 2770 N N . THR B 1 81 ? -3.289 26.109 -8.211 1 78.56 81 THR B N 1
ATOM 2771 C CA . THR B 1 81 ? -3.02 26.859 -6.992 1 78.56 81 THR B CA 1
ATOM 2772 C C . THR B 1 81 ? -3.783 26.266 -5.812 1 78.56 81 THR B C 1
ATOM 2774 O O . THR B 1 81 ? -4.738 25.5 -6.004 1 78.56 81 THR B O 1
ATOM 2777 N N . ARG B 1 82 ? -3.393 26.625 -4.633 1 78.88 82 ARG B N 1
ATOM 2778 C CA . ARG B 1 82 ? -4.105 26.234 -3.424 1 78.88 82 ARG B CA 1
ATOM 2779 C C . ARG B 1 82 ? -5.527 26.781 -3.418 1 78.88 82 ARG B C 1
ATOM 2781 O O . ARG B 1 82 ? -6.457 26.109 -2.975 1 78.88 82 ARG B O 1
ATOM 2788 N N . ALA B 1 83 ? -5.641 27.953 -3.869 1 80.44 83 ALA B N 1
ATOM 2789 C CA . ALA B 1 83 ? -6.961 28.562 -3.961 1 80.44 83 ALA B CA 1
ATOM 2790 C C . ALA B 1 83 ? -7.859 27.797 -4.926 1 80.44 83 ALA B C 1
ATOM 2792 O O . ALA B 1 83 ? -9.055 27.625 -4.664 1 80.44 83 ALA B O 1
ATOM 2793 N N . ASP B 1 84 ? -7.312 27.375 -6.051 1 87.56 84 ASP B N 1
ATOM 2794 C CA . ASP B 1 84 ? -8.062 26.547 -6.992 1 87.56 84 ASP B CA 1
ATOM 2795 C C . ASP B 1 84 ? -8.516 25.234 -6.344 1 87.56 84 ASP B C 1
ATOM 2797 O O . ASP B 1 84 ? -9.656 24.812 -6.52 1 87.56 84 ASP B O 1
ATOM 2801 N N . LEU B 1 85 ? -7.605 24.719 -5.617 1 90.88 85 LEU B N 1
ATOM 2802 C CA . LEU B 1 85 ? -7.922 23.469 -4.93 1 90.88 85 LEU B CA 1
ATOM 2803 C C . LEU B 1 85 ? -9.047 23.672 -3.922 1 90.88 85 LEU B C 1
ATOM 2805 O O . LEU B 1 85 ? -9.922 22.812 -3.781 1 90.88 85 LEU B O 1
ATOM 2809 N N . PHE B 1 86 ? -8.969 24.75 -3.236 1 92.75 86 PHE B N 1
ATOM 2810 C CA . PHE B 1 86 ? -9.992 25.094 -2.258 1 92.75 86 PHE B CA 1
ATOM 2811 C C . PHE B 1 86 ? -11.367 25.156 -2.918 1 92.75 86 PHE B C 1
ATOM 2813 O O . PHE B 1 86 ? -12.32 24.547 -2.447 1 92.75 86 PHE B O 1
ATOM 2820 N N . ASP B 1 87 ? -11.477 25.828 -4.027 1 93.56 87 ASP B N 1
ATOM 2821 C CA . ASP B 1 87 ? -12.75 26.031 -4.703 1 93.56 87 ASP B CA 1
ATOM 2822 C C . ASP B 1 87 ? -13.305 24.719 -5.246 1 93.56 87 ASP B C 1
ATOM 2824 O O . ASP B 1 87 ? -14.523 24.5 -5.246 1 93.56 87 ASP B O 1
ATOM 2828 N N . LYS B 1 88 ? -12.445 23.891 -5.641 1 95.06 88 LYS B N 1
ATOM 2829 C CA . LYS B 1 88 ? -12.867 22.625 -6.223 1 95.06 88 LYS B CA 1
ATOM 2830 C C . LYS B 1 88 ? -13.289 21.625 -5.141 1 95.06 88 LYS B C 1
ATOM 2832 O O . LYS B 1 88 ? -14.211 20.844 -5.34 1 95.06 88 LYS B O 1
ATOM 2837 N N . ASN B 1 89 ? -12.633 21.703 -3.955 1 97.44 89 ASN B N 1
ATOM 2838 C CA . ASN B 1 89 ? -12.844 20.672 -2.949 1 97.44 89 ASN B CA 1
ATOM 2839 C C . ASN B 1 89 ? -13.852 21.125 -1.891 1 97.44 89 ASN B C 1
ATOM 2841 O O . ASN B 1 89 ? -14.359 20.297 -1.129 1 97.44 89 ASN B O 1
ATOM 2845 N N . LEU B 1 90 ? -14.219 22.391 -1.851 1 96.81 90 LEU B N 1
ATOM 2846 C CA . LEU B 1 90 ? -15.164 22.875 -0.849 1 96.81 90 LEU B CA 1
ATOM 2847 C C . LEU B 1 90 ? -16.531 22.203 -1.013 1 96.81 90 LEU B C 1
ATOM 2849 O O . LEU B 1 90 ? -17.109 21.734 -0.037 1 96.81 90 LEU B O 1
ATOM 2853 N N . PRO B 1 91 ? -17.078 22.125 -2.287 1 97.12 91 PRO B N 1
ATOM 2854 C CA . PRO B 1 91 ? -18.359 21.422 -2.434 1 97.12 91 PRO B CA 1
ATOM 2855 C C . PRO B 1 91 ? -18.281 19.969 -1.986 1 97.12 91 PRO B C 1
ATOM 2857 O O . PRO B 1 91 ? -19.25 19.438 -1.453 1 97.12 91 PRO B O 1
ATOM 2860 N N . ILE B 1 92 ? -17.172 19.359 -2.174 1 97.94 92 ILE B N 1
ATOM 2861 C CA . ILE B 1 92 ? -16.984 17.969 -1.781 1 97.94 92 ILE B CA 1
ATOM 2862 C C . ILE B 1 92 ? -16.969 17.859 -0.259 1 97.94 92 ILE B C 1
ATOM 2864 O O . ILE B 1 92 ? -17.562 16.938 0.311 1 97.94 92 ILE B O 1
ATOM 2868 N N . ALA B 1 93 ? -16.297 18.812 0.388 1 98.06 93 ALA B N 1
ATOM 2869 C CA . ALA B 1 93 ? -16.281 18.844 1.848 1 98.06 93 ALA B CA 1
ATOM 2870 C C . ALA B 1 93 ? -17.703 19.016 2.404 1 98.06 93 ALA B C 1
ATOM 2872 O O . ALA B 1 93 ? -18.078 18.344 3.371 1 98.06 93 ALA B O 1
ATOM 2873 N N . LYS B 1 94 ? -18.453 19.844 1.774 1 97.38 94 LYS B N 1
ATOM 2874 C CA . LYS B 1 94 ? -19.828 20.094 2.211 1 97.38 94 LYS B CA 1
ATOM 2875 C C . LYS B 1 94 ? -20.688 18.844 2.072 1 97.38 94 LYS B C 1
ATOM 2877 O O . LYS B 1 94 ? -21.406 18.469 3 1 97.38 94 LYS B O 1
ATOM 2882 N N . GLU B 1 95 ? -20.562 18.203 0.934 1 97.5 95 GLU B N 1
ATOM 2883 C CA . GLU B 1 95 ? -21.297 16.969 0.703 1 97.5 95 GLU B CA 1
ATOM 2884 C C . GLU B 1 95 ? -20.859 15.883 1.688 1 97.5 95 GLU B C 1
ATOM 2886 O O . GLU B 1 95 ? -21.703 15.109 2.172 1 97.5 95 GLU B O 1
ATOM 2891 N N . SER B 1 96 ? -19.609 15.828 1.95 1 97.94 96 SER B N 1
ATOM 2892 C CA . SER B 1 96 ? -19.078 14.836 2.879 1 97.94 96 SER B CA 1
ATOM 2893 C C . SER B 1 96 ? -19.578 15.078 4.297 1 97.94 96 SER B C 1
ATOM 2895 O O . SER B 1 96 ? -19.828 14.133 5.043 1 97.94 96 SER B O 1
ATOM 2897 N N . SER B 1 97 ? -19.672 16.359 4.656 1 97.25 97 SER B N 1
ATOM 2898 C CA . SER B 1 97 ? -20.219 16.688 5.969 1 97.25 97 SER B CA 1
ATOM 2899 C C . SER B 1 97 ? -21.641 16.156 6.133 1 97.25 97 SER B C 1
ATOM 2901 O O . SER B 1 97 ? -22.016 15.703 7.211 1 97.25 97 SER B O 1
ATOM 2903 N N . GLU B 1 98 ? -22.359 16.203 5.039 1 96.56 98 GLU B N 1
ATOM 2904 C CA . GLU B 1 98 ? -23.734 15.695 5.074 1 96.56 98 GLU B CA 1
ATOM 2905 C C . GLU B 1 98 ? -23.734 14.172 5.234 1 96.56 98 GLU B C 1
ATOM 2907 O O . GLU B 1 98 ? -24.578 13.625 5.953 1 96.56 98 GLU B O 1
ATOM 2912 N N . LEU B 1 99 ? -22.828 13.516 4.59 1 97.19 99 LEU B N 1
ATOM 2913 C CA . LEU B 1 99 ? -22.703 12.062 4.684 1 97.19 99 LEU B CA 1
ATOM 2914 C C . LEU B 1 99 ? -22.328 11.641 6.098 1 97.19 99 LEU B C 1
ATOM 2916 O O . LEU B 1 99 ? -22.609 10.516 6.512 1 97.19 99 LEU B O 1
ATOM 2920 N N . LEU B 1 100 ? -21.719 12.594 6.852 1 97.56 100 LEU B N 1
ATOM 2921 C CA . LEU B 1 100 ? -21.188 12.273 8.172 1 97.56 100 LEU B CA 1
ATOM 2922 C C . LEU B 1 100 ? -22.156 12.672 9.273 1 97.56 100 LEU B C 1
ATOM 2924 O O . LEU B 1 100 ? -21.797 12.695 10.445 1 97.56 100 LEU B O 1
ATOM 2928 N N . LYS B 1 101 ? -23.375 13.078 8.828 1 95.94 101 LYS B N 1
ATOM 2929 C CA . LYS B 1 101 ? -24.375 13.344 9.852 1 95.94 101 LYS B CA 1
ATOM 2930 C C . LYS B 1 101 ? -24.578 12.133 10.758 1 95.94 101 LYS B C 1
ATOM 2932 O O . LYS B 1 101 ? -24.766 11.016 10.281 1 95.94 101 LYS B O 1
ATOM 2937 N N . GLY B 1 102 ? -24.5 12.281 11.984 1 95.25 102 GLY B N 1
ATOM 2938 C CA . GLY B 1 102 ? -24.656 11.203 12.945 1 95.25 102 GLY B CA 1
ATOM 2939 C C . GLY B 1 102 ? -23.344 10.531 13.312 1 95.25 102 GLY B C 1
ATOM 2940 O O . GLY B 1 102 ? -23.297 9.703 14.219 1 95.25 102 GLY B O 1
ATOM 2941 N N . PHE B 1 103 ? -22.266 10.914 12.602 1 96.5 103 PHE B N 1
ATOM 2942 C CA . PHE B 1 103 ? -20.938 10.383 12.891 1 96.5 103 PHE B CA 1
ATOM 2943 C C . PHE B 1 103 ? -20.391 10.961 14.188 1 96.5 103 PHE B C 1
ATOM 2945 O O . PHE B 1 103 ? -20.438 12.172 14.398 1 96.5 103 PHE B O 1
ATOM 2952 N N . SER B 1 104 ? -19.891 10.086 15.078 1 95.38 104 SER B N 1
ATOM 2953 C CA . SER B 1 104 ? -19.375 10.555 16.375 1 95.38 104 SER B CA 1
ATOM 2954 C C . SER B 1 104 ? -17.922 10.125 16.578 1 95.38 104 SER B C 1
ATOM 2956 O O . SER B 1 104 ? -17.359 10.312 17.656 1 95.38 104 SER B O 1
ATOM 2958 N N . GLY B 1 105 ? -17.344 9.445 15.562 1 96.94 105 GLY B N 1
ATOM 2959 C CA . GLY B 1 105 ? -15.938 9.07 15.633 1 96.94 105 GLY B CA 1
ATOM 2960 C C . GLY B 1 105 ? -14.992 10.227 15.336 1 96.94 105 GLY B C 1
ATOM 2961 O O . GLY B 1 105 ? -15.414 11.383 15.312 1 96.94 105 GLY B O 1
ATOM 2962 N N . LYS B 1 106 ? -13.742 9.953 15.195 1 98.19 106 LYS B N 1
ATOM 2963 C CA . LYS B 1 106 ? -12.734 10.961 14.891 1 98.19 106 LYS B CA 1
ATOM 2964 C C . LYS B 1 106 ? -12.539 11.117 13.391 1 98.19 106 LYS B C 1
ATOM 2966 O O . LYS B 1 106 ? -12.305 10.141 12.68 1 98.19 106 LYS B O 1
ATOM 2971 N N . LEU B 1 107 ? -12.719 12.312 12.938 1 98.31 107 LEU B N 1
ATOM 2972 C CA . LEU B 1 107 ? -12.469 12.617 11.531 1 98.31 107 LEU B CA 1
ATOM 2973 C C . LEU B 1 107 ? -11.031 13.07 11.32 1 98.31 107 LEU B C 1
ATOM 2975 O O . LEU B 1 107 ? -10.562 14 11.977 1 98.31 107 LEU B O 1
ATOM 2979 N N . ILE B 1 108 ? -10.312 12.383 10.461 1 98.81 108 ILE B N 1
ATOM 2980 C CA . ILE B 1 108 ? -8.977 12.789 10.031 1 98.81 108 ILE B CA 1
ATOM 2981 C C . ILE B 1 108 ? -9.055 13.469 8.672 1 98.81 108 ILE B C 1
ATOM 2983 O O . ILE B 1 108 ? -9.352 12.828 7.664 1 98.81 108 ILE B O 1
ATOM 2987 N N . VAL B 1 109 ? -8.75 14.711 8.633 1 98.81 109 VAL B N 1
ATOM 2988 C CA . VAL B 1 109 ? -8.844 15.477 7.398 1 98.81 109 VAL B CA 1
ATOM 2989 C C . VAL B 1 109 ? -7.52 15.391 6.637 1 98.81 109 VAL B C 1
ATOM 2991 O O . VAL B 1 109 ? -6.461 15.727 7.176 1 98.81 109 VAL B O 1
ATOM 2994 N N . VAL B 1 110 ? -7.57 14.977 5.367 1 98.44 110 VAL B N 1
ATOM 2995 C CA . VAL B 1 110 ? -6.359 14.766 4.578 1 98.44 110 VAL B CA 1
ATOM 2996 C C . VAL B 1 110 ? -6.406 15.633 3.318 1 98.44 110 VAL B C 1
ATOM 2998 O O . VAL B 1 110 ? -5.375 16.109 2.854 1 98.44 110 VAL B O 1
ATOM 3001 N N . THR B 1 111 ? -7.613 15.922 2.787 1 97.5 111 THR B N 1
ATOM 3002 C CA . THR B 1 111 ? -7.809 16.609 1.515 1 97.5 111 THR B CA 1
ATOM 3003 C C . THR B 1 111 ? -7.324 18.062 1.601 1 97.5 111 THR B C 1
ATOM 3005 O O . THR B 1 111 ? -7.648 18.766 2.553 1 97.5 111 THR B O 1
ATOM 3008 N N . ASN B 1 112 ? -6.609 18.469 0.589 1 94.75 112 ASN B N 1
ATOM 3009 C CA . ASN B 1 112 ? -6.07 19.828 0.537 1 94.75 112 ASN B CA 1
ATOM 3010 C C . ASN B 1 112 ? -7.109 20.812 0.027 1 94.75 112 ASN B C 1
ATOM 3012 O O . ASN B 1 112 ? -7.93 20.484 -0.829 1 94.75 112 ASN B O 1
ATOM 3016 N N . PRO B 1 113 ? -6.988 22.047 0.469 1 96.19 113 PRO B N 1
ATOM 3017 C CA . PRO B 1 113 ? -6.098 22.531 1.524 1 96.19 113 PRO B CA 1
ATOM 3018 C C . PRO B 1 113 ? -6.48 22.016 2.908 1 96.19 113 PRO B C 1
ATOM 3020 O O . PRO B 1 113 ? -7.477 22.453 3.484 1 96.19 113 PRO B O 1
ATOM 3023 N N . MET B 1 114 ? -5.711 21.188 3.416 1 97.12 114 MET B N 1
ATOM 3024 C CA . MET B 1 114 ? -6.051 20.297 4.531 1 97.12 114 MET B CA 1
ATOM 3025 C C . MET B 1 114 ? -6.355 21.109 5.789 1 97.12 114 MET B C 1
ATOM 3027 O O . MET B 1 114 ? -7.371 20.875 6.449 1 97.12 114 MET B O 1
ATOM 3031 N N . ASP B 1 115 ? -5.543 22.141 6.074 1 97.81 115 ASP B N 1
ATOM 3032 C CA . ASP B 1 115 ? -5.738 22.938 7.281 1 97.81 115 ASP B CA 1
ATOM 3033 C C . ASP B 1 115 ? -7.055 23.703 7.227 1 97.81 115 ASP B C 1
ATOM 3035 O O . ASP B 1 115 ? -7.746 23.828 8.234 1 97.81 115 ASP B O 1
ATOM 3039 N N . VAL B 1 116 ? -7.391 24.172 6.055 1 97.56 116 VAL B N 1
ATOM 3040 C CA . VAL B 1 116 ? -8.617 24.938 5.875 1 97.56 116 VAL B CA 1
ATOM 3041 C C . VAL B 1 116 ? -9.828 24.016 6.055 1 97.56 116 VAL B C 1
ATOM 3043 O O . VAL B 1 116 ? -10.812 24.391 6.707 1 97.56 116 VAL B O 1
ATOM 3046 N N . PHE B 1 117 ? -9.758 22.844 5.531 1 98.19 117 PHE B N 1
ATOM 3047 C CA . PHE B 1 117 ? -10.875 21.906 5.656 1 98.19 117 PHE B CA 1
ATOM 3048 C C . PHE B 1 117 ? -10.969 21.359 7.074 1 98.19 117 PHE B C 1
ATOM 3050 O O . PHE B 1 117 ? -12.062 21.031 7.543 1 98.19 117 PHE B O 1
ATOM 3057 N N . THR B 1 118 ? -9.812 21.281 7.727 1 98.44 118 THR B N 1
ATOM 3058 C CA . THR B 1 118 ? -9.875 20.969 9.148 1 98.44 118 THR B CA 1
ATOM 3059 C C . THR B 1 118 ? -10.695 22.031 9.891 1 98.44 118 THR B C 1
ATOM 3061 O O . THR B 1 118 ? -11.562 21.688 10.703 1 98.44 118 THR B O 1
ATOM 3064 N N . TRP B 1 119 ? -10.445 23.266 9.609 1 98.31 119 TRP B N 1
ATOM 3065 C CA . TRP B 1 119 ? -11.195 24.359 10.195 1 98.31 119 TRP B CA 1
ATOM 3066 C C . TRP B 1 119 ? -12.672 24.266 9.828 1 98.31 119 TRP B C 1
ATOM 3068 O O . TRP B 1 119 ? -13.547 24.406 10.688 1 98.31 119 TRP B O 1
ATOM 3078 N N . TYR B 1 120 ? -12.961 24.031 8.578 1 98.25 120 TYR B N 1
ATOM 3079 C CA . TYR B 1 120 ? -14.336 23.922 8.102 1 9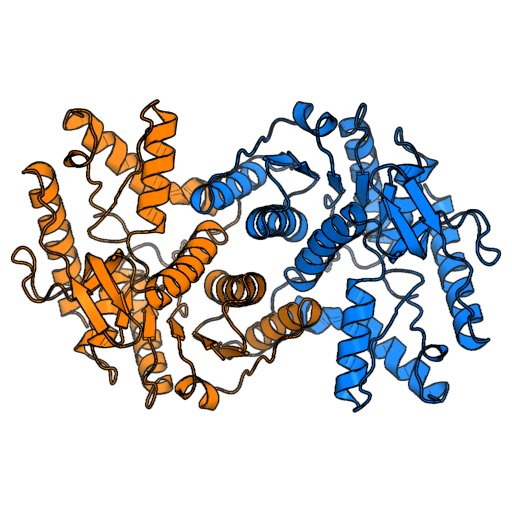8.25 120 TYR B CA 1
ATOM 3080 C C . TYR B 1 120 ? -15.094 22.859 8.875 1 98.25 120 TYR B C 1
ATOM 3082 O O . TYR B 1 120 ? -16.172 23.109 9.422 1 98.25 120 TYR B O 1
ATOM 3090 N N . PHE B 1 121 ? -14.562 21.641 8.93 1 98.38 121 PHE B N 1
ATOM 3091 C CA . PHE B 1 121 ? -15.258 20.531 9.57 1 98.38 121 PHE B CA 1
ATOM 3092 C C . PHE B 1 121 ? -15.422 20.781 11.062 1 98.38 121 PHE B C 1
ATOM 3094 O O . PHE B 1 121 ? -16.438 20.406 11.656 1 98.38 121 PHE B O 1
ATOM 3101 N N . ALA B 1 122 ? -14.406 21.453 11.656 1 97.69 122 ALA B N 1
ATOM 3102 C CA . ALA B 1 122 ? -14.422 21.688 13.102 1 97.69 122 ALA B CA 1
ATOM 3103 C C . ALA B 1 122 ? -15.414 22.797 13.469 1 97.69 122 ALA B C 1
ATOM 3105 O O . ALA B 1 122 ? -16.062 22.734 14.516 1 97.69 122 ALA B O 1
ATOM 3106 N N . LYS B 1 123 ? -15.555 23.812 12.578 1 97.69 123 LYS B N 1
ATOM 3107 C CA . LYS B 1 123 ? -16.234 25.016 13.008 1 97.69 123 LYS B CA 1
ATOM 3108 C C . LYS B 1 123 ? -17.531 25.234 12.219 1 97.69 123 LYS B C 1
ATOM 3110 O O . LYS B 1 123 ? -18.422 25.969 12.656 1 97.69 123 LYS B O 1
ATOM 3115 N N . LYS B 1 124 ? -17.641 24.625 11.055 1 95.88 124 LYS B N 1
ATOM 3116 C CA . LYS B 1 124 ? -18.719 25.016 10.164 1 95.88 124 LYS B CA 1
ATOM 3117 C C . LYS B 1 124 ? -19.562 23.812 9.758 1 95.88 124 LYS B C 1
ATOM 3119 O O . LYS B 1 124 ? -20.516 23.938 8.992 1 95.88 124 LYS B O 1
ATOM 3124 N N . SER B 1 125 ? -19.188 22.656 10.203 1 95.56 125 SER B N 1
ATOM 3125 C CA . SER B 1 125 ? -19.938 21.469 9.859 1 95.56 125 SER B CA 1
ATOM 3126 C C . SER B 1 125 ? -20.766 20.984 11.047 1 95.56 125 SER B C 1
ATOM 3128 O O . SER B 1 125 ? -20.875 21.672 12.062 1 95.56 125 SER B O 1
ATOM 3130 N N . CYS B 1 126 ? -21.406 19.766 10.914 1 93.44 126 CYS B N 1
ATOM 3131 C CA . CYS B 1 126 ? -22.25 19.172 11.945 1 93.44 126 CYS B CA 1
ATOM 3132 C C . CYS B 1 126 ? -21.422 18.438 12.977 1 93.44 126 CYS B C 1
ATOM 3134 O O . CYS B 1 126 ? -21.953 17.938 13.969 1 93.44 126 CYS B O 1
ATOM 3136 N N . LEU B 1 127 ? -20.156 18.406 12.82 1 94.56 127 LEU B N 1
ATOM 3137 C CA . LEU B 1 127 ? -19.297 17.641 13.711 1 94.56 127 LEU B CA 1
ATOM 3138 C C . LEU B 1 127 ? -18.859 18.484 14.898 1 94.56 127 LEU B C 1
ATOM 3140 O O . LEU B 1 127 ? -18.703 19.703 14.773 1 94.56 127 LEU B O 1
ATOM 3144 N N . ASP B 1 128 ? -18.609 17.797 15.992 1 94.38 128 ASP B N 1
ATOM 3145 C CA . ASP B 1 128 ? -17.984 18.453 17.141 1 94.38 128 ASP B CA 1
ATOM 3146 C C . ASP B 1 128 ? -16.516 18.75 16.875 1 94.38 128 ASP B C 1
ATOM 3148 O O . ASP B 1 128 ? -15.797 17.922 16.328 1 94.38 128 ASP B O 1
ATOM 3152 N N . GLU B 1 129 ? -16.125 19.938 17.25 1 95.31 129 GLU B N 1
ATOM 3153 C CA . GLU B 1 129 ? -14.742 20.359 17.047 1 95.31 129 GLU B CA 1
ATOM 3154 C C . GLU B 1 129 ? -13.758 19.328 17.609 1 95.31 129 GLU B C 1
ATOM 3156 O O . GLU B 1 129 ? -12.711 19.078 17.016 1 95.31 129 GLU B O 1
ATOM 3161 N N . SER B 1 130 ? -14.102 18.688 18.672 1 92.19 130 SER B N 1
ATOM 3162 C CA . SER B 1 130 ? -13.211 17.75 19.344 1 92.19 130 SER B CA 1
ATOM 3163 C C . SER B 1 130 ? -13.031 16.469 18.516 1 92.19 130 SER B C 1
ATOM 3165 O O . SER B 1 130 ? -12.133 15.672 18.781 1 92.19 130 SER B O 1
ATOM 3167 N N . GLN B 1 131 ? -13.844 16.281 17.469 1 94.38 131 GLN B N 1
ATOM 3168 C CA . GLN B 1 131 ? -13.828 15.07 16.656 1 94.38 131 GLN B CA 1
ATOM 3169 C C . GLN B 1 131 ? -13.008 15.273 15.375 1 94.38 131 GLN B C 1
ATOM 3171 O O . GLN B 1 131 ? -12.805 14.336 14.609 1 94.38 131 GLN B O 1
ATOM 3176 N N . VAL B 1 132 ? -12.516 16.469 15.203 1 97.88 132 VAL B N 1
ATOM 3177 C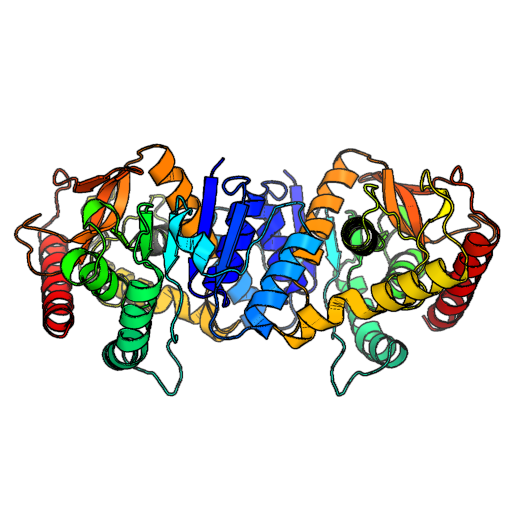 CA . VAL B 1 132 ? -11.891 16.797 13.922 1 97.88 132 VAL B CA 1
ATOM 3178 C C . VAL B 1 132 ? -10.398 17.047 14.125 1 97.88 132 VAL B C 1
ATOM 3180 O O . VAL B 1 132 ? -10.008 17.844 14.984 1 97.88 132 VAL B O 1
ATOM 3183 N N . VAL B 1 133 ? -9.586 16.344 13.398 1 98.44 133 VAL B N 1
ATOM 3184 C CA . VAL B 1 133 ? -8.141 16.516 13.422 1 98.44 133 VAL B CA 1
ATOM 3185 C C . VAL B 1 133 ? -7.594 16.516 11.992 1 98.44 133 VAL B C 1
ATOM 3187 O O . VAL B 1 133 ? -8.031 15.711 11.164 1 98.44 133 VAL B O 1
ATOM 3190 N N . GLY B 1 134 ? -6.699 17.375 11.695 1 98.62 134 GLY B N 1
ATOM 3191 C CA . GLY B 1 134 ? -6.062 17.375 10.383 1 98.62 134 GLY B CA 1
ATOM 3192 C C . GLY B 1 134 ? -4.727 16.656 10.367 1 98.62 134 GLY B C 1
ATOM 3193 O O . GLY B 1 134 ? -3.955 16.75 11.328 1 98.62 134 GLY B O 1
ATOM 3194 N N . PHE B 1 135 ? -4.352 15.891 9.219 1 96.88 135 PHE B N 1
ATOM 3195 C CA . PHE B 1 135 ? -3.135 15.109 9.008 1 96.88 135 PHE B CA 1
ATOM 3196 C C . PHE B 1 135 ? -1.947 16.031 8.734 1 96.88 135 PHE B C 1
ATOM 3198 O O . PHE B 1 135 ? -1 15.633 8.047 1 96.88 135 PHE B O 1
ATOM 3205 N N . GLY B 1 136 ? -1.81 17.156 9.453 1 88.44 136 GLY B N 1
ATOM 3206 C CA . GLY B 1 136 ? -0.718 18.078 9.203 1 88.44 136 GLY B CA 1
ATOM 3207 C C . GLY B 1 136 ? 0.465 17.891 10.125 1 88.44 136 GLY B C 1
ATOM 3208 O O . GLY B 1 136 ? 0.289 17.656 11.328 1 88.44 136 GLY B O 1
ATOM 3209 N N . GLY B 1 137 ? 1.714 17.766 9.516 1 93.69 137 GLY B N 1
ATOM 3210 C CA . GLY B 1 137 ? 2.916 17.891 10.32 1 93.69 137 GLY B CA 1
ATOM 3211 C C . GLY B 1 137 ? 3.721 16.609 10.391 1 93.69 137 GLY B C 1
ATOM 3212 O O . GLY B 1 137 ? 4.953 16.641 10.453 1 93.69 137 GLY B O 1
ATOM 3213 N N . LEU B 1 138 ? 3.037 15.406 10.453 1 96.5 138 LEU B N 1
ATOM 3214 C CA . LEU B 1 138 ? 3.771 14.164 10.648 1 96.5 138 LEU B CA 1
ATOM 3215 C C . LEU B 1 138 ? 4.641 13.852 9.43 1 96.5 138 LEU B C 1
ATOM 3217 O O . LEU B 1 138 ? 5.836 13.586 9.57 1 96.5 138 LEU B O 1
ATOM 3221 N N . LEU B 1 139 ? 4.055 13.891 8.273 1 97.12 139 LEU B N 1
ATOM 3222 C CA . LEU B 1 139 ? 4.785 13.641 7.035 1 97.12 139 LEU B CA 1
ATOM 3223 C C . LEU B 1 139 ? 5.855 14.703 6.809 1 97.12 139 LEU B C 1
ATOM 3225 O O . LEU B 1 139 ? 6.992 14.375 6.453 1 97.12 139 LEU B O 1
ATOM 3229 N N . ASP B 1 140 ? 5.523 15.945 7.039 1 97.38 140 ASP B N 1
ATOM 3230 C CA . ASP B 1 140 ? 6.465 17.047 6.875 1 97.38 140 ASP B CA 1
ATOM 3231 C C . ASP B 1 140 ? 7.641 16.906 7.84 1 97.38 140 ASP B C 1
ATOM 3233 O O . ASP B 1 140 ? 8.781 17.234 7.484 1 97.38 140 ASP B O 1
ATOM 3237 N N . SER B 1 141 ? 7.332 16.5 9.023 1 98.06 141 SER B N 1
ATOM 3238 C CA . SER B 1 141 ? 8.383 16.312 10.016 1 98.06 141 SER B CA 1
ATOM 3239 C C . SER B 1 141 ? 9.336 15.188 9.602 1 98.06 141 SER B C 1
ATOM 3241 O O . SER B 1 141 ? 10.547 15.312 9.781 1 98.06 141 SER B O 1
ATOM 3243 N N . ARG B 1 142 ? 8.789 14.148 9.086 1 98 142 ARG B N 1
ATOM 3244 C CA . ARG B 1 142 ? 9.625 13.07 8.578 1 98 142 ARG B CA 1
ATOM 3245 C C . ARG B 1 142 ? 10.508 13.547 7.426 1 98 142 ARG B C 1
ATOM 3247 O O . ARG B 1 142 ? 11.688 13.211 7.363 1 98 142 ARG B O 1
ATOM 3254 N N . ARG B 1 143 ? 9.945 14.266 6.535 1 97.88 143 ARG B N 1
ATOM 3255 C CA . ARG B 1 143 ? 10.727 14.805 5.422 1 97.88 143 ARG B CA 1
ATOM 3256 C C . ARG B 1 143 ? 11.844 15.711 5.926 1 97.88 143 ARG B C 1
ATOM 3258 O O . ARG B 1 143 ? 12.945 15.695 5.383 1 97.88 143 ARG B O 1
ATOM 3265 N N . PHE B 1 144 ? 11.516 16.531 6.941 1 98.25 144 PHE B N 1
ATOM 3266 C CA . PHE B 1 144 ? 12.539 17.375 7.551 1 98.25 144 PHE B CA 1
ATOM 3267 C C . PHE B 1 144 ? 13.656 16.531 8.148 1 98.25 144 PHE B C 1
ATOM 3269 O O . PHE B 1 144 ? 14.836 16.844 7.984 1 98.25 144 PHE B O 1
ATOM 3276 N N . THR B 1 145 ? 13.312 15.438 8.805 1 98 145 THR B N 1
ATOM 3277 C CA . THR B 1 145 ? 14.297 14.516 9.359 1 98 145 THR B CA 1
ATOM 3278 C C . THR B 1 145 ? 15.203 13.969 8.266 1 98 145 THR B C 1
ATOM 3280 O O . THR B 1 145 ? 16.422 13.891 8.445 1 98 145 THR B O 1
ATOM 3283 N N . VAL B 1 146 ? 14.586 13.57 7.156 1 97.06 146 VAL B N 1
ATOM 3284 C CA . VAL B 1 146 ? 15.344 13.031 6.035 1 97.06 146 VAL B CA 1
ATOM 3285 C C . VAL B 1 146 ? 16.328 14.086 5.523 1 97.06 146 VAL B C 1
ATOM 3287 O O . VAL B 1 146 ? 17.484 13.781 5.238 1 97.06 146 VAL B O 1
ATOM 3290 N N . VAL B 1 147 ? 15.859 15.336 5.387 1 96.5 147 VAL B N 1
ATOM 3291 C CA . VAL B 1 147 ? 16.703 16.438 4.91 1 96.5 147 VAL B CA 1
ATOM 3292 C C . VAL B 1 147 ? 17.844 16.672 5.895 1 96.5 147 VAL B C 1
ATOM 3294 O O . VAL B 1 147 ? 19 16.812 5.484 1 96.5 147 VAL B O 1
ATOM 3297 N N . LEU B 1 148 ? 17.547 16.703 7.195 1 96.75 148 LEU B N 1
ATOM 3298 C CA . LEU B 1 148 ? 18.562 16.922 8.211 1 96.75 148 LEU B CA 1
ATOM 3299 C C . LEU B 1 148 ? 19.656 15.852 8.117 1 96.75 148 LEU B C 1
ATOM 3301 O O . LEU B 1 148 ? 20.844 16.172 8.094 1 96.75 148 LEU B O 1
ATOM 3305 N N . ARG B 1 149 ? 19.234 14.641 7.961 1 95.62 149 ARG B N 1
ATOM 3306 C CA . ARG B 1 149 ? 20.188 13.531 7.871 1 95.62 149 ARG B CA 1
ATOM 3307 C C . ARG B 1 149 ? 21.047 13.648 6.617 1 95.62 149 ARG B C 1
ATOM 3309 O O . ARG B 1 149 ? 22.234 13.328 6.641 1 95.62 149 ARG B O 1
ATOM 3316 N N . SER B 1 150 ? 20.453 14.109 5.574 1 93.94 150 SER B N 1
ATOM 3317 C CA . SER B 1 150 ? 21.172 14.227 4.309 1 93.94 150 SER B CA 1
ATOM 3318 C C . SER B 1 150 ? 22.297 15.25 4.398 1 93.94 150 SER B C 1
ATOM 3320 O O . SER B 1 150 ? 23.266 15.195 3.633 1 93.94 150 SER B O 1
ATOM 3322 N N . ILE B 1 151 ? 22.203 16.188 5.324 1 93.06 151 ILE B N 1
ATOM 3323 C CA . ILE B 1 151 ? 23.234 17.203 5.445 1 93.06 151 ILE B CA 1
ATOM 3324 C C . ILE B 1 151 ? 24.062 16.953 6.703 1 93.06 151 ILE B C 1
ATOM 3326 O O . ILE B 1 151 ? 24.719 17.859 7.215 1 93.06 151 ILE B O 1
ATOM 3330 N N . GLY B 1 152 ? 23.906 15.742 7.266 1 94.12 152 GLY B N 1
ATOM 3331 C CA . GLY B 1 152 ? 24.812 15.266 8.312 1 94.12 152 GLY B CA 1
ATOM 3332 C C . GLY B 1 152 ? 24.312 15.586 9.711 1 94.12 152 GLY B C 1
ATOM 3333 O O . GLY B 1 152 ? 25.062 15.445 10.68 1 94.12 152 GLY B O 1
ATOM 3334 N N . ILE B 1 153 ? 23.078 16.031 9.844 1 94.5 153 ILE B N 1
ATOM 3335 C CA . ILE B 1 153 ? 22.531 16.328 11.156 1 94.5 153 ILE B CA 1
ATOM 3336 C C . ILE B 1 153 ? 21.656 15.164 11.625 1 94.5 153 ILE B C 1
ATOM 3338 O O . ILE B 1 153 ? 20.594 14.906 11.055 1 94.5 153 ILE B O 1
ATOM 3342 N N . GLU B 1 154 ? 22.109 14.469 12.641 1 94.12 154 GLU B N 1
ATOM 3343 C CA . GLU B 1 154 ? 21.359 13.336 13.18 1 94.12 154 GLU B CA 1
ATOM 3344 C C . GLU B 1 154 ? 20.344 13.781 14.227 1 94.12 154 GLU B C 1
ATOM 3346 O O . GLU B 1 154 ? 20.609 13.703 15.43 1 94.12 154 GLU B O 1
ATOM 3351 N N . ALA B 1 155 ? 19.219 14.203 13.805 1 95.38 155 ALA B N 1
ATOM 3352 C CA . ALA B 1 155 ? 18.141 14.672 14.68 1 95.38 155 ALA B CA 1
ATOM 3353 C C . ALA B 1 155 ? 16.781 14.43 14.055 1 95.38 155 ALA B C 1
ATOM 3355 O O . ALA B 1 155 ? 16.672 14.273 12.836 1 95.38 155 ALA B O 1
ATOM 3356 N N . GLU B 1 156 ? 15.82 14.32 14.844 1 95.75 156 GLU B N 1
ATOM 3357 C CA . GLU B 1 156 ? 14.438 14.25 14.375 1 95.75 156 GLU B CA 1
ATOM 3358 C C . GLU B 1 156 ? 13.852 15.648 14.188 1 95.75 156 GLU B C 1
ATOM 3360 O O . GLU B 1 156 ? 13.914 16.484 15.094 1 95.75 156 GLU B O 1
ATOM 3365 N N . GLY B 1 157 ? 13.391 15.844 13.023 1 96.94 157 GLY B N 1
ATOM 3366 C CA . GLY B 1 157 ? 12.797 17.141 12.719 1 96.94 157 GLY B CA 1
ATOM 3367 C C . GLY B 1 157 ? 11.32 17.219 13.07 1 96.94 157 GLY B C 1
ATOM 3368 O O . GLY B 1 157 ? 10.641 16.203 13.125 1 96.94 157 GLY B O 1
ATOM 3369 N N . GLN B 1 158 ? 10.891 18.422 13.344 1 97.56 158 GLN B N 1
ATOM 3370 C CA . GLN B 1 158 ? 9.484 18.734 13.539 1 97.56 158 GLN B CA 1
ATOM 3371 C C . GLN B 1 158 ? 9.062 19.906 12.656 1 97.56 158 GLN B C 1
ATOM 3373 O O . GLN B 1 158 ? 9.82 20.875 12.477 1 97.56 158 GLN B O 1
ATOM 3378 N N . VAL B 1 159 ? 7.93 19.734 12.086 1 98.38 159 VAL B N 1
ATOM 3379 C CA . VAL B 1 159 ? 7.398 20.812 11.25 1 98.38 159 VAL B CA 1
ATOM 3380 C C . VAL B 1 159 ? 5.977 21.156 11.688 1 98.38 159 VAL B C 1
ATOM 3382 O O . VAL B 1 159 ? 5.133 20.266 11.844 1 98.38 159 VAL B O 1
ATOM 3385 N N . LEU B 1 160 ? 5.688 22.375 11.984 1 98.31 160 LEU B N 1
ATOM 3386 C CA . LEU B 1 160 ? 4.379 22.922 12.352 1 98.31 160 LEU B CA 1
ATOM 3387 C C . LEU B 1 160 ? 3.85 23.844 11.266 1 98.31 160 LEU B C 1
ATOM 3389 O O . LEU B 1 160 ? 4.332 23.812 10.125 1 98.31 160 LEU B O 1
ATOM 3393 N N . GLY B 1 161 ? 2.809 24.609 11.562 1 97.94 161 GLY B N 1
ATOM 3394 C CA . GLY B 1 161 ? 2.271 25.594 10.625 1 97.94 161 GLY B CA 1
ATOM 3395 C C . GLY B 1 161 ? 1.34 24.984 9.594 1 97.94 161 GLY B C 1
ATOM 3396 O O . GLY B 1 161 ? 0.5 24.141 9.93 1 97.94 161 GLY B O 1
ATOM 3397 N N . GLU B 1 162 ? 1.436 25.5 8.398 1 96.94 162 GLU B N 1
ATOM 3398 C CA . GLU B 1 162 ? 0.574 25.031 7.32 1 96.94 162 GLU B CA 1
ATOM 3399 C C . GLU B 1 162 ? 1.168 23.812 6.633 1 96.94 162 GLU B C 1
ATOM 3401 O O . GLU B 1 162 ? 2.371 23.766 6.371 1 96.94 162 GLU B O 1
ATOM 3406 N N . HIS B 1 163 ? 0.392 22.766 6.387 1 93.5 163 HIS B N 1
ATOM 3407 C CA . HIS B 1 163 ? 0.796 21.672 5.508 1 93.5 163 HIS B CA 1
ATOM 3408 C C . HIS B 1 163 ? 0.888 22.141 4.059 1 93.5 163 HIS B C 1
ATOM 3410 O O . HIS B 1 163 ? -0.005 21.859 3.256 1 93.5 163 HIS B O 1
ATOM 3416 N N . GLY B 1 164 ? 1.908 22.812 3.717 1 90.62 164 GLY B N 1
ATOM 3417 C CA . GLY B 1 164 ? 2.113 23.438 2.418 1 90.62 164 GLY B CA 1
ATOM 3418 C C . GLY B 1 164 ? 3.283 24.391 2.395 1 90.62 164 GLY B C 1
ATOM 3419 O O . GLY B 1 164 ? 4.355 24.094 2.924 1 90.62 164 GLY B O 1
ATOM 3420 N N . GLU B 1 165 ? 3.055 25.516 1.806 1 91 165 GLU B N 1
ATOM 3421 C CA . GLU B 1 165 ? 4.129 26.469 1.548 1 91 165 GLU B CA 1
ATOM 3422 C C . GLU B 1 165 ? 4.57 27.156 2.832 1 91 165 GLU B C 1
ATOM 3424 O O . GLU B 1 165 ? 5.711 27.609 2.943 1 91 165 GLU B O 1
ATOM 3429 N N . HIS B 1 166 ? 3.709 27.203 3.779 1 95.62 166 HIS B N 1
ATOM 3430 C CA . HIS B 1 166 ? 4 27.938 5 1 95.62 166 HIS B CA 1
ATOM 3431 C C . HIS B 1 166 ? 4.273 27 6.168 1 95.62 166 HIS B C 1
ATOM 3433 O O . HIS B 1 166 ? 3.789 27.219 7.277 1 95.62 166 HIS B O 1
ATOM 3439 N N . GLN B 1 167 ? 4.957 25.922 5.859 1 97.56 167 GLN B N 1
ATOM 3440 C CA . GLN B 1 167 ? 5.406 25.031 6.926 1 97.56 167 GLN B CA 1
ATOM 3441 C C . GLN B 1 167 ? 6.453 25.719 7.805 1 97.56 167 GLN B C 1
ATOM 3443 O O . GLN B 1 167 ? 7.16 26.609 7.352 1 97.56 167 GLN B O 1
ATOM 3448 N N . VAL B 1 168 ? 6.543 25.328 9.039 1 98.31 168 VAL B N 1
ATOM 3449 C CA . VAL B 1 168 ? 7.441 25.938 10.016 1 98.31 168 VAL B CA 1
ATOM 3450 C C . VAL B 1 168 ? 8.328 24.875 10.641 1 98.31 168 VAL B C 1
ATOM 3452 O O . VAL B 1 168 ? 8 24.328 11.703 1 98.31 168 VAL B O 1
ATOM 3455 N N . PRO B 1 169 ? 9.5 24.625 10.055 1 98.44 169 PRO B N 1
ATOM 3456 C CA . PRO B 1 169 ? 10.445 23.703 10.695 1 98.44 169 PRO B CA 1
ATOM 3457 C C . PRO B 1 169 ? 11.008 24.25 12.008 1 98.44 169 PRO B C 1
ATOM 3459 O O . PRO B 1 169 ? 11.328 25.438 12.102 1 98.44 169 PRO B O 1
ATOM 3462 N N . LEU B 1 170 ? 11.109 23.438 12.992 1 97.88 170 LEU B N 1
ATOM 3463 C CA . LEU B 1 170 ? 11.602 23.828 14.305 1 97.88 170 LEU B CA 1
ATOM 3464 C C . LEU B 1 170 ? 13.109 23.609 14.414 1 97.88 170 LEU B C 1
ATOM 3466 O O . LEU B 1 170 ? 13.547 22.562 14.875 1 97.88 170 LEU B O 1
ATOM 3470 N N . PHE B 1 171 ? 13.812 24.609 14.117 1 97.81 171 PHE B N 1
ATOM 3471 C CA . PHE B 1 171 ? 15.266 24.547 14.211 1 97.81 171 PHE B CA 1
ATOM 3472 C C . PHE B 1 171 ? 15.719 24.703 15.664 1 97.81 171 PHE B C 1
ATOM 3474 O O . PHE B 1 171 ? 16.75 24.156 16.047 1 97.81 171 PHE B O 1
ATOM 3481 N N . SER B 1 172 ? 14.938 25.391 16.469 1 95.12 172 SER B N 1
ATOM 3482 C CA . SER B 1 172 ? 15.266 25.656 17.859 1 95.12 172 SER B CA 1
ATOM 3483 C C . SER B 1 172 ? 15.289 24.359 18.672 1 95.12 172 SER B C 1
ATOM 3485 O O . SER B 1 172 ? 15.883 24.312 19.75 1 95.12 172 SER B O 1
ATOM 3487 N N . SER B 1 173 ? 14.562 23.359 18.172 1 93 173 SER B N 1
ATOM 3488 C CA . SER B 1 173 ? 14.492 22.078 18.875 1 93 173 SER B CA 1
ATOM 3489 C C . SER B 1 173 ? 15.711 21.219 18.562 1 93 173 SER B C 1
ATOM 3491 O O . SER B 1 173 ? 15.898 20.172 19.188 1 93 173 SER B O 1
ATOM 3493 N N . LEU B 1 174 ? 16.484 21.812 17.688 1 94.25 174 LEU B N 1
ATOM 3494 C CA . LEU B 1 174 ? 17.688 21.062 17.312 1 94.25 174 LEU B CA 1
ATOM 3495 C C . LEU B 1 174 ? 18.844 21.375 18.266 1 94.25 174 LEU B C 1
ATOM 3497 O O . LEU B 1 174 ? 18.875 22.453 18.859 1 94.25 174 LEU B O 1
ATOM 3501 N N . ASP B 1 175 ? 19.734 20.5 18.625 1 89.81 175 ASP B N 1
ATOM 3502 C CA . ASP B 1 175 ? 20.875 20.703 19.531 1 89.81 175 ASP B CA 1
ATOM 3503 C C . ASP B 1 175 ? 22 21.438 18.812 1 89.81 175 ASP B C 1
ATOM 3505 O O . ASP B 1 175 ? 23.156 21.406 19.266 1 89.81 175 ASP B O 1
ATOM 3509 N N . ILE B 1 176 ? 21.688 22.109 17.688 1 92.44 176 ILE B N 1
ATOM 3510 C CA . ILE B 1 176 ? 22.688 22.844 16.922 1 92.44 176 ILE B CA 1
ATOM 3511 C C . ILE B 1 176 ? 22.094 24.156 16.438 1 92.44 176 ILE B C 1
ATOM 3513 O O . ILE B 1 176 ? 20.891 24.234 16.156 1 92.44 176 ILE B O 1
ATOM 3517 N N . ASP B 1 177 ? 22.969 25.125 16.391 1 92.44 177 ASP B N 1
ATOM 3518 C CA . ASP B 1 177 ? 22.531 26.422 15.875 1 92.44 177 ASP B CA 1
ATOM 3519 C C . ASP B 1 177 ? 22.656 26.469 14.352 1 92.44 177 ASP B C 1
ATOM 3521 O O . ASP B 1 177 ? 23.75 26.344 13.797 1 92.44 177 ASP B O 1
ATOM 3525 N N . ILE B 1 178 ? 21.547 26.625 13.734 1 95.31 178 ILE B N 1
ATOM 3526 C CA . ILE B 1 178 ? 21.516 26.75 12.281 1 95.31 178 ILE B CA 1
ATOM 3527 C C . ILE B 1 178 ? 21.234 28.188 11.883 1 95.31 178 ILE B C 1
ATOM 3529 O O . ILE B 1 178 ? 20.188 28.75 12.234 1 95.31 178 ILE B O 1
ATOM 3533 N N . PRO B 1 179 ? 22.125 28.828 11.125 1 96.12 179 PRO B N 1
ATOM 3534 C CA . PRO B 1 179 ? 21.922 30.219 10.719 1 96.12 179 PRO B CA 1
ATOM 3535 C C . PRO B 1 179 ? 20.688 30.406 9.852 1 96.12 179 PRO B C 1
ATOM 3537 O O . PRO B 1 179 ? 20.297 29.5 9.117 1 96.12 179 PRO B O 1
ATOM 3540 N N . ILE B 1 180 ? 20.141 31.594 9.859 1 97.06 180 ILE B N 1
ATOM 3541 C CA . ILE B 1 180 ? 18.859 31.906 9.234 1 97.06 180 ILE B CA 1
ATOM 3542 C C . ILE B 1 180 ? 18.938 31.641 7.734 1 97.06 180 ILE B C 1
ATOM 3544 O O . ILE B 1 180 ? 18.031 31.031 7.16 1 97.06 180 ILE B O 1
ATOM 3548 N N . PRO B 1 181 ? 20.062 32 7.066 1 97.38 181 PRO B N 1
ATOM 3549 C CA . PRO B 1 181 ? 20.109 31.719 5.629 1 97.38 181 PRO B CA 1
ATOM 3550 C C . PRO B 1 181 ? 20.016 30.234 5.324 1 97.38 181 PRO B C 1
ATOM 3552 O O . PRO B 1 181 ? 19.391 29.844 4.328 1 97.38 181 PRO B O 1
ATOM 3555 N N . VAL B 1 182 ? 20.609 29.453 6.18 1 96.69 182 VAL B N 1
ATOM 3556 C CA . VAL B 1 182 ? 20.562 28.016 6.008 1 96.69 182 VAL B CA 1
ATOM 3557 C C . VAL B 1 182 ? 19.156 27.5 6.316 1 96.69 182 VAL B C 1
ATOM 3559 O O . VAL B 1 182 ? 18.656 26.594 5.645 1 96.69 182 VAL B O 1
ATOM 3562 N N . ARG B 1 183 ? 18.469 28.094 7.344 1 97.88 183 ARG B N 1
ATOM 3563 C CA . ARG B 1 183 ? 17.078 27.75 7.648 1 97.88 183 ARG B CA 1
ATOM 3564 C C . ARG B 1 183 ? 16.188 27.984 6.434 1 97.88 183 ARG B C 1
ATOM 3566 O O . ARG B 1 183 ? 15.359 27.125 6.098 1 97.88 183 ARG B O 1
ATOM 3573 N N . GLU B 1 184 ? 16.406 29.094 5.82 1 97.56 184 GLU B N 1
ATOM 3574 C CA . GLU B 1 184 ? 15.594 29.453 4.66 1 97.56 184 GLU B CA 1
ATOM 3575 C C . GLU B 1 184 ? 15.82 28.484 3.504 1 97.56 184 GLU B C 1
ATOM 3577 O O . GLU B 1 184 ? 14.883 28.141 2.785 1 97.56 184 GLU B O 1
ATOM 3582 N N . GLU B 1 185 ? 17.031 28.109 3.314 1 96.88 185 GLU B N 1
ATOM 3583 C CA . GLU B 1 185 ? 17.359 27.141 2.266 1 96.88 185 GLU B CA 1
ATOM 3584 C C . GLU B 1 185 ? 16.703 25.797 2.525 1 96.88 185 GLU B C 1
ATOM 3586 O O . GLU B 1 185 ? 16.141 25.188 1.61 1 96.88 185 GLU B O 1
ATOM 3591 N N . ILE B 1 186 ? 16.797 25.359 3.766 1 97.19 186 ILE B N 1
ATOM 3592 C CA . ILE B 1 186 ? 16.188 24.094 4.148 1 97.19 186 ILE B CA 1
ATOM 3593 C C . ILE B 1 186 ? 14.664 24.156 3.953 1 97.19 186 ILE B C 1
ATOM 3595 O O . ILE B 1 186 ? 14.062 23.25 3.395 1 97.19 186 ILE B O 1
ATOM 3599 N N . LEU B 1 187 ? 14.07 25.266 4.387 1 97.56 187 LEU B N 1
ATOM 3600 C CA . LEU B 1 187 ? 12.633 25.469 4.246 1 97.56 187 LEU B CA 1
ATOM 3601 C C . LEU B 1 187 ? 12.219 25.422 2.781 1 97.56 187 LEU B C 1
ATOM 3603 O O . LEU B 1 187 ? 11.211 24.797 2.438 1 97.56 187 LEU B O 1
ATOM 3607 N N . THR B 1 188 ? 12.977 26.062 1.901 1 95.88 188 THR B N 1
ATOM 3608 C CA . THR B 1 188 ? 12.703 26.031 0.469 1 95.88 188 THR B CA 1
ATOM 3609 C C . THR B 1 188 ? 12.75 24.609 -0.071 1 95.88 188 THR B C 1
ATOM 3611 O O . THR B 1 188 ? 11.898 24.219 -0.86 1 95.88 188 THR B O 1
ATOM 3614 N N . GLY B 1 189 ? 13.703 23.859 0.343 1 94.88 189 GLY B N 1
ATOM 3615 C CA . GLY B 1 189 ? 13.812 22.469 -0.049 1 94.88 189 GLY B CA 1
ATOM 3616 C C . GLY B 1 189 ? 12.648 21.625 0.423 1 94.88 189 GLY B C 1
ATOM 3617 O O . GLY B 1 189 ? 12.164 20.766 -0.313 1 94.88 189 GLY B O 1
ATOM 3618 N N . LEU B 1 190 ? 12.211 21.844 1.639 1 96.31 190 LEU B N 1
ATOM 3619 C CA . LEU B 1 190 ? 11.102 21.094 2.221 1 96.31 190 LEU B CA 1
ATOM 3620 C C . LEU B 1 190 ? 9.82 21.312 1.427 1 96.31 190 LEU B C 1
ATOM 3622 O O . LEU B 1 190 ? 9.031 20.391 1.232 1 96.31 190 LEU B O 1
ATOM 3626 N N . ARG B 1 191 ? 9.609 22.531 0.917 1 92.38 191 ARG B N 1
ATOM 3627 C CA . ARG B 1 191 ? 8.422 22.859 0.128 1 92.38 191 ARG B CA 1
ATOM 3628 C C . ARG B 1 191 ? 8.367 22.016 -1.149 1 92.38 191 ARG B C 1
ATOM 3630 O O . ARG B 1 191 ? 7.289 21.719 -1.655 1 92.38 191 ARG B O 1
ATOM 3637 N N . GLY B 1 192 ? 9.477 21.547 -1.621 1 91.38 192 GLY B N 1
ATOM 3638 C CA . GLY B 1 192 ? 9.562 20.797 -2.867 1 91.38 192 GLY B CA 1
ATOM 3639 C C . GLY B 1 192 ? 9.805 19.312 -2.66 1 91.38 192 GLY B C 1
ATOM 3640 O O . GLY B 1 192 ? 10.07 18.594 -3.619 1 91.38 192 GLY B O 1
ATOM 3641 N N . SER B 1 193 ? 9.656 18.844 -1.441 1 92.5 193 SER B N 1
ATOM 3642 C CA . SER B 1 193 ? 10.078 17.5 -1.083 1 92.5 193 SER B CA 1
ATOM 3643 C C . SER B 1 193 ? 9.234 16.438 -1.8 1 92.5 193 SER B C 1
ATOM 3645 O O . SER B 1 193 ? 9.695 15.32 -2.035 1 92.5 193 SER B O 1
ATOM 3647 N N . SER B 1 194 ? 7.984 16.812 -2.18 1 92.94 194 SER B N 1
ATOM 3648 C CA . SER B 1 194 ? 7.082 15.844 -2.787 1 92.94 194 SER B CA 1
ATOM 3649 C C . SER B 1 194 ? 7.281 15.773 -4.297 1 92.94 194 SER B C 1
ATOM 3651 O O . SER B 1 194 ? 6.816 14.836 -4.949 1 92.94 194 SER B O 1
ATOM 3653 N N . MET B 1 195 ? 7.977 16.719 -4.895 1 93.19 195 MET B N 1
ATOM 3654 C CA . MET B 1 195 ? 8 16.906 -6.34 1 93.19 195 MET B CA 1
ATOM 3655 C C . MET B 1 195 ? 8.664 15.734 -7.039 1 93.19 195 MET B C 1
ATOM 3657 O O . MET B 1 195 ? 8.156 15.234 -8.039 1 93.19 195 MET B O 1
ATOM 3661 N N . PRO B 1 196 ? 9.82 15.242 -6.492 1 95 196 PRO B N 1
ATOM 3662 C CA . PRO B 1 196 ? 10.422 14.094 -7.168 1 95 196 PRO B CA 1
ATOM 3663 C C . PRO B 1 196 ? 9.508 12.867 -7.176 1 95 196 PRO B C 1
ATOM 3665 O O . PRO B 1 196 ? 9.516 12.094 -8.133 1 95 196 PRO B O 1
ATOM 3668 N N . VAL B 1 197 ? 8.742 12.664 -6.113 1 96.81 197 VAL B N 1
ATOM 3669 C CA . VAL B 1 197 ? 7.82 11.539 -6.035 1 96.81 197 VAL B CA 1
ATOM 3670 C C . VAL B 1 197 ? 6.703 11.719 -7.059 1 96.81 197 VAL B C 1
ATOM 3672 O O . VAL B 1 197 ? 6.387 10.789 -7.809 1 96.81 197 VAL B O 1
ATOM 3675 N N . ILE B 1 198 ? 6.16 12.93 -7.121 1 94.69 198 ILE B N 1
ATOM 3676 C CA . ILE B 1 198 ? 5.051 13.227 -8.016 1 94.69 198 ILE B CA 1
ATOM 3677 C C . ILE B 1 198 ? 5.508 13.07 -9.469 1 94.69 198 ILE B C 1
ATOM 3679 O O . ILE B 1 198 ? 4.797 12.484 -10.289 1 94.69 198 ILE B O 1
ATOM 3683 N N . LYS B 1 199 ? 6.691 13.539 -9.758 1 94.88 199 LYS B N 1
ATOM 3684 C CA . LYS B 1 199 ? 7.227 13.453 -11.117 1 94.88 199 LYS B CA 1
ATOM 3685 C C . LYS B 1 199 ? 7.488 12.008 -11.516 1 94.88 199 LYS B C 1
ATOM 3687 O O . LYS B 1 199 ? 7.32 11.641 -12.68 1 94.88 199 LYS B O 1
ATOM 3692 N N . GLY B 1 200 ? 7.855 11.18 -10.547 1 96.94 200 GLY B N 1
ATOM 3693 C CA . GLY B 1 200 ? 8.281 9.828 -10.859 1 96.94 200 GLY B CA 1
ATOM 3694 C C . GLY B 1 200 ? 7.137 8.828 -10.867 1 96.94 200 GLY B C 1
ATOM 3695 O O . GLY B 1 200 ? 7.219 7.793 -11.531 1 96.94 200 GLY B O 1
ATOM 3696 N N . LYS B 1 201 ? 6.105 9.117 -10.086 1 96.12 201 LYS B N 1
ATOM 3697 C CA . LYS B 1 201 ? 5.062 8.094 -10.016 1 96.12 201 LYS B CA 1
ATOM 3698 C C . LYS B 1 201 ? 3.684 8.727 -9.859 1 96.12 201 LYS B C 1
ATOM 3700 O O . LYS B 1 201 ? 2.742 8.07 -9.406 1 96.12 201 LYS B O 1
ATOM 3705 N N . ALA B 1 202 ? 3.521 10.008 -10.062 1 92 202 ALA B N 1
ATOM 3706 C CA . ALA B 1 202 ? 2.283 10.766 -10.25 1 92 202 ALA B CA 1
ATOM 3707 C C . ALA B 1 202 ? 1.653 11.125 -8.906 1 92 202 ALA B C 1
ATOM 3709 O O . ALA B 1 202 ? 0.544 11.664 -8.859 1 92 202 ALA B O 1
ATOM 3710 N N . GLY B 1 203 ? 2.32 10.859 -7.809 1 93.38 203 GLY B N 1
ATOM 3711 C CA . GLY B 1 203 ? 1.806 11.281 -6.516 1 93.38 203 GLY B CA 1
ATOM 3712 C C . GLY B 1 203 ? 2.479 10.586 -5.348 1 93.38 203 GLY B C 1
ATOM 3713 O O . GLY B 1 203 ? 3.08 9.523 -5.516 1 93.38 203 GLY B O 1
ATOM 3714 N N . THR B 1 204 ? 2.369 11.203 -4.188 1 95.31 204 THR B N 1
ATOM 3715 C CA . THR B 1 204 ? 2.809 10.562 -2.953 1 95.31 204 THR B CA 1
ATOM 3716 C C . THR B 1 204 ? 1.736 9.617 -2.426 1 95.31 204 THR B C 1
ATOM 3718 O O . THR B 1 204 ? 0.546 9.938 -2.461 1 95.31 204 THR B O 1
ATOM 3721 N N . VAL B 1 205 ? 2.129 8.422 -1.999 1 97.81 205 VAL B N 1
ATOM 3722 C CA . VAL B 1 205 ? 1.137 7.441 -1.566 1 97.81 205 VAL B CA 1
ATOM 3723 C C . VAL B 1 205 ? 1.621 6.738 -0.3 1 97.81 205 VAL B C 1
ATOM 3725 O O . VAL B 1 205 ? 0.958 6.789 0.738 1 97.81 205 VAL B O 1
ATOM 3728 N N . PHE B 1 206 ? 2.834 6.172 -0.316 1 98.62 206 PHE B N 1
ATOM 3729 C CA . PHE B 1 206 ? 3.332 5.332 0.769 1 98.62 206 PHE B CA 1
ATOM 3730 C C . PHE B 1 206 ? 3.576 6.16 2.025 1 98.62 206 PHE B C 1
ATOM 3732 O O . PHE B 1 206 ? 3.104 5.809 3.107 1 98.62 206 PHE B O 1
ATOM 3739 N N . GLY B 1 207 ? 4.297 7.254 1.853 1 98.31 207 GLY B N 1
ATOM 3740 C CA . GLY B 1 207 ? 4.59 8.133 2.977 1 98.31 207 GLY B CA 1
ATOM 3741 C C . GLY B 1 207 ? 3.344 8.625 3.688 1 98.31 207 GLY B C 1
ATOM 3742 O O . GLY B 1 207 ? 3.158 8.359 4.879 1 98.31 207 GLY B O 1
ATOM 3743 N N . PRO B 1 208 ? 2.453 9.25 2.912 1 98 208 PRO B N 1
ATOM 3744 C CA . PRO B 1 208 ? 1.227 9.758 3.531 1 98 208 PRO B CA 1
ATOM 3745 C C . PRO B 1 208 ? 0.4 8.656 4.191 1 98 208 PRO B C 1
ATOM 3747 O O . PRO B 1 208 ? -0.06 8.82 5.324 1 98 208 PRO B O 1
ATOM 3750 N N . ALA B 1 209 ? 0.223 7.523 3.498 1 98.69 209 ALA B N 1
ATOM 3751 C CA . ALA B 1 209 ? -0.599 6.449 4.047 1 98.69 209 ALA B CA 1
ATOM 3752 C C . ALA B 1 209 ? 0 5.906 5.34 1 98.69 209 ALA B C 1
ATOM 3754 O O . ALA B 1 209 ? -0.726 5.617 6.293 1 98.69 209 ALA B O 1
ATOM 3755 N N . TYR B 1 210 ? 1.312 5.781 5.359 1 98.62 210 TYR B N 1
ATOM 3756 C CA . TYR B 1 210 ? 1.991 5.316 6.562 1 98.62 210 TYR B CA 1
ATOM 3757 C C . TYR B 1 210 ? 1.71 6.246 7.738 1 98.62 210 TYR B C 1
ATOM 3759 O O . TYR B 1 210 ? 1.364 5.789 8.828 1 98.62 210 TYR B O 1
ATOM 3767 N N . HIS B 1 211 ? 1.849 7.504 7.516 1 98.62 211 HIS B N 1
ATOM 3768 C CA . HIS B 1 211 ? 1.746 8.453 8.617 1 98.62 211 HIS B CA 1
ATOM 3769 C C . HIS B 1 211 ? 0.295 8.648 9.047 1 98.62 211 HIS B C 1
ATOM 3771 O O . HIS B 1 211 ? 0.016 8.875 10.227 1 98.62 211 HIS B O 1
ATOM 3777 N N . ILE B 1 212 ? -0.667 8.57 8.102 1 98.75 212 ILE B N 1
ATOM 3778 C CA . ILE B 1 212 ? -2.074 8.656 8.477 1 98.75 212 ILE B CA 1
ATOM 3779 C C . ILE B 1 212 ? -2.445 7.461 9.352 1 98.75 212 ILE B C 1
ATOM 3781 O O . ILE B 1 212 ? -3.062 7.621 10.406 1 98.75 212 ILE B O 1
ATOM 3785 N N . ALA B 1 213 ? -2.039 6.262 8.93 1 98.56 213 ALA B N 1
ATOM 3786 C CA . ALA B 1 213 ? -2.297 5.074 9.734 1 98.56 213 ALA B CA 1
ATOM 3787 C C . ALA B 1 213 ? -1.606 5.172 11.094 1 98.56 213 ALA B C 1
ATOM 3789 O O . ALA B 1 213 ? -2.188 4.812 12.117 1 98.56 213 ALA B O 1
ATOM 3790 N N . SER B 1 214 ? -0.371 5.684 11.117 1 98.19 214 SER B N 1
ATOM 3791 C CA . SER B 1 214 ? 0.363 5.855 12.367 1 98.19 214 SER B CA 1
ATOM 3792 C C . SER B 1 214 ? -0.345 6.836 13.289 1 98.19 214 SER B C 1
ATOM 3794 O O . SER B 1 214 ? -0.338 6.664 14.516 1 98.19 214 SER B O 1
ATOM 3796 N N . MET B 1 215 ? -0.889 7.863 12.68 1 98.44 215 MET B N 1
ATOM 3797 C CA . MET B 1 215 ? -1.619 8.859 13.461 1 98.44 215 MET B CA 1
ATOM 3798 C C . MET B 1 215 ? -2.789 8.219 14.195 1 98.44 215 MET B C 1
ATOM 3800 O O . MET B 1 215 ? -3.029 8.531 15.367 1 98.44 215 MET B O 1
ATOM 3804 N N . LEU B 1 216 ? -3.535 7.328 13.492 1 98.56 216 LEU B N 1
ATOM 3805 C CA . LEU B 1 216 ? -4.645 6.637 14.141 1 98.56 216 LEU B CA 1
ATOM 3806 C C . LEU B 1 216 ? -4.164 5.879 15.375 1 98.56 216 LEU B C 1
ATOM 3808 O O . LEU B 1 216 ? -4.789 5.953 16.438 1 98.56 216 LEU B O 1
ATOM 3812 N N . GLU B 1 217 ? -3.062 5.242 15.227 1 98.19 217 GLU B N 1
ATOM 3813 C CA . GLU B 1 217 ? -2.496 4.465 16.328 1 98.19 217 GLU B CA 1
ATOM 3814 C C . GLU B 1 217 ? -2.066 5.367 17.484 1 98.19 217 GLU B C 1
ATOM 3816 O O . GLU B 1 217 ? -2.287 5.043 18.641 1 98.19 217 GLU B O 1
ATOM 3821 N N . LYS B 1 218 ? -1.439 6.469 17.141 1 97.94 218 LYS B N 1
ATOM 3822 C CA . LYS B 1 218 ? -0.961 7.406 18.156 1 97.94 218 LYS B CA 1
ATOM 3823 C C . LYS B 1 218 ? -2.125 8.047 18.906 1 97.94 218 LYS B C 1
ATOM 3825 O O . LYS B 1 218 ? -2.049 8.258 20.109 1 97.94 218 LYS B O 1
ATOM 3830 N N . ILE B 1 219 ? -3.139 8.359 18.125 1 98.12 219 ILE B N 1
ATOM 3831 C CA . ILE B 1 219 ? -4.332 8.93 18.75 1 98.12 219 ILE B CA 1
ATOM 3832 C C . ILE B 1 219 ? -4.926 7.926 19.734 1 98.12 219 ILE B C 1
ATOM 3834 O O . ILE B 1 219 ? -5.305 8.289 20.844 1 98.12 219 ILE B O 1
ATOM 3838 N N . GLU B 1 220 ? -5.008 6.66 19.312 1 97.31 220 GLU B N 1
ATOM 3839 C CA . GLU B 1 220 ? -5.555 5.605 20.156 1 9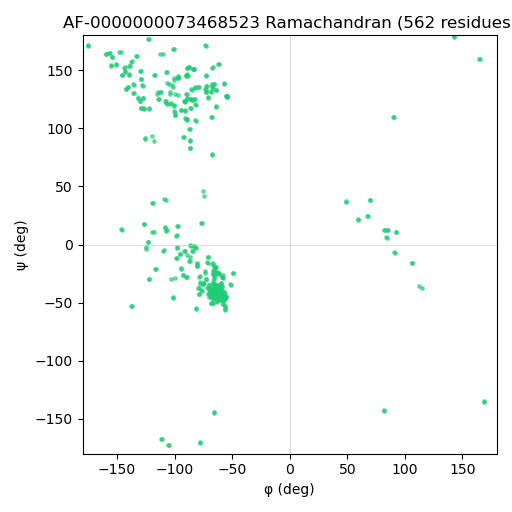7.31 220 GLU B CA 1
ATOM 3840 C C . GLU B 1 220 ? -4.766 5.488 21.469 1 97.31 220 GLU B C 1
ATOM 3842 O O . GLU B 1 220 ? -5.332 5.172 22.516 1 97.31 220 GLU B O 1
ATOM 3847 N N . LYS B 1 221 ? -3.504 5.828 21.469 1 96.88 221 LYS B N 1
ATOM 3848 C CA . LYS B 1 221 ? -2.617 5.695 22.625 1 96.88 221 LYS B CA 1
ATOM 3849 C C . LYS B 1 221 ? -2.547 6.996 23.406 1 96.88 221 LYS B C 1
ATOM 3851 O O . LYS B 1 221 ? -1.942 7.047 24.484 1 96.88 221 LYS B O 1
ATOM 3856 N N . GLY B 1 222 ? -3.1 7.996 22.891 1 96.62 222 GLY B N 1
ATOM 3857 C CA . GLY B 1 222 ? -3.043 9.297 23.547 1 96.62 222 GLY B CA 1
ATOM 3858 C C . GLY B 1 222 ? -1.656 9.914 23.531 1 96.62 222 GLY B C 1
ATOM 3859 O O . GLY B 1 222 ? -1.248 10.562 24.5 1 96.62 222 GLY B O 1
ATOM 3860 N N . GLU B 1 223 ? -0.988 9.711 22.422 1 96.69 223 GLU B N 1
ATOM 3861 C CA . GLU B 1 223 ? 0.365 10.242 22.297 1 96.69 223 GLU B CA 1
ATOM 3862 C C . GLU B 1 223 ? 0.343 11.695 21.844 1 96.69 223 GLU B C 1
ATOM 3864 O O . GLU B 1 223 ? -0.612 12.141 21.203 1 96.69 223 GLU B O 1
ATOM 3869 N N . ARG B 1 224 ? 1.363 12.398 22.266 1 97.06 224 ARG B N 1
ATOM 3870 C CA . ARG B 1 224 ? 1.556 13.742 21.734 1 97.06 224 ARG B CA 1
ATOM 3871 C C . ARG B 1 224 ? 2 13.695 20.281 1 97.06 224 ARG B C 1
ATOM 3873 O O . ARG B 1 224 ? 2.971 13.016 19.938 1 97.06 224 ARG B O 1
ATOM 3880 N N . ILE B 1 225 ? 1.256 14.406 19.422 1 97.44 225 ILE B N 1
ATOM 3881 C CA . ILE B 1 225 ? 1.572 14.414 18 1 97.44 225 ILE B CA 1
ATOM 3882 C C . ILE B 1 225 ? 1.455 15.836 17.453 1 97.44 225 ILE B C 1
ATOM 3884 O O . ILE B 1 225 ? 0.85 16.703 18.078 1 97.44 225 ILE B O 1
ATOM 3888 N N . ILE B 1 226 ? 2.123 16.078 16.344 1 97.81 226 ILE B N 1
ATOM 3889 C CA . ILE B 1 226 ? 1.865 17.281 15.578 1 97.81 226 ILE B CA 1
ATOM 3890 C C . ILE B 1 226 ? 0.691 17.062 14.625 1 97.81 226 ILE B C 1
ATOM 3892 O O . ILE B 1 226 ? 0.686 16.094 13.859 1 97.81 226 ILE B O 1
ATOM 3896 N N . CYS B 1 227 ? -0.332 17.875 14.688 1 98.38 227 CYS B N 1
ATOM 3897 C CA . CYS B 1 227 ? -1.51 17.781 13.828 1 98.38 227 CYS B CA 1
ATOM 3898 C C . CYS B 1 227 ? -2.191 19.141 13.688 1 98.38 227 CYS B C 1
ATOM 3900 O O . CYS B 1 227 ? -1.851 20.078 14.391 1 98.38 227 CYS B O 1
ATOM 3902 N N . SER B 1 228 ? -2.971 19.25 12.695 1 98.56 228 SER B N 1
ATOM 3903 C CA . SER B 1 228 ? -3.707 20.484 12.484 1 98.56 228 SER B CA 1
ATOM 3904 C C . SER B 1 228 ? -4.973 20.531 13.336 1 98.56 228 SER B C 1
ATOM 3906 O O . SER B 1 228 ? -5.766 19.594 13.32 1 98.56 228 SER B O 1
ATOM 3908 N N . LEU B 1 229 ? -5.133 21.547 14.117 1 98.31 229 LEU B N 1
ATOM 3909 C CA . LEU B 1 229 ? -6.293 21.812 14.961 1 98.31 229 LEU B CA 1
ATOM 3910 C C . LEU B 1 229 ? -6.66 23.297 14.93 1 98.31 229 LEU B C 1
ATOM 3912 O O . LEU B 1 229 ? -5.816 24.141 14.625 1 98.31 229 LEU B O 1
ATOM 3916 N N . PRO B 1 230 ? -7.934 23.547 15.18 1 98.25 230 PRO B N 1
ATOM 3917 C CA . PRO B 1 230 ? -8.219 24.969 15.438 1 98.25 230 PRO B CA 1
ATOM 3918 C C . PRO B 1 230 ? -7.355 25.547 16.562 1 98.25 230 PRO B C 1
ATOM 3920 O O . PRO B 1 230 ? -7.293 24.984 17.656 1 98.25 230 PRO B O 1
ATOM 3923 N N . ALA B 1 231 ? -6.711 26.656 16.266 1 97.94 231 ALA B N 1
ATOM 3924 C CA . ALA B 1 231 ? -5.742 27.219 17.203 1 97.94 231 ALA B CA 1
ATOM 3925 C C . ALA B 1 231 ? -6.434 27.734 18.453 1 97.94 231 ALA B C 1
ATOM 3927 O O . ALA B 1 231 ? -5.867 27.703 19.547 1 97.94 231 ALA B O 1
ATOM 3928 N N . ASN B 1 232 ? -7.633 28.344 18.281 1 97.31 232 ASN B N 1
ATOM 3929 C CA . ASN B 1 232 ? -8.477 28.828 19.375 1 97.31 232 ASN B CA 1
ATOM 3930 C C . ASN B 1 232 ? -7.68 29.656 20.375 1 97.31 232 ASN B C 1
ATOM 3932 O O . ASN B 1 232 ? -7.801 29.469 21.578 1 97.31 232 ASN B O 1
ATOM 3936 N N . GLY B 1 233 ? -6.742 30.438 19.922 1 98 233 GLY B N 1
ATOM 3937 C CA . GLY B 1 233 ? -6.027 31.375 20.781 1 98 233 GLY B CA 1
ATOM 3938 C C . GLY B 1 233 ? -4.613 30.922 21.094 1 98 233 GLY B C 1
ATOM 3939 O O . GLY B 1 233 ? -3.809 31.703 21.609 1 98 233 GLY B O 1
ATOM 3940 N N . ALA B 1 234 ? -4.32 29.641 20.844 1 97.62 234 ALA B N 1
ATOM 3941 C CA . ALA B 1 234 ? -2.963 29.156 21.078 1 97.62 234 ALA B CA 1
ATOM 3942 C C . ALA B 1 234 ? -1.94 30.016 20.328 1 97.62 234 ALA B C 1
ATOM 3944 O O . ALA B 1 234 ? -2.102 30.312 19.141 1 97.62 234 ALA B O 1
ATOM 3945 N N . TYR B 1 23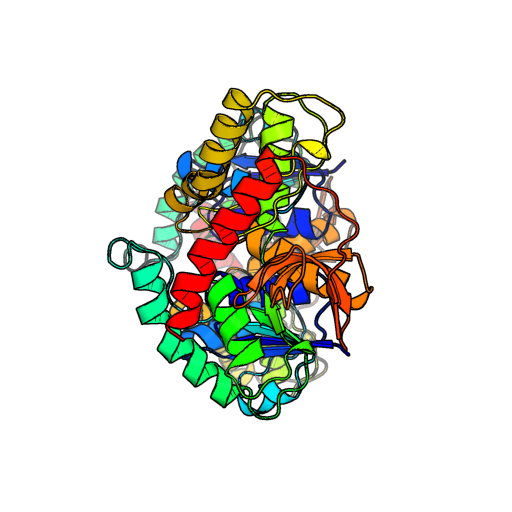5 ? -0.927 30.5 21.094 1 97.19 235 TYR B N 1
ATOM 3946 C CA . TYR B 1 235 ? 0.159 31.328 20.578 1 97.19 235 TYR B CA 1
ATOM 3947 C C . TYR B 1 235 ? -0.378 32.625 19.953 1 97.19 235 TYR B C 1
ATOM 3949 O O . TYR B 1 235 ? 0.21 33.156 19.016 1 97.19 235 TYR B O 1
ATOM 3957 N N . GLY B 1 236 ? -1.57 32.969 20.359 1 97.62 236 GLY B N 1
ATOM 3958 C CA . GLY B 1 236 ? -2.193 34.219 19.891 1 97.62 236 GLY B CA 1
ATOM 3959 C C . GLY B 1 236 ? -2.898 34.062 18.562 1 97.62 236 GLY B C 1
ATOM 3960 O O . GLY B 1 236 ? -3.246 35.062 17.922 1 97.62 236 GLY B O 1
ATOM 3961 N N . ILE B 1 237 ? -3.078 32.875 18.156 1 98.25 237 ILE B N 1
ATOM 3962 C CA . ILE B 1 237 ? -3.621 32.625 16.828 1 98.25 237 ILE B CA 1
ATOM 3963 C C . ILE B 1 237 ? -5.09 32.219 16.938 1 98.25 237 ILE B C 1
ATOM 3965 O O . ILE B 1 237 ? -5.445 31.359 17.75 1 98.25 237 ILE B O 1
ATOM 3969 N N . GLU B 1 238 ? -5.906 32.844 16.156 1 97.81 238 GLU B N 1
ATOM 3970 C CA . GLU B 1 238 ? -7.332 32.562 16.062 1 97.81 238 GLU B CA 1
ATOM 3971 C C . GLU B 1 238 ? -7.789 32.469 14.617 1 97.81 238 GLU B C 1
ATOM 3973 O O . GLU B 1 238 ? -7.074 32.938 13.711 1 97.81 238 GLU B O 1
ATOM 3978 N N . GLY B 1 239 ? -8.922 31.875 14.414 1 98 239 GLY B N 1
ATOM 3979 C CA . GLY B 1 239 ? -9.617 31.984 13.141 1 98 239 GLY B CA 1
ATOM 3980 C C . GLY B 1 239 ? -9.094 31.031 12.086 1 98 239 GLY B C 1
ATOM 3981 O O . GLY B 1 239 ? -9.398 31.188 10.898 1 98 239 GLY B O 1
ATOM 3982 N N . CYS B 1 240 ? -8.305 30.094 12.531 1 98.5 240 CYS B N 1
ATOM 3983 C CA . CYS B 1 240 ? -7.828 29.094 11.578 1 98.5 240 CYS B CA 1
ATOM 3984 C C . CYS B 1 240 ? -7.363 27.828 12.289 1 98.5 240 CYS B C 1
ATOM 3986 O O . CYS B 1 240 ? -7.301 27.797 13.523 1 98.5 240 CYS B O 1
ATOM 3988 N N . SER B 1 241 ? -7.215 26.766 11.562 1 98.38 241 SER B N 1
ATOM 3989 C CA . SER B 1 241 ? -6.512 25.562 12 1 98.38 241 SER B CA 1
ATOM 3990 C C . SER B 1 241 ? -5.105 25.516 11.422 1 98.38 241 SER B C 1
ATOM 3992 O O . SER B 1 241 ? -4.879 25.922 10.281 1 98.38 241 SER B O 1
ATOM 3994 N N . LEU B 1 242 ? -4.141 25.047 12.141 1 98.31 242 LEU B N 1
ATOM 3995 C CA . LEU B 1 242 ? -2.785 24.844 11.641 1 98.31 242 LEU B CA 1
ATOM 3996 C C . LEU B 1 242 ? -2.049 23.812 12.477 1 98.31 242 LEU B C 1
ATOM 3998 O O . LEU B 1 242 ? -2.525 23.406 13.539 1 98.31 242 LEU B O 1
ATOM 4002 N N . GLY B 1 243 ? -0.961 23.328 11.953 1 98.31 243 GLY B N 1
ATOM 4003 C CA . GLY B 1 243 ? -0.171 22.297 12.609 1 98.31 243 GLY B CA 1
ATOM 4004 C C . GLY B 1 243 ? 0.435 22.766 13.922 1 98.31 243 GLY B C 1
ATOM 4005 O O . GLY B 1 243 ? 1.242 23.703 13.945 1 98.31 243 GLY B O 1
ATOM 4006 N N . LEU B 1 244 ? 0.094 22.125 15.031 1 97.81 244 LEU B N 1
ATOM 4007 C CA . LEU B 1 244 ? 0.59 22.375 16.375 1 97.81 244 LEU B CA 1
ATOM 4008 C C . LEU B 1 244 ? 0.734 21.078 17.156 1 97.81 244 LEU B C 1
ATOM 4010 O O . LEU B 1 244 ? 0.106 20.062 16.812 1 97.81 244 LEU B O 1
ATOM 4014 N N . PRO B 1 245 ? 1.638 21.031 18.109 1 97.25 245 PRO B N 1
ATOM 4015 C CA . PRO B 1 245 ? 1.669 19.844 18.969 1 97.25 245 PRO B CA 1
ATOM 4016 C C . PRO B 1 245 ? 0.417 19.719 19.828 1 97.25 245 PRO B C 1
ATOM 4018 O O . PRO B 1 245 ? -0.089 20.719 20.359 1 97.25 245 PRO B O 1
ATOM 4021 N N . ALA B 1 246 ? -0.067 18.531 19.938 1 97.38 246 ALA B N 1
ATOM 4022 C CA . ALA B 1 246 ? -1.271 18.297 20.734 1 97.38 246 ALA B CA 1
ATOM 4023 C C . ALA B 1 246 ? -1.332 16.859 21.234 1 97.38 246 ALA B C 1
ATOM 4025 O O . ALA B 1 246 ? -0.634 15.984 20.719 1 97.38 246 ALA B O 1
ATOM 4026 N N . VAL B 1 247 ? -1.995 16.688 22.281 1 97.25 247 VAL B N 1
ATOM 4027 C CA . VAL B 1 247 ? -2.439 15.359 22.688 1 97.25 247 VAL B CA 1
ATOM 4028 C C . VAL B 1 247 ? -3.861 15.117 22.188 1 97.25 247 VAL B C 1
ATOM 4030 O O . VAL B 1 247 ? -4.781 15.867 22.531 1 97.25 247 VAL B O 1
ATOM 4033 N N . VAL B 1 248 ? -3.967 14.156 21.312 1 97.19 248 VAL B N 1
ATOM 4034 C CA . VAL B 1 248 ? -5.254 13.828 20.703 1 97.19 248 VAL B CA 1
ATOM 4035 C C . VAL B 1 248 ? -5.676 12.414 21.109 1 97.19 248 VAL B C 1
ATOM 4037 O O . VAL B 1 248 ? -4.863 11.492 21.094 1 97.19 248 VAL B O 1
ATOM 4040 N N . THR B 1 249 ? -6.887 12.289 21.578 1 96.44 249 THR B N 1
ATOM 4041 C CA . THR B 1 249 ? -7.496 11 21.891 1 96.44 249 THR B CA 1
ATOM 4042 C C . THR B 1 249 ? -8.789 10.805 21.109 1 96.44 249 THR B C 1
ATOM 4044 O O . THR B 1 249 ? -9.211 11.688 20.359 1 96.44 249 THR B O 1
ATOM 4047 N N . ARG B 1 250 ? -9.422 9.633 21.25 1 89.81 250 ARG B N 1
ATOM 4048 C CA . ARG B 1 250 ? -10.688 9.367 20.578 1 89.81 250 ARG B CA 1
ATOM 4049 C C . ARG B 1 250 ? -11.75 10.383 20.969 1 89.81 250 ARG B C 1
ATOM 4051 O O . ARG B 1 250 ? -12.617 10.727 20.172 1 89.81 250 ARG B O 1
ATOM 4058 N N . SER B 1 251 ? -11.594 10.938 22.156 1 87.88 251 SER B N 1
ATOM 4059 C CA . SER B 1 251 ? -12.688 11.727 22.719 1 87.88 251 SER B CA 1
ATOM 4060 C C . SER B 1 251 ? -12.336 13.211 22.75 1 87.88 251 SER B C 1
ATOM 4062 O O . SER B 1 251 ? -13.18 14.047 23.078 1 87.88 251 SER B O 1
ATOM 4064 N N . GLY B 1 252 ? -11.039 13.508 22.375 1 90.44 252 GLY B N 1
ATOM 4065 C CA . GLY B 1 252 ? -10.703 14.922 22.484 1 90.44 252 GLY B CA 1
ATOM 4066 C C . GLY B 1 252 ? -9.32 15.25 21.953 1 90.44 252 GLY B C 1
ATOM 4067 O O . GLY B 1 252 ? -8.602 14.359 21.5 1 90.44 252 GLY B O 1
ATOM 4068 N N . ALA B 1 253 ? -9.109 16.531 21.891 1 94.06 253 ALA B N 1
ATOM 4069 C CA . ALA B 1 253 ? -7.816 17.062 21.484 1 94.06 253 ALA B CA 1
ATOM 4070 C C . ALA B 1 253 ? -7.441 18.281 22.312 1 94.06 253 ALA B C 1
ATOM 4072 O O . ALA B 1 253 ? -8.297 19.109 22.641 1 94.06 253 ALA B O 1
ATOM 4073 N N . LYS B 1 254 ? -6.191 18.281 22.734 1 94.69 254 LYS B N 1
ATOM 4074 C CA . LYS B 1 254 ? -5.68 19.422 23.5 1 94.69 254 LYS B CA 1
ATOM 4075 C C . LYS B 1 254 ? -4.34 19.891 22.953 1 94.69 254 LYS B C 1
ATOM 4077 O O . LYS B 1 254 ? -3.377 19.125 22.906 1 94.69 254 LYS B O 1
ATOM 4082 N N . ILE B 1 255 ? -4.312 21.156 22.656 1 97.12 255 ILE B N 1
ATOM 4083 C CA . ILE B 1 255 ? -3.086 21.75 22.141 1 97.12 255 ILE B CA 1
ATOM 4084 C C . ILE B 1 255 ? -2.072 21.891 23.281 1 97.12 255 ILE B C 1
ATOM 4086 O O . ILE B 1 255 ? -2.428 22.266 24.391 1 97.12 255 ILE B O 1
ATOM 4090 N N . ASP B 1 256 ? -0.875 21.484 22.984 1 96.69 256 ASP B N 1
ATOM 4091 C CA . ASP B 1 256 ? 0.246 21.656 23.906 1 96.69 256 ASP B CA 1
ATOM 4092 C C . ASP B 1 256 ? 0.965 22.969 23.656 1 96.69 256 ASP B C 1
ATOM 4094 O O . ASP B 1 256 ? 1.784 23.078 22.734 1 96.69 256 ASP B O 1
ATOM 4098 N N . GLU B 1 257 ? 0.829 23.938 24.547 1 96.12 257 GLU B N 1
ATOM 4099 C CA . GLU B 1 257 ? 1.393 25.266 24.344 1 96.12 257 GLU B CA 1
ATOM 4100 C C . GLU B 1 257 ? 2.732 25.422 25.062 1 96.12 257 GLU B C 1
ATOM 4102 O O . GLU B 1 257 ? 3.236 26.531 25.219 1 96.12 257 GLU B O 1
ATOM 4107 N N . SER B 1 258 ? 3.258 24.266 25.422 1 95.25 258 SER B N 1
ATOM 4108 C CA . SER B 1 258 ? 4.508 24.328 26.172 1 95.25 258 SER B CA 1
ATOM 4109 C C . SER B 1 258 ? 5.699 24.547 25.25 1 95.25 258 SER B C 1
ATOM 4111 O O . SER B 1 258 ? 6.789 24.906 25.703 1 95.25 258 SER B O 1
ATOM 4113 N N . LEU B 1 259 ? 5.422 24.297 24 1 94 259 LEU B N 1
ATOM 4114 C CA . LEU B 1 259 ? 6.52 24.453 23.047 1 94 259 LEU B CA 1
ATOM 4115 C C . LEU B 1 259 ? 6.91 25.922 22.906 1 94 259 LEU B C 1
ATOM 4117 O O . LEU B 1 259 ? 6.047 26.781 22.734 1 94 259 LEU B O 1
ATOM 4121 N N . LYS B 1 260 ? 8.25 26.156 23 1 92.69 260 LYS B N 1
ATOM 4122 C CA . LYS B 1 260 ? 8.758 27.516 22.812 1 92.69 260 LYS B CA 1
ATOM 4123 C C . LYS B 1 260 ? 9.352 27.688 21.406 1 92.69 260 LYS B C 1
ATOM 4125 O O . LYS B 1 260 ? 10.016 26.781 20.891 1 92.69 260 LYS B O 1
ATOM 4130 N N . PHE B 1 261 ? 9.008 28.797 20.812 1 96 261 PHE B N 1
ATOM 4131 C CA . PHE B 1 261 ? 9.508 29.141 19.484 1 96 261 PHE B CA 1
ATOM 4132 C C . PHE B 1 261 ? 10.586 30.219 19.578 1 96 261 PHE B C 1
ATOM 4134 O O . PHE B 1 261 ? 10.477 31.156 20.375 1 96 261 PHE B O 1
ATOM 4141 N N . ASP B 1 262 ? 11.641 30.094 18.828 1 96.38 262 ASP B N 1
ATOM 4142 C CA . ASP B 1 262 ? 12.523 31.25 18.672 1 96.38 262 ASP B CA 1
ATOM 4143 C C . ASP B 1 262 ? 11.891 32.312 17.797 1 96.38 262 ASP B C 1
ATOM 4145 O O . ASP B 1 262 ? 10.805 32.125 17.25 1 96.38 262 ASP B O 1
ATOM 4149 N N . PRO B 1 263 ? 12.469 33.469 17.703 1 97.31 263 PRO B N 1
ATOM 4150 C CA . PRO B 1 263 ? 11.82 34.562 17 1 97.31 263 PRO B CA 1
ATOM 4151 C C . PRO B 1 263 ? 11.523 34.25 15.531 1 97.31 263 PRO B C 1
ATOM 4153 O O . PRO B 1 263 ? 10.461 34.625 15.016 1 97.31 263 PRO B O 1
ATOM 4156 N N . TRP B 1 264 ? 12.445 33.594 14.867 1 98 264 TRP B N 1
ATOM 4157 C CA . TRP B 1 264 ? 12.242 33.219 13.469 1 98 264 TRP B CA 1
ATOM 4158 C C . TRP B 1 264 ? 11.047 32.281 13.312 1 98 264 TRP B C 1
ATOM 4160 O O . TRP B 1 264 ? 10.195 32.5 12.453 1 98 264 TRP B O 1
ATOM 4170 N N . GLU B 1 265 ? 10.977 31.312 14.125 1 98.25 265 GLU B N 1
ATOM 4171 C CA . GLU B 1 265 ? 9.898 30.328 14.109 1 98.25 265 GLU B CA 1
ATOM 4172 C C . GLU B 1 265 ? 8.555 30.984 14.422 1 98.25 265 GLU B C 1
ATOM 4174 O O . GLU B 1 265 ? 7.543 30.656 13.797 1 98.25 265 GLU B O 1
ATOM 4179 N N . MET B 1 266 ? 8.562 31.875 15.422 1 97.94 266 MET B N 1
ATOM 4180 C CA . MET B 1 266 ? 7.328 32.562 15.781 1 97.94 266 MET B CA 1
ATOM 4181 C C . MET B 1 266 ? 6.82 33.438 14.625 1 97.94 266 MET B C 1
ATOM 4183 O O . MET B 1 266 ? 5.617 33.469 14.367 1 97.94 266 MET B O 1
ATOM 4187 N N . GLU B 1 267 ? 7.719 34.062 14.016 1 98.25 267 GLU B N 1
ATOM 4188 C CA . GLU B 1 267 ? 7.359 34.875 12.844 1 98.25 267 GLU B CA 1
ATOM 4189 C C . GLU B 1 267 ? 6.758 34 11.742 1 98.25 267 GLU B C 1
ATOM 4191 O O . GLU B 1 267 ? 5.727 34.344 11.164 1 98.25 267 GLU B O 1
ATOM 4196 N N . LYS B 1 268 ? 7.371 32.906 11.445 1 98.5 268 LYS B N 1
ATOM 4197 C CA . LYS B 1 268 ? 6.887 31.984 10.414 1 98.5 268 LYS B CA 1
ATOM 4198 C C . LYS B 1 268 ? 5.527 31.406 10.789 1 98.5 268 LYS B C 1
ATOM 4200 O O . LYS B 1 268 ? 4.672 31.203 9.922 1 98.5 268 LYS B O 1
ATOM 4205 N N . LEU B 1 269 ? 5.391 31.094 12.07 1 98.56 269 LEU B N 1
ATOM 4206 C CA . LEU B 1 269 ? 4.117 30.562 12.539 1 98.56 269 LEU B CA 1
ATOM 4207 C C . LEU B 1 269 ? 2.986 31.547 12.312 1 98.56 269 LEU B C 1
ATOM 4209 O O . LEU B 1 269 ? 1.899 31.172 11.867 1 98.56 269 LEU B O 1
ATOM 4213 N N . HIS B 1 270 ? 3.23 32.781 12.594 1 98.5 270 HIS B N 1
ATOM 4214 C CA . HIS B 1 270 ? 2.217 33.812 12.406 1 98.5 270 HIS B CA 1
ATOM 4215 C C . HIS B 1 270 ? 1.955 34.062 10.922 1 98.5 270 HIS B C 1
ATOM 4217 O O . HIS B 1 270 ? 0.825 34.375 10.531 1 98.5 270 HIS B O 1
ATOM 4223 N N . GLU B 1 271 ? 2.967 33.969 10.102 1 98.31 271 GLU B N 1
ATOM 4224 C CA . GLU B 1 271 ? 2.77 34.062 8.656 1 98.31 271 GLU B CA 1
ATOM 4225 C C . GLU B 1 271 ? 1.856 32.938 8.164 1 98.31 271 GLU B C 1
ATOM 4227 O O . GLU B 1 271 ? 0.976 33.156 7.332 1 98.31 271 GLU B O 1
ATOM 4232 N N . ALA B 1 272 ? 2.133 31.766 8.664 1 98.12 272 ALA B N 1
ATOM 4233 C CA . ALA B 1 272 ? 1.292 30.625 8.312 1 98.12 272 ALA B CA 1
ATOM 4234 C C . ALA B 1 272 ? -0.154 30.859 8.734 1 98.12 272 ALA B C 1
ATOM 4236 O O . ALA B 1 272 ? -1.083 30.625 7.961 1 98.12 272 ALA B O 1
ATOM 4237 N N . ALA B 1 273 ? -0.314 31.359 9.945 1 98.56 273 ALA B N 1
ATOM 4238 C CA . ALA B 1 273 ? -1.643 31.641 10.484 1 98.56 273 ALA B CA 1
ATOM 4239 C C . ALA B 1 273 ? -2.379 32.656 9.641 1 98.56 273 ALA B C 1
ATOM 4241 O O . ALA B 1 273 ? -3.561 32.5 9.328 1 98.56 273 ALA B O 1
ATOM 4242 N N . ASP B 1 274 ? -1.644 33.719 9.281 1 98.19 274 ASP B N 1
ATOM 4243 C CA . ASP B 1 274 ? -2.24 34.781 8.484 1 98.19 274 ASP B CA 1
ATOM 4244 C C . ASP B 1 274 ? -2.746 34.219 7.145 1 98.19 274 ASP B C 1
ATOM 4246 O O . ASP B 1 274 ? -3.855 34.562 6.719 1 98.19 274 ASP B O 1
ATOM 4250 N N . PHE B 1 275 ? -1.956 33.469 6.504 1 96.25 275 PHE B N 1
ATOM 4251 C CA . PHE B 1 275 ? -2.316 32.875 5.23 1 96.25 275 PHE B CA 1
ATOM 4252 C C . PHE B 1 275 ? -3.564 32 5.375 1 96.25 275 PHE B C 1
ATOM 4254 O O . PHE B 1 275 ? -4.516 32.156 4.605 1 96.25 275 PHE B O 1
ATOM 4261 N N . LEU B 1 276 ? -3.582 31.156 6.402 1 97 276 LEU B N 1
ATOM 4262 C CA . LEU B 1 276 ? -4.68 30.219 6.617 1 97 276 LEU B CA 1
ATOM 4263 C C . LEU B 1 276 ? -5.949 30.953 7.027 1 97 276 LEU B C 1
ATOM 4265 O O . LEU B 1 276 ? -7.051 30.562 6.633 1 97 276 LEU B O 1
ATOM 4269 N N . GLN B 1 277 ? -5.766 32.031 7.848 1 97.81 277 GLN B N 1
ATOM 4270 C CA . GLN B 1 277 ? -6.91 32.844 8.227 1 97.81 277 GLN B CA 1
ATOM 4271 C C . GLN B 1 277 ? -7.602 33.438 6.996 1 97.81 277 GLN B C 1
ATOM 4273 O O . GLN B 1 277 ? -8.828 33.469 6.934 1 97.81 277 GLN B O 1
ATOM 4278 N N . GLY B 1 278 ? -6.797 33.875 6.098 1 95.94 278 GLY B N 1
ATOM 4279 C CA . GLY B 1 278 ? -7.348 34.406 4.859 1 95.94 278 GLY B CA 1
ATOM 4280 C C . GLY B 1 278 ? -8.219 33.406 4.121 1 95.94 278 GLY B C 1
ATOM 4281 O O . GLY B 1 278 ? -9.281 33.75 3.609 1 95.94 278 GLY B O 1
ATOM 4282 N N . LEU B 1 279 ? -7.844 32.188 4.07 1 94.19 279 LEU B N 1
ATOM 4283 C CA . LEU B 1 279 ? -8.594 31.141 3.381 1 94.19 279 LEU B CA 1
ATOM 4284 C C . LEU B 1 279 ? -9.805 30.703 4.203 1 94.19 279 LEU B C 1
ATOM 4286 O O . LEU B 1 279 ? -10.875 30.438 3.65 1 94.19 279 LEU B O 1
ATOM 4290 N N . CYS B 1 280 ? -9.609 30.625 5.512 1 96.5 280 CYS B N 1
ATOM 4291 C CA . CYS B 1 280 ? -10.672 30.156 6.391 1 96.5 280 CYS B CA 1
ATOM 4292 C C . CYS B 1 280 ? -11.844 31.141 6.395 1 96.5 280 CYS B C 1
ATOM 4294 O O . CYS B 1 280 ? -12.992 30.75 6.602 1 96.5 280 CYS B O 1
ATOM 4296 N N . ARG B 1 281 ? -11.555 32.375 6.121 1 95.81 281 ARG B N 1
ATOM 4297 C CA . ARG B 1 281 ? -12.602 33.375 6.059 1 95.81 281 ARG B CA 1
ATOM 4298 C C . ARG B 1 281 ? -13.531 33.125 4.879 1 95.81 281 ARG B C 1
ATOM 4300 O O . ARG B 1 281 ? -14.672 33.594 4.859 1 95.81 281 ARG B O 1
ATOM 4307 N N . ARG B 1 282 ? -13.094 32.344 3.965 1 92 282 ARG B N 1
ATOM 4308 C CA . ARG B 1 282 ? -13.859 32.062 2.752 1 92 282 ARG B CA 1
ATOM 4309 C C . ARG B 1 282 ? -14.82 30.906 2.959 1 92 282 ARG B C 1
ATOM 4311 O O . ARG B 1 282 ? -15.617 30.578 2.076 1 92 282 ARG B O 1
ATOM 4318 N N . VAL B 1 283 ? -14.703 30.203 4.023 1 90.75 283 VAL B N 1
ATOM 4319 C CA . VAL B 1 283 ? -15.539 29.031 4.258 1 90.75 283 VAL B CA 1
ATOM 4320 C C . VAL B 1 283 ? -16.828 29.453 4.953 1 90.75 283 VAL B C 1
ATOM 4322 O O . VAL B 1 283 ? -16.812 30.328 5.828 1 90.75 283 VAL B O 1
#

pLDDT: mean 96.19, std 3.92, range [74.75, 98.94]

Sequence (566 aa):
MTIVACLGVGRIGGEVAYVSALRKFADELVLFDISEPLQHAQKLDIIHGMDIPVSTNPADLKDADYCIFSAGYSRSPNIKTRADLFDKNLPIAKESSELLKGFSGKLIVVTNPMDVFTWYFAKKSCLDESQVVGFGGLLDSRRFTVVLRSIGIEAEGQVLGEHGEHQVPLFSSLDIDIPIPVREEILTGLRGSSMPVIKGKAGTVFGPAYHIASMLEKIEKGERIICSLPANGAYGIEGCSLGLPAVVTRSGAKIDESLKFDPWEMEKLHEAADFLQGLCRRVMTIVACLGVGRIGGEVAYVSALRKFADELVLFDISEPLQHAQKLDIIHGMDIPVSTNPADLKDADYCIFSAGYSRSPNIKTRADLFDKNLPIAKESSELLKGFSGKLIVVTNPMDVFTWYFAKKSCLDESQVVGFGGLLDSRRFTVVLRSIGIEAEGQVLGEHGEHQVPLFSSLDIDIPIPVREEILTGLRGSSMPVIKGKAGTVFGPAYHIASMLEKIEKGERIICSLPANGAYGIEGCSLGLPAVVTRSGAKIDESLKFDPWEMEKLHEAADFLQGLCRRV